Protein 5OHU (pdb70)

Solvent-accessible surface area: 28970 Å² total; per-residue (Å²): 182,170,56,99,68,0,51,112,0,65,68,19,22,65,192,70,72,39,66,26,16,66,88,8,108,89,55,0,162,113,18,35,0,16,20,30,1,15,17,70,12,4,37,158,75,9,168,100,7,54,38,127,58,0,49,136,16,17,102,98,50,46,57,0,23,29,18,12,130,0,32,13,100,0,0,82,35,0,11,110,115,44,39,49,174,14,0,46,116,52,28,53,67,159,42,122,40,37,38,0,16,0,12,59,0,32,38,7,8,62,86,76,53,92,79,85,0,51,65,18,0,61,144,6,4,57,43,11,107,83,31,49,85,14,0,105,68,0,15,36,79,1,94,66,64,62,47,28,62,40,91,36,5,7,87,12,0,48,58,0,0,67,56,113,55,52,79,24,0,44,105,3,10,151,107,14,110,107,35,28,130,27,0,60,36,0,12,40,0,1,106,72,16,39,62,0,53,108,30,65,137,4,63,106,169,41,134,9,7,0,23,1,0,0,2,0,0,45,32,15,0,150,130,51,0,56,71,0,22,72,16,10,102,114,0,40,93,23,5,45,18,52,94,114,23,57,45,45,0,0,56,65,0,0,25,13,0,0,67,118,43,18,68,134,0,10,91,24,1,69,128,59,2,106,34,17,194,41,52,66,3,0,24,3,17,1,4,0,10,2,34,65,33,92,66,100,79,0,36,38,14,5,153,140,19,41,144,83,14,40,54,46,13,46,3,65,0,1,37,0,22,0,7,52,49,27,92,106,130,37,157,101,5,83,60,30,4,106,132,0,30,45,70,42,54,9,9,2,10,1,0,4,28,52,38,104,64,125,47,106,46,38,69,138,68,21,143,34,41,98,162,13,41,111,124,2,112,86,31,52,14,2,112,5,1,48,40,5,64,115,64,51,56,53,107,43,0,75,109,0,3,46,38,9,5,166,160,35,75,122,85,28,12,17,0,1,0,105,13,0,54,80,33,101,25,28,75,1,0,8,95,2,1,37,81,2,120,29,96,46,6,7,58,5,27,3,3,42,24,72,115,69,15,0,56,129,14,0,163,78,72,59,13,85,23,4,1,0,0,0,0,0,19,51,44,9,7,5,30,28,82,30,181,39,88,120,14,11,11,0,1,0,28,5,73,33,39,41,1,96,114,4,14,171,150,73,63,18,99,30,85,53,52,126,65,0,63,71,31,66,22,0,0,86,0,0,0,0,50,0,16,57,3,36,79,95,11,138,16,7,4,0,10,0,0,0,1,31,42,26,23,37,30,109,0,139,82,16,13,121,140,16,176,114,23,18,2,2,2,1,0,1,0,1,16,81,97,120,1,7,84,12,0,2,30,0,0,10,25,0,3,12,0,0,106,54,24,136,55,109,10,58,0,2,21,224,109,0,49,137,21,52,110

B-factor: mean 33.0, std 18.36, range [9.99, 135.72]

Sequence (613 aa):
EQRRLYDQAKAALAKGNSAPYMASRSALRDYPLEPYLAYDELTHRLKSASNEEVERFLTEHGDLPQIGWLKLRWLRLLADRGDWKTFVNYYDPKLNFTELDCLYGQYQLGHGQKAEGYATSERLWLVGKSQPAACDTLFGLWQGEGQLTEEKVWKRLKLAAEARNYSLASHLAQRLPTLGNQGALMMVSVAQNPAQLSQTGRFSQRDHHATADVVGLGLRRLARRQDPEKALSLLDYYSSALPFSSDEKVAIAREIGLLSLAKRFDPRALPLMTQYDPGLRDNTVTEWRRTRLLLRLGRWDEAYALTRKLPQDLAATSRWRYWQARSLQLAQPNSKEPIALYQKLAGERDFYGFLAADRLSVPYKLGNRPAHIDPRVLQRVRNAASTRRAMEFFNRGEVINARREWYHAARLFDRDELIAQARLAYDMQWYFPAIRSISQAQYWDDLDIRFPMAHRATLVREAKNRGLHSSWIFAITRQESAFMSDARSGVGATGLMQLMPGTAKETSRKFGIPLASTQQLIVPDVNIRLGAAYLSQVHSQFNGNRVLASAAYNAGPGRVRRQWLKDTRHLAFDVWIETIPFDETRQYVQNVLSYAVIYGQKLNAPQPIVDWHERYFDD

Secondary structure (DSSP, 8-state):
----HHHHHHHHHTTT--HHHHHHTTTTSSSTTHHHHHHHHHHHTGGG--HHHHHHHHHH-TTSTTHHHHHHHHHHHHHHTT-HHHHHHH--GGG--HHHHHHHHHHHHHTT-HHHHHHHHHHHHS-SSPPPHHHHHHHHHHHHTT---HHHHHHHHHHHHHTT-HHHHHHHHTT-SS-HHHHHHHHHHHH-GGGGG-GGGS---SHHHHHHHHHHHHHHHHH-HHHHHHHHHHHTTTS---HHHHHHHHHHHHHHHHHTT-TTHHHHHHHH-TT---HHHHHHHHHHHHHTT-HHHHHHHHTT--HHHHTSHHHHHHHHHHHHHH-TT-SHHHHHHHHHBTB-SHHHHHHHHHHT--------PPP--HHHHHHHHHSHHHHHHHHHHHTT-HHHHHHHHHHHHTT--HHHHHHHHHHHHHTT-HHHHHHHHHHTT-TT-HHHHS--TTHHHHHHHHHHTT--HHHHHHHHHHHHTT-TT-B-TTS-BTTTTB-HHHHHHHHHHHT-----GGGGGSHHHHHHHHHHHHHHHHHHTTT-HHHHHHHHHH-HHHHHHHTTT--SEEHHHHHHT-S-HHHHHHHHHHHHHHHHHHHHTT----SS-GGGSEE--

Radius of gyration: 29.17 Å; Cα contacts (8 Å, |Δi|>4): 836; chains: 1; bounding box: 79×73×52 Å

Nearest PDB structures (foldseek):
  5ohu-assembly1_A  TM=1.002E+00  e=2.163E-75  Pseudomonas aeruginosa
  6fc4-assembly1_A  TM=9.955E-01  e=1.533E-69  Pseudomonas aeruginosa
  1qsa-assembly1_A  TM=8.199E-01  e=4.429E-28  Escherichia coli
  1sly-assembly1_A  TM=8.135E-01  e=1.412E-26  Escherichia coli
  5o2o-assembly1_A  TM=7.025E-01  e=5.121E-22  Neisseria meningitidis

Foldseek 3Di:
DPDPLVVVCVVLVVDDHNVSLVVCCVVCVPPLCNLVSVVSVCVVCVLPDDPVVLVVNCVVPVLQLCVLVVLVVNLVSCLVVVVVVSNVVRQDVVSVQLLSLLSVLVVCVPPVNVVVSLVSLLVSLQAQDDGDPSNVVSVVVCVVVPNCDLVSLVNNLLRVLLVVVLVSNLVSLVVRPPCNPLSVLLNVCSVPVVVVVPVVVLQDADVSSVSSNLNNLLNCLQPPLVVSVVSCVVCVVRYDDDLVSNLVSLQSSLLSCLLLLHCVSQVSLCVSCVQQPDVSSLLSNLLSCLVVLVLVVSLVSLVRHDPVVVPDLVSLLSNLVSVCSVPVPDPVSLVSLVVLCVPQFLSNLVSCVVVVHDHDQAADQDDADVVLLCVLCVDSLNSQLVVCVVVPVNVSSVSSLVSVLVPDALRNLSSSLVVCVVVVNLVSNCVSNVVSVPPNNCCSLQPCPPVVLLVVLCVVLVHLSLLLSLQLCLPPVQQQQDADPVGQGGSNRDHQVLLVVLCVVVVPDDPHSVCSSVHNSVSNSNSSSLSVLCVVQPNFSLLSQLCSPVNNVLSVSLQPPFDFRFSVSSLSSNSDPVSSVSSRSSLSSSQNVCVVVVNHDRSGDPVNGTDHD

Organism: Pseudomonas aeruginosa (strain ATCC 15692 / DSM 22644 / CIP 104116 / JCM 14847 / LMG 12228 / 1C / PRS 101 / PAO1) (NCBI:txid208964)

InterPro domains:
  IPR008258 Transglycosylase SLT domain 1 [PF01464] (485-597)
  IPR008939 Lytic transglycosylase, superhelical U-shaped [SSF48435] (26-475)
  IPR012289 Lytic transglycosylase, superhelical linker [PF14718] (404-470)
  IPR023346 Lysozyme-like domain superfamily [SSF53955] (478-636)
  IPR037061 Lytic transglycosylase, superhelical linker domain superfamily [G3DSA:1.10.1240.20] (402-470)

Structure (mmCIF, N/CA/C/O backbone):
data_5OHU
#
_entry.id   5OHU
#
_cell.length_a   163.981
_cell.length_b   163.981
_cell.length_c   56.706
_cell.angle_alpha   90.00
_cell.angle_beta   90.00
_cell.angle_gamma   120.00
#
_symmetry.space_group_name_H-M   'P 63'
#
loop_
_entity.id
_entity.type
_entity.pdbx_description
1 polymer 'Soluble lytic murein transglycosylase'
2 non-polymer 'PHOSPHATE ION'
3 water water
#
loop_
_atom_site.group_PDB
_atom_site.id
_atom_site.type_symbol
_atom_site.label_atom_id
_atom_site.label_alt_id
_atom_site.label_comp_id
_atom_site.label_asym_id
_atom_site.label_entity_id
_atom_site.label_seq_id
_atom_site.pdbx_PDB_ins_code
_atom_site.Cartn_x
_atom_site.Cartn_y
_atom_site.Cartn_z
_atom_site.occupancy
_atom_site.B_iso_or_equiv
_atom_site.auth_seq_id
_atom_site.auth_comp_id
_atom_site.auth_asym_id
_atom_site.auth_atom_id
_atom_site.pdbx_PDB_model_num
ATOM 1 N N . GLU A 1 29 ? 77.707 111.248 20.823 1.00 81.86 29 GLU A N 1
ATOM 2 C CA . GLU A 1 29 ? 78.033 110.539 19.593 1.00 81.67 29 GLU A CA 1
ATOM 3 C C . GLU A 1 29 ? 76.779 110.034 18.892 1.00 91.47 29 GLU A C 1
ATOM 4 O O . GLU A 1 29 ? 75.987 109.278 19.465 1.00 91.95 29 GLU A O 1
ATOM 10 N N . GLN A 1 30 ? 76.597 110.470 17.645 1.00 93.30 30 GLN A N 1
ATOM 11 C CA . GLN A 1 30 ? 75.518 109.959 16.801 1.00 90.24 30 GLN A CA 1
ATOM 12 C C . GLN A 1 30 ? 76.045 108.732 16.066 1.00 91.79 30 GLN A C 1
ATOM 13 O O . GLN A 1 30 ? 76.339 108.750 14.868 1.00 89.91 30 GLN A O 1
ATOM 19 N N . ARG A 1 31 ? 76.171 107.644 16.823 1.00 97.09 31 ARG A N 1
ATOM 20 C CA . ARG A 1 31 ? 76.686 106.380 16.315 1.00 91.67 31 ARG A CA 1
ATOM 21 C C . ARG A 1 31 ? 75.912 105.892 15.094 1.00 96.61 31 ARG A C 1
ATOM 22 O O . ARG A 1 31 ? 74.710 105.598 15.176 1.00 79.99 31 ARG A O 1
ATOM 30 N N . ARG A 1 32 ? 76.595 105.811 13.952 1.00 106.35 32 ARG A N 1
ATOM 31 C CA . ARG A 1 32 ? 75.978 105.331 12.726 1.00 104.13 32 ARG A CA 1
ATOM 32 C C . ARG A 1 32 ? 76.577 104.001 12.259 1.00 95.75 32 ARG A C 1
ATOM 33 O O . ARG A 1 32 ? 76.336 103.559 11.126 1.00 90.62 32 ARG A O 1
ATOM 41 N N . LEU A 1 33 ? 77.335 103.331 13.126 1.00 87.04 33 LEU A N 1
ATOM 42 C CA . LEU A 1 33 ? 77.754 101.964 12.846 1.00 75.00 33 LEU A CA 1
ATOM 43 C C . LEU A 1 33 ? 76.567 101.042 12.619 1.00 66.47 33 LEU A C 1
ATOM 44 O O . LEU A 1 33 ? 76.712 100.003 11.963 1.00 66.10 33 LEU A O 1
ATOM 49 N N . TYR A 1 34 ? 75.399 101.413 13.145 1.00 61.83 34 TYR A N 1
ATOM 50 C CA . TYR A 1 34 ? 74.240 100.532 13.110 1.00 61.24 34 TYR A CA 1
ATOM 51 C C . TYR A 1 34 ? 73.691 100.377 11.694 1.00 57.53 34 TYR A C 1
ATOM 52 O O . TYR A 1 34 ? 73.480 99.251 11.230 1.00 57.39 34 TYR A O 1
ATOM 61 N N . ASP A 1 35 ? 73.459 101.487 10.982 1.00 54.41 35 ASP A N 1
ATOM 62 C CA . ASP A 1 35 ? 72.911 101.361 9.632 1.00 63.81 35 ASP A CA 1
ATOM 63 C C . ASP A 1 35 ? 73.906 100.705 8.684 1.00 71.01 35 ASP A C 1
ATOM 64 O O . ASP A 1 35 ? 73.505 99.991 7.756 1.00 67.06 35 ASP A O 1
ATOM 69 N N . GLN A 1 36 ? 75.202 100.951 8.883 1.00 75.14 36 GLN A N 1
ATOM 70 C CA . GLN A 1 36 ? 76.211 100.230 8.117 1.00 77.38 36 GLN A CA 1
ATOM 71 C C . GLN A 1 36 ? 76.050 98.730 8.303 1.00 73.69 36 GLN A C 1
ATOM 72 O O . GLN A 1 36 ? 75.824 97.988 7.340 1.00 79.58 36 GLN A O 1
ATOM 78 N N . ALA A 1 37 ? 76.140 98.272 9.555 1.00 65.60 37 ALA A N 1
ATOM 79 C CA . ALA A 1 37 ? 76.064 96.844 9.832 1.00 56.97 37 ALA A CA 1
ATOM 80 C C . ALA A 1 37 ? 74.725 96.256 9.410 1.00 49.83 37 ALA A C 1
ATOM 81 O O . ALA A 1 37 ? 74.666 95.095 8.993 1.00 43.01 37 ALA A O 1
ATOM 83 N N . LYS A 1 38 ? 73.642 97.028 9.510 1.00 46.19 38 LYS A N 1
ATOM 84 C CA . LYS A 1 38 ? 72.362 96.549 8.999 1.00 51.80 38 LYS A CA 1
ATOM 85 C C . LYS A 1 38 ? 72.449 96.255 7.511 1.00 55.03 38 LYS A C 1
ATOM 86 O O . LYS A 1 38 ? 72.022 95.190 7.048 1.00 49.49 38 LYS A O 1
ATOM 92 N N . ALA A 1 39 ? 72.993 97.203 6.746 1.00 63.97 39 ALA A N 1
ATOM 93 C CA . ALA A 1 39 ? 73.149 97.009 5.309 1.00 68.89 39 ALA A CA 1
ATOM 94 C C . ALA A 1 39 ? 73.936 95.739 5.009 1.00 64.95 39 ALA A C 1
ATOM 95 O O . ALA A 1 39 ? 73.477 94.874 4.254 1.00 64.79 39 ALA A O 1
ATOM 97 N N . ALA A 1 40 ? 75.122 95.603 5.609 1.00 65.41 40 ALA A N 1
ATOM 98 C CA . ALA A 1 40 ? 75.942 94.419 5.368 1.00 54.61 40 ALA A CA 1
ATOM 99 C C . ALA A 1 40 ? 75.227 93.148 5.814 1.00 51.21 40 ALA A C 1
ATOM 100 O O . ALA A 1 40 ? 75.239 92.139 5.099 1.00 50.83 40 ALA A O 1
ATOM 102 N N . LEU A 1 41 ? 74.595 93.181 6.992 1.00 48.34 41 LEU A N 1
ATOM 103 C CA . LEU A 1 41 ? 73.845 92.021 7.469 1.00 48.63 41 LEU A CA 1
ATOM 104 C C . LEU A 1 41 ? 72.735 91.645 6.506 1.00 51.96 41 LEU A C 1
ATOM 105 O O . LEU A 1 41 ? 72.436 90.460 6.324 1.00 56.50 41 LEU A O 1
ATOM 110 N N . ALA A 1 42 ? 72.096 92.638 5.902 1.00 58.09 42 ALA A N 1
ATOM 111 C CA . ALA A 1 42 ? 70.977 92.383 5.006 1.00 72.31 42 ALA A CA 1
ATOM 112 C C . ALA A 1 42 ? 71.344 92.762 3.573 1.00 85.89 42 ALA A C 1
ATOM 113 O O . ALA A 1 42 ? 71.119 93.900 3.154 1.00 90.78 42 ALA A O 1
ATOM 115 N N . LYS A 1 43 ? 71.896 91.806 2.824 1.00 85.38 43 LYS A N 1
ATOM 116 C CA . LYS A 1 43 ? 72.108 90.452 3.331 1.00 84.24 43 LYS A CA 1
ATOM 117 C C . LYS A 1 43 ? 73.527 89.938 3.044 1.00 75.41 43 LYS A C 1
ATOM 118 O O . LYS A 1 43 ? 74.186 90.394 2.112 1.00 77.05 43 LYS A O 1
ATOM 124 N N . GLY A 1 44 ? 73.992 89.003 3.873 1.00 68.39 44 GLY A N 1
ATOM 125 C CA . GLY A 1 44 ? 75.196 88.252 3.587 1.00 58.47 44 GLY A CA 1
ATOM 126 C C . GLY A 1 44 ? 76.409 88.526 4.454 1.00 59.54 44 GLY A C 1
ATOM 127 O O . GLY A 1 44 ? 77.127 87.590 4.820 1.00 64.70 44 GLY A O 1
ATOM 128 N N . ASN A 1 45 ? 76.671 89.790 4.785 1.00 54.91 45 ASN A N 1
ATOM 129 C CA . ASN A 1 45 ? 77.963 90.196 5.336 1.00 53.92 45 ASN A CA 1
ATOM 130 C C . ASN A 1 45 ? 77.829 90.542 6.816 1.00 51.69 45 ASN A C 1
ATOM 131 O O . ASN A 1 45 ? 77.339 91.619 7.165 1.00 53.23 45 ASN A O 1
ATOM 136 N N . SER A 1 46 ? 78.323 89.657 7.680 1.00 45.25 46 SER A N 1
ATOM 137 C CA . SER A 1 46 ? 78.291 89.886 9.118 1.00 45.16 46 SER A CA 1
ATOM 138 C C . SER A 1 46 ? 79.566 90.533 9.666 1.00 48.18 46 SER A C 1
ATOM 139 O O . SER A 1 46 ? 79.659 90.748 10.877 1.00 44.74 46 SER A O 1
ATOM 142 N N . ALA A 1 47 ? 80.542 90.870 8.818 1.00 49.59 47 ALA A N 1
ATOM 143 C CA . ALA A 1 47 ? 81.797 91.405 9.348 1.00 55.20 47 ALA A CA 1
ATOM 144 C C . ALA A 1 47 ? 81.626 92.773 10.006 1.00 54.51 47 ALA A C 1
ATOM 145 O O . ALA A 1 47 ? 82.114 92.951 11.139 1.00 49.25 47 ALA A O 1
ATOM 147 N N . PRO A 1 48 ? 80.978 93.772 9.386 1.00 54.49 48 PRO A N 1
ATOM 148 C CA . PRO A 1 48 ? 80.831 95.061 10.092 1.00 57.82 48 PRO A CA 1
ATOM 149 C C . PRO A 1 48 ? 80.125 94.942 11.435 1.00 58.24 48 PRO A C 1
ATOM 150 O O . PRO A 1 48 ? 80.535 95.598 12.400 1.00 64.32 48 PRO A O 1
ATOM 154 N N . TYR A 1 49 ? 79.085 94.113 11.534 1.00 56.60 49 TYR A N 1
ATOM 155 C CA . TYR A 1 49 ? 78.382 93.979 12.805 1.00 55.26 49 TYR A CA 1
ATOM 156 C C . TYR A 1 49 ? 79.321 93.508 13.918 1.00 57.92 49 TYR A C 1
ATOM 157 O O . TYR A 1 49 ? 79.330 94.085 15.012 1.00 52.71 49 TYR A O 1
ATOM 166 N N . MET A 1 50 ? 80.116 92.452 13.662 1.00 60.16 50 MET A N 1
ATOM 167 C CA . MET A 1 50 ? 81.041 91.961 14.689 1.00 57.01 50 MET A CA 1
ATOM 168 C C . MET A 1 50 ? 82.067 93.006 15.066 1.00 51.86 50 MET A C 1
ATOM 169 O O . MET A 1 50 ? 82.533 93.022 16.208 1.00 58.15 50 MET A O 1
ATOM 174 N N . ALA A 1 51 ? 82.460 93.854 14.117 1.00 49.70 51 ALA A N 1
ATOM 175 C CA . ALA A 1 51 ? 83.408 94.921 14.396 1.00 48.84 51 ALA A CA 1
ATOM 176 C C . ALA A 1 51 ? 82.810 96.042 15.231 1.00 56.53 51 ALA A C 1
ATOM 177 O O . ALA A 1 51 ? 83.563 96.862 15.766 1.00 63.90 51 ALA A O 1
ATOM 179 N N . SER A 1 52 ? 81.485 96.103 15.351 1.00 57.09 52 SER A N 1
ATOM 180 C CA . SER A 1 52 ? 80.810 97.188 16.047 1.00 57.77 52 SER A CA 1
ATOM 181 C C . SER A 1 52 ? 80.206 96.764 17.377 1.00 55.97 52 SER A C 1
ATOM 182 O O . SER A 1 52 ? 79.651 97.615 18.080 1.00 56.98 52 SER A O 1
ATOM 185 N N . ARG A 1 53 ? 80.305 95.479 17.742 1.00 48.42 53 ARG A N 1
ATOM 186 C CA . ARG A 1 53 ? 79.579 94.963 18.902 1.00 51.38 53 ARG A CA 1
ATOM 187 C C . ARG A 1 53 ? 79.924 95.722 20.183 1.00 60.39 53 ARG A C 1
ATOM 188 O O . ARG A 1 53 ? 79.044 95.975 21.016 1.00 61.84 53 ARG A O 1
ATOM 196 N N . SER A 1 54 ? 81.196 96.087 20.365 1.00 64.73 54 SER A N 1
ATOM 197 C CA . SER A 1 54 ? 81.581 96.864 21.541 1.00 64.95 54 SER A CA 1
ATOM 198 C C . SER A 1 54 ? 81.216 98.338 21.390 1.00 57.67 54 SER A C 1
ATOM 199 O O . SER A 1 54 ? 80.675 98.942 22.323 1.00 57.14 54 SER A O 1
ATOM 202 N N . ALA A 1 55 ? 81.481 98.926 20.219 1.00 51.89 55 ALA A N 1
ATOM 203 C CA . ALA A 1 55 ? 81.121 100.314 19.954 1.00 48.18 55 ALA A CA 1
ATOM 204 C C . ALA A 1 55 ? 79.618 100.554 19.926 1.00 62.74 55 ALA A C 1
ATOM 205 O O . ALA A 1 55 ? 79.198 101.712 19.833 1.00 77.63 55 ALA A O 1
ATOM 207 N N . LEU A 1 56 ? 78.798 99.503 19.982 1.00 57.68 56 LEU A N 1
ATOM 208 C CA . LEU A 1 56 ? 77.349 99.672 19.962 1.00 58.35 56 LEU A CA 1
ATOM 209 C C . LEU A 1 56 ? 76.658 98.931 21.100 1.00 59.87 56 LEU A C 1
ATOM 210 O O . LEU A 1 56 ? 75.443 98.726 21.041 1.00 62.40 56 LEU A O 1
ATOM 215 N N . ARG A 1 57 ? 77.390 98.530 22.142 1.00 62.81 57 ARG A N 1
ATOM 216 C CA . ARG A 1 57 ? 76.730 97.818 23.231 1.00 66.42 57 ARG A CA 1
ATOM 217 C C . ARG A 1 57 ? 75.771 98.723 24.007 1.00 67.41 57 ARG A C 1
ATOM 218 O O . ARG A 1 57 ? 75.006 98.231 24.846 1.00 69.02 57 ARG A O 1
ATOM 226 N N . ASP A 1 58 ? 75.758 100.025 23.722 1.00 68.39 58 ASP A N 1
ATOM 227 C CA . ASP A 1 58 ? 74.811 100.926 24.360 1.00 71.53 58 ASP A CA 1
ATOM 228 C C . ASP A 1 58 ? 73.686 101.386 23.446 1.00 72.71 58 ASP A C 1
ATOM 229 O O . ASP A 1 58 ? 72.647 101.822 23.953 1.00 75.62 58 ASP A O 1
ATOM 234 N N . TYR A 1 59 ? 73.856 101.293 22.130 1.00 68.18 59 TYR A N 1
ATOM 235 C CA . TYR A 1 59 ? 72.778 101.651 21.213 1.00 63.68 59 TYR A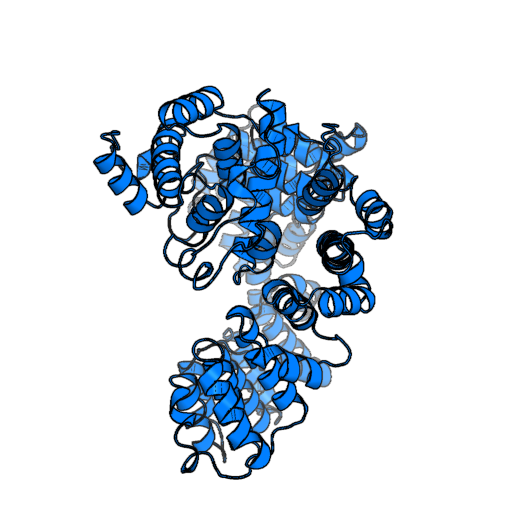 CA 1
ATOM 236 C C . TYR A 1 59 ? 71.622 100.663 21.365 1.00 61.59 59 TYR A C 1
ATOM 237 O O . TYR A 1 59 ? 71.847 99.444 21.352 1.00 50.92 59 TYR A O 1
ATOM 246 N N . PRO A 1 60 ? 70.384 101.143 21.525 1.00 56.48 60 PRO A N 1
ATOM 247 C CA . PRO A 1 60 ? 69.283 100.236 21.891 1.00 48.98 60 PRO A CA 1
ATOM 248 C C . PRO A 1 60 ? 68.905 99.227 20.818 1.00 47.26 60 PRO A C 1
ATOM 249 O O . PRO A 1 60 ? 68.441 98.136 21.168 1.00 44.90 60 PRO A O 1
ATOM 253 N N . LEU A 1 61 ? 69.068 99.545 19.534 1.00 39.80 61 LEU A N 1
ATOM 254 C CA . LEU A 1 61 ? 68.683 98.615 18.476 1.00 37.85 61 LEU A CA 1
ATOM 255 C C . LEU A 1 61 ? 69.711 97.510 18.220 1.00 39.47 61 LEU A C 1
ATOM 256 O O . LEU A 1 61 ? 69.431 96.592 17.439 1.00 35.70 61 LEU A O 1
ATOM 261 N N . GLU A 1 62 ? 70.880 97.572 18.852 1.00 38.79 62 GLU A N 1
ATOM 262 C CA . GLU A 1 62 ? 71.930 96.589 18.597 1.00 43.91 62 GLU A CA 1
ATOM 263 C C . GLU A 1 62 ? 71.472 95.146 18.749 1.00 42.31 62 GLU A C 1
ATOM 264 O O . GLU A 1 62 ? 71.903 94.307 17.938 1.00 40.33 62 GLU A O 1
ATOM 270 N N . PRO A 1 63 ? 70.630 94.783 19.722 1.00 34.46 63 PRO A N 1
ATOM 271 C CA . PRO A 1 63 ? 70.180 93.389 19.795 1.00 31.94 63 PRO A CA 1
ATOM 272 C C . PRO A 1 63 ? 69.483 92.900 18.536 1.00 36.42 63 PRO A C 1
ATOM 273 O O . PRO A 1 63 ? 69.432 91.680 18.323 1.00 34.90 63 PRO A O 1
ATOM 277 N N . TYR A 1 64 ? 68.942 93.799 17.702 1.00 33.64 64 TYR A N 1
ATOM 278 C CA . TYR A 1 64 ? 68.315 93.368 16.455 1.00 28.10 64 TYR A CA 1
ATOM 279 C C . TYR A 1 64 ? 69.349 92.852 15.455 1.00 23.84 64 TYR A C 1
ATOM 280 O O . TYR A 1 64 ? 69.104 91.865 14.756 1.00 36.32 64 TYR A O 1
ATOM 289 N N . LEU A 1 65 ? 70.513 93.493 15.375 1.00 27.21 65 LEU A N 1
ATOM 290 C CA . LEU A 1 65 ? 71.557 92.984 14.488 1.00 35.22 65 LEU A CA 1
ATOM 291 C C . LEU A 1 65 ? 72.127 91.677 15.017 1.00 36.51 65 LEU A C 1
ATOM 292 O O . LEU A 1 65 ? 72.288 90.709 14.266 1.00 40.44 65 LEU A O 1
ATOM 297 N N . ALA A 1 66 ? 72.461 91.647 16.309 1.00 31.92 66 ALA A N 1
ATOM 298 C CA . ALA A 1 66 ? 72.820 90.397 16.963 1.00 33.09 66 ALA A CA 1
ATOM 299 C C . ALA A 1 66 ? 71.811 89.301 16.651 1.00 34.58 66 ALA A C 1
ATOM 300 O O . ALA A 1 66 ? 72.186 88.163 16.354 1.00 32.13 66 ALA A O 1
ATOM 302 N N . TYR A 1 67 ? 70.522 89.630 16.707 1.00 35.79 67 TYR A N 1
ATOM 303 C CA . TYR A 1 67 ? 69.493 88.629 16.462 1.00 28.14 67 TYR A CA 1
ATOM 304 C C . TYR A 1 67 ? 69.571 88.100 15.037 1.00 31.25 67 TYR A C 1
ATOM 305 O O . TYR A 1 67 ? 69.471 86.892 14.808 1.00 33.16 67 TYR A O 1
ATOM 314 N N . ASP A 1 68 ? 69.708 88.993 14.057 1.00 31.03 68 ASP A N 1
ATOM 315 C CA . ASP A 1 68 ? 69.769 88.539 12.672 1.00 36.46 68 ASP A CA 1
ATOM 316 C C . ASP A 1 68 ? 71.007 87.686 12.437 1.00 34.50 68 ASP A C 1
ATOM 317 O O . ASP A 1 68 ? 70.943 86.630 11.799 1.00 39.05 68 ASP A O 1
ATOM 322 N N . GLU A 1 69 ? 72.146 88.126 12.963 1.00 38.83 69 GLU A N 1
ATOM 323 C CA . GLU A 1 69 ? 73.390 87.403 12.731 1.00 40.32 69 GLU A CA 1
ATOM 324 C C . GLU A 1 69 ? 73.341 86.014 13.352 1.00 33.49 69 GLU A C 1
ATOM 325 O O . GLU A 1 69 ? 73.723 85.024 12.716 1.00 30.18 69 GLU A O 1
ATOM 331 N N . LEU A 1 70 ? 72.840 85.913 14.580 1.00 29.30 70 LEU A N 1
ATOM 332 C CA . LEU A 1 70 ? 72.741 84.607 15.218 1.00 32.17 70 LEU A CA 1
ATOM 333 C C . LEU A 1 70 ? 71.771 83.703 14.468 1.00 35.81 70 LEU A C 1
ATOM 334 O O . LEU A 1 70 ? 72.029 82.505 14.298 1.00 35.57 70 LEU A O 1
ATOM 339 N N . THR A 1 71 ? 70.653 84.263 14.001 1.00 33.62 71 THR A N 1
ATOM 340 C CA . THR A 1 71 ? 69.649 83.450 13.322 1.00 27.15 71 THR A CA 1
ATOM 341 C C . THR A 1 71 ? 70.218 82.858 12.036 1.00 30.88 71 THR A C 1
ATOM 342 O O . THR A 1 71 ? 69.989 81.680 11.725 1.00 28.68 71 THR A O 1
ATOM 346 N N . HIS A 1 72 ? 71.021 83.641 11.315 1.00 27.25 72 HIS A N 1
ATOM 347 C CA . HIS A 1 72 ? 71.577 83.165 10.055 1.00 30.51 72 HIS A CA 1
ATOM 348 C C . HIS A 1 72 ? 72.473 81.943 10.250 1.00 28.09 72 HIS A C 1
ATOM 349 O O . HIS A 1 72 ? 72.430 81.011 9.444 1.00 35.26 72 HIS A O 1
ATOM 356 N N . ARG A 1 73 ? 73.307 81.927 11.295 1.00 26.64 73 ARG A N 1
ATOM 357 C CA . ARG A 1 73 ? 74.211 80.805 11.518 1.00 28.52 73 ARG A CA 1
ATOM 358 C C . ARG A 1 73 ? 73.762 79.934 12.681 1.00 29.78 73 ARG A C 1
ATOM 359 O O . ARG A 1 73 ? 74.580 79.283 13.338 1.00 32.18 73 ARG A O 1
ATOM 367 N N . LEU A 1 74 ? 72.457 79.884 12.916 1.00 27.12 74 LEU A N 1
ATOM 368 C CA . LEU A 1 74 ? 71.958 79.225 14.111 1.00 25.92 74 LEU A CA 1
ATOM 369 C C . LEU A 1 74 ? 72.270 77.729 14.103 1.00 27.42 74 LEU A C 1
ATOM 370 O O . LEU A 1 74 ? 72.508 77.137 15.164 1.00 22.13 74 LEU A O 1
ATOM 375 N N . LYS A 1 75 ? 72.294 77.102 12.917 1.00 26.18 75 LYS A N 1
ATOM 376 C CA . LYS A 1 75 ? 72.598 75.674 12.842 1.00 23.11 75 LYS A CA 1
ATOM 377 C C . LYS A 1 75 ? 74.035 75.368 13.255 1.00 26.38 75 LYS A C 1
ATOM 378 O O . LYS A 1 75 ? 74.347 74.219 13.581 1.00 31.82 75 LYS A O 1
ATOM 384 N N . SER A 1 76 ? 74.905 76.375 13.306 1.00 27.78 76 SER A N 1
ATOM 385 C CA . SER A 1 76 ? 76.271 76.191 13.754 1.00 27.61 76 SER A CA 1
ATOM 386 C C . SER A 1 76 ? 76.545 76.751 15.140 1.00 30.08 76 SER A C 1
ATOM 387 O O . SER A 1 76 ? 77.625 76.501 15.680 1.00 29.90 76 SER A O 1
ATOM 390 N N . ALA A 1 77 ? 75.618 77.490 15.731 1.00 26.56 77 ALA A N 1
ATOM 391 C CA . ALA A 1 77 ? 75.920 78.199 16.966 1.00 30.05 77 ALA A CA 1
ATOM 392 C C . ALA A 1 77 ? 75.953 77.246 18.158 1.00 25.60 77 ALA A C 1
ATOM 393 O O . ALA A 1 77 ? 75.134 76.331 18.264 1.00 23.11 77 ALA A O 1
ATOM 395 N N . SER A 1 78 ? 76.901 77.471 19.062 1.00 2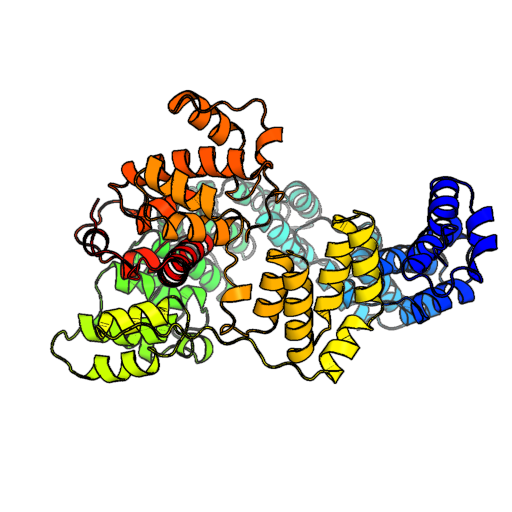2.26 78 SER A N 1
ATOM 396 C CA . SER A 1 78 ? 76.977 76.665 20.268 1.00 22.12 78 SER A CA 1
ATOM 397 C C . SER A 1 78 ? 75.752 76.894 21.156 1.00 27.12 78 SER A C 1
ATOM 398 O O . SER A 1 78 ? 75.105 77.946 21.107 1.00 21.72 78 SER A O 1
ATOM 401 N N . ASN A 1 79 ? 75.443 75.885 21.985 1.00 30.11 79 ASN A N 1
ATOM 402 C CA . ASN A 1 79 ? 74.438 76.055 23.036 1.00 27.58 79 ASN A CA 1
ATOM 403 C C . ASN A 1 79 ? 74.771 77.254 23.907 1.00 30.88 79 ASN A C 1
ATOM 404 O O . ASN A 1 79 ? 73.882 78.023 24.292 1.00 27.38 79 ASN A O 1
ATOM 409 N N . GLU A 1 80 ? 76.058 77.419 24.224 1.00 26.50 80 GLU A N 1
ATOM 410 C CA . GLU A 1 80 ? 76.499 78.505 25.092 1.00 24.99 80 GLU A CA 1
ATOM 411 C C . GLU A 1 80 ? 76.103 79.864 24.528 1.00 23.73 80 GLU A C 1
ATOM 412 O O . GLU A 1 80 ? 75.567 80.716 25.248 1.00 22.90 80 GLU A O 1
ATOM 418 N N . GLU A 1 81 ? 76.367 80.087 23.240 1.00 22.89 81 GLU A N 1
ATOM 419 C CA . GLU A 1 81 ? 76.063 81.387 22.656 1.00 28.62 81 GLU A CA 1
ATOM 420 C C . GLU A 1 81 ? 74.562 81.628 22.605 1.00 22.54 81 GLU A C 1
ATOM 421 O O . GLU A 1 81 ? 74.092 82.709 22.966 1.00 27.10 81 GLU A O 1
ATOM 427 N N . VAL A 1 82 ? 73.791 80.636 22.155 1.00 22.91 82 VAL A N 1
ATOM 428 C CA . VAL A 1 82 ? 72.341 80.818 22.051 1.00 21.41 82 VAL A CA 1
ATOM 429 C C . VAL A 1 82 ? 71.739 81.047 23.427 1.00 28.80 82 VAL A C 1
ATOM 430 O O . VAL A 1 82 ? 70.948 81.974 23.627 1.00 21.27 82 VAL A O 1
ATOM 434 N N . GLU A 1 83 ? 72.093 80.193 24.390 1.00 21.32 83 GLU A N 1
ATOM 435 C CA . GLU A 1 83 ? 71.579 80.350 25.745 1.00 26.32 83 GLU A CA 1
ATOM 436 C C . GLU A 1 83 ? 71.893 81.737 26.272 1.00 31.29 83 GLU A C 1
ATOM 437 O O . GLU A 1 83 ? 71.028 82.412 26.851 1.00 21.72 83 GLU A O 1
ATOM 443 N N . ARG A 1 84 ? 73.119 82.192 26.026 1.00 22.39 84 ARG A N 1
ATOM 444 C CA . ARG A 1 84 ? 73.513 83.536 26.420 1.00 30.18 84 ARG A CA 1
ATOM 445 C C . ARG A 1 84 ? 72.628 84.592 25.766 1.00 26.58 84 ARG A C 1
ATOM 446 O O . ARG A 1 84 ? 72.199 85.544 26.425 1.00 24.39 84 ARG A O 1
ATOM 454 N N . PHE A 1 85 ? 72.322 84.437 24.480 1.00 28.52 85 PHE A N 1
ATOM 455 C CA . PHE A 1 85 ? 71.472 85.425 23.830 1.00 22.44 85 PHE A CA 1
ATOM 456 C C . PHE A 1 85 ? 70.056 85.409 24.399 1.00 27.72 85 PHE A C 1
ATOM 457 O O . PHE A 1 85 ? 69.459 86.468 24.633 1.00 23.08 85 PHE A O 1
ATOM 465 N N . LEU A 1 86 ? 69.490 84.220 24.611 1.00 21.37 86 LEU A N 1
ATOM 466 C CA . LEU A 1 86 ? 68.161 84.154 25.200 1.00 24.70 86 LEU A CA 1
ATOM 467 C C . LEU A 1 86 ? 68.171 84.604 26.654 1.00 35.55 86 LEU A C 1
ATOM 468 O O . LEU A 1 86 ? 67.167 85.132 27.148 1.00 33.77 86 LEU A O 1
ATOM 473 N N . THR A 1 87 ? 69.294 84.398 27.343 1.00 36.79 87 THR A N 1
ATOM 474 C CA . THR A 1 87 ? 69.427 84.834 28.727 1.00 30.54 87 THR A CA 1
ATOM 475 C C . THR A 1 87 ? 69.359 86.345 28.847 1.00 28.66 87 THR A C 1
ATOM 476 O O . THR A 1 87 ? 68.711 86.870 29.755 1.00 36.12 87 THR A O 1
ATOM 480 N N . GLU A 1 88 ? 70.016 87.060 27.943 1.00 24.79 88 GLU A N 1
ATOM 481 C CA . GLU A 1 88 ? 70.195 88.500 28.082 1.00 26.37 88 GLU A CA 1
ATOM 482 C C . GLU A 1 88 ? 69.282 89.320 27.187 1.00 30.43 88 GLU A C 1
ATOM 483 O O . GLU A 1 88 ? 69.195 90.538 27.367 1.00 30.38 88 GLU A O 1
ATOM 489 N N . HIS A 1 89 ? 68.590 88.692 26.245 1.00 32.84 89 HIS A N 1
ATOM 490 C CA . HIS A 1 89 ? 67.757 89.422 25.301 1.00 22.25 89 HIS A CA 1
ATOM 491 C C . HIS A 1 89 ? 66.389 88.778 25.184 1.00 21.50 89 HIS A C 1
ATOM 492 O O . HIS A 1 89 ? 65.789 88.790 24.109 1.00 25.02 89 HIS A O 1
ATOM 499 N N . GLY A 1 90 ? 65.894 88.201 26.286 1.00 21.25 90 GLY A N 1
ATOM 500 C CA . GLY A 1 90 ? 64.593 87.557 26.317 1.00 24.39 90 GLY A CA 1
ATOM 501 C C . GLY A 1 90 ? 63.424 88.496 26.111 1.00 29.14 90 GLY A C 1
ATOM 502 O O . GLY A 1 90 ? 62.286 88.025 25.987 1.00 31.11 90 GLY A O 1
ATOM 503 N N . ASP A 1 91 ? 63.680 89.801 26.061 1.00 28.84 91 ASP A N 1
ATOM 504 C CA . ASP A 1 91 ? 62.641 90.813 25.937 1.00 35.39 91 ASP A CA 1
ATOM 505 C C . ASP A 1 91 ? 62.385 91.240 24.500 1.00 28.41 91 ASP A C 1
ATOM 506 O O . ASP A 1 91 ? 61.433 91.991 24.261 1.00 34.30 91 ASP A O 1
ATOM 511 N N . LEU A 1 92 ? 63.208 90.808 23.553 1.00 26.52 92 LEU A N 1
ATOM 512 C CA . LEU A 1 92 ? 62.948 91.128 22.158 1.00 26.21 92 LEU A CA 1
ATOM 513 C C . LEU A 1 92 ? 61.585 90.578 21.746 1.00 28.37 92 LEU A C 1
ATOM 514 O O . LEU A 1 92 ? 61.234 89.444 22.105 1.00 22.75 92 LEU A O 1
ATOM 519 N N . PRO A 1 93 ? 60.783 91.361 21.017 1.00 33.26 93 PRO A N 1
ATOM 520 C CA . PRO A 1 93 ? 59.456 90.865 20.606 1.00 27.52 93 PRO A CA 1
ATOM 521 C C . PRO A 1 93 ? 59.528 89.577 19.816 1.00 23.58 93 PRO A C 1
ATOM 522 O O . PRO A 1 93 ? 58.630 88.734 19.934 1.00 23.53 93 PRO A O 1
ATOM 526 N N . GLN A 1 94 ? 60.578 89.393 19.019 1.00 23.87 94 GLN A N 1
ATOM 527 C CA . GLN A 1 94 ? 60.681 88.258 18.111 1.00 30.36 94 GLN A CA 1
ATOM 528 C C . GLN A 1 94 ? 61.447 87.075 18.703 1.00 31.56 94 GLN A C 1
ATOM 529 O O . GLN A 1 94 ? 61.696 86.100 17.987 1.00 25.91 94 GLN A O 1
ATOM 535 N N . ILE A 1 95 ? 61.813 87.129 19.990 1.00 25.67 95 ILE A N 1
ATOM 536 C CA . ILE A 1 95 ? 62.659 86.092 20.566 1.00 19.08 95 ILE A CA 1
ATOM 537 C C . ILE A 1 95 ? 61.997 84.721 20.504 1.00 25.80 95 ILE A C 1
ATOM 538 O O . ILE A 1 95 ? 62.691 83.701 20.506 1.00 26.14 95 ILE A O 1
ATOM 543 N N . GLY A 1 96 ? 60.665 84.660 20.437 1.00 26.24 96 GLY A N 1
ATOM 544 C CA . GLY A 1 96 ? 60.008 83.370 20.315 1.00 22.61 96 GLY A CA 1
ATOM 545 C C . GLY A 1 96 ? 60.317 82.646 19.013 1.00 23.14 96 GLY A C 1
ATOM 546 O O . GLY A 1 96 ? 60.385 81.411 18.985 1.00 17.28 96 GLY A O 1
ATOM 547 N N . TRP A 1 97 ? 60.494 83.387 17.918 1.00 20.21 97 TRP A N 1
ATOM 548 C CA . TRP A 1 97 ? 60.872 82.741 16.661 1.00 25.93 97 TRP A CA 1
ATOM 549 C C . TRP A 1 97 ? 62.250 82.113 16.776 1.00 22.94 97 TRP A C 1
ATOM 550 O O . TRP A 1 97 ? 62.481 81.005 16.278 1.00 27.44 97 TRP A O 1
ATOM 561 N N . LEU A 1 98 ? 63.171 82.797 17.451 1.00 18.45 98 LEU A N 1
ATOM 562 C CA . LEU A 1 98 ? 64.481 82.214 17.689 1.00 18.77 98 LEU A CA 1
ATOM 563 C C . LEU A 1 98 ? 64.371 80.947 18.527 1.00 25.23 98 LEU A C 1
ATOM 564 O O . LEU A 1 98 ? 65.083 79.968 18.273 1.00 23.59 98 LEU A O 1
ATOM 569 N N . LYS A 1 99 ? 63.486 80.932 19.530 1.00 20.03 99 LYS A N 1
ATOM 570 C CA . LYS A 1 99 ? 63.391 79.729 20.356 1.00 17.95 99 LYS A CA 1
ATOM 571 C C . LYS A 1 99 ? 62.773 78.587 19.573 1.00 22.74 99 LYS A C 1
ATOM 572 O O . LYS A 1 99 ? 63.205 77.434 19.699 1.00 19.72 99 LYS A O 1
ATOM 578 N N . LEU A 1 100 ? 61.758 78.891 18.760 1.00 17.26 100 LEU A N 1
ATOM 579 C CA . LEU A 1 100 ? 61.156 77.871 17.912 1.00 20.83 100 LEU A CA 1
ATOM 580 C C . LEU A 1 100 ? 62.206 77.195 17.041 1.00 17.11 100 LEU A C 1
ATOM 581 O O . LEU A 1 100 ? 62.329 75.961 17.030 1.00 17.21 100 LEU A O 1
ATOM 586 N N . ARG A 1 101 ? 62.994 77.998 16.330 1.00 17.48 101 ARG A N 1
ATOM 587 C CA . ARG A 1 101 ? 64.007 77.465 15.424 1.00 20.36 101 ARG A CA 1
ATOM 588 C C . ARG A 1 101 ? 65.079 76.677 16.167 1.00 20.45 101 ARG A C 1
ATOM 589 O O . ARG A 1 101 ? 65.459 75.578 15.753 1.00 23.23 101 ARG A O 1
ATOM 597 N N . TRP A 1 102 ? 65.583 77.227 17.265 1.00 18.15 102 TRP A N 1
ATOM 598 C CA . TRP A 1 102 ? 66.610 76.527 18.026 1.00 18.36 102 TRP A CA 1
ATOM 599 C C . TRP A 1 102 ? 66.076 75.228 18.630 1.00 20.37 102 TRP A C 1
ATOM 600 O O . TRP A 1 102 ? 66.697 74.168 18.483 1.00 18.01 102 TRP A O 1
ATOM 611 N N . LEU A 1 103 ? 64.916 75.284 19.303 1.00 17.65 103 LEU A N 1
ATOM 612 C CA . LEU A 1 103 ? 64.361 74.076 19.924 1.00 17.34 103 LEU A CA 1
ATOM 613 C C . LEU A 1 103 ? 64.114 72.987 18.885 1.00 17.10 103 LEU A C 1
ATOM 614 O O . LEU A 1 103 ? 64.294 71.795 19.166 1.00 18.61 103 LEU A O 1
ATOM 619 N N . ARG A 1 104 ? 63.714 73.382 17.678 1.00 19.51 104 ARG A N 1
ATOM 620 C CA . ARG A 1 104 ? 63.605 72.444 16.563 1.00 24.99 104 ARG A CA 1
ATOM 621 C C . ARG A 1 104 ? 64.947 71.762 16.283 1.00 25.03 104 ARG A C 1
ATOM 622 O O . ARG A 1 104 ? 65.039 70.525 16.226 1.00 17.15 104 ARG A O 1
ATOM 630 N N . LEU A 1 105 ? 66.013 72.554 16.135 1.00 19.07 105 LEU A N 1
ATOM 631 C CA . LEU A 1 105 ? 67.348 71.975 16.012 1.00 20.12 105 LEU A CA 1
ATOM 632 C C . LEU A 1 105 ? 67.671 71.040 17.178 1.00 22.28 105 LEU A C 1
ATOM 633 O O . LEU A 1 105 ? 68.154 69.918 16.971 1.00 22.03 105 LEU A O 1
ATOM 638 N N . LEU A 1 106 ? 67.426 71.484 18.417 1.00 19.42 106 LEU A N 1
ATOM 639 C CA . LEU A 1 106 ? 67.819 70.670 19.569 1.00 17.90 106 LEU A CA 1
ATOM 640 C C . LEU A 1 106 ? 67.122 69.321 19.545 1.00 21.31 106 LEU A C 1
ATOM 641 O O . LEU A 1 106 ? 67.722 68.286 19.876 1.00 23.37 106 LEU A O 1
ATOM 646 N N . ALA A 1 107 ? 65.841 69.322 19.184 1.00 23.88 107 ALA A N 1
ATOM 647 C CA . ALA A 1 107 ? 65.087 68.079 19.106 1.00 23.30 107 ALA A CA 1
ATOM 648 C C . ALA A 1 107 ? 65.597 67.201 17.971 1.00 25.49 107 ALA A C 1
ATOM 649 O O . ALA A 1 107 ? 65.749 65.988 18.143 1.00 22.07 107 ALA A O 1
ATOM 651 N N . ASP A 1 108 ? 65.874 67.795 16.805 1.00 27.52 108 ASP A N 1
ATOM 652 C CA . ASP A 1 108 ? 66.386 67.010 15.686 1.00 29.01 108 ASP A CA 1
ATOM 653 C C . ASP A 1 108 ? 67.721 66.348 16.022 1.00 29.05 108 ASP A C 1
ATOM 654 O O . ASP A 1 108 ? 68.043 65.300 15.460 1.00 34.30 108 ASP A O 1
ATOM 659 N N . ARG A 1 109 ? 68.492 66.908 16.959 1.00 22.95 109 ARG A N 1
ATOM 660 C CA . ARG A 1 109 ? 69.769 66.326 17.348 1.00 19.57 109 ARG A CA 1
ATOM 661 C C . ARG A 1 109 ? 69.670 65.362 18.518 1.00 24.48 109 ARG A C 1
ATOM 662 O O . ARG A 1 109 ? 70.699 64.822 18.937 1.00 32.38 109 ARG A O 1
ATOM 670 N N . GLY A 1 110 ? 68.498 65.179 19.111 1.00 24.53 110 GLY A N 1
ATOM 671 C CA . GLY A 1 110 ? 68.467 64.435 20.352 1.00 21.56 110 GLY A CA 1
ATOM 672 C C . GLY A 1 110 ? 69.047 65.162 21.549 1.00 29.20 110 GLY A C 1
ATOM 673 O O . GLY A 1 110 ? 69.280 64.527 22.585 1.00 29.09 110 GLY A O 1
ATOM 674 N N . ASP A 1 111 ? 69.277 66.478 21.448 1.00 22.41 111 ASP A N 1
ATOM 675 C CA . ASP A 1 111 ? 69.662 67.298 22.602 1.00 18.21 111 ASP A CA 1
ATOM 676 C C . ASP A 1 111 ? 68.435 67.582 23.480 1.00 19.85 111 ASP A C 1
ATOM 677 O O . ASP A 1 111 ? 67.996 68.723 23.658 1.00 19.27 111 ASP A O 1
ATOM 682 N N . TRP A 1 112 ? 67.896 66.499 24.057 1.00 17.79 112 TRP A N 1
ATOM 683 C CA . TRP A 1 112 ? 66.638 66.581 24.795 1.00 23.61 112 TRP A CA 1
ATOM 684 C C . TRP A 1 112 ? 66.791 67.308 26.121 1.00 20.77 112 TRP A C 1
ATOM 685 O O . TRP A 1 112 ? 65.846 67.967 26.557 1.00 26.97 112 TRP A O 1
ATOM 696 N N . LYS A 1 113 ? 67.963 67.231 26.755 1.00 18.16 113 LYS A N 1
ATOM 697 C CA . LYS A 1 113 ? 68.154 67.924 28.025 1.00 25.88 113 LYS A CA 1
ATOM 698 C C . LYS A 1 113 ? 68.102 69.436 27.847 1.00 27.56 113 LYS A C 1
ATOM 699 O O . LYS A 1 113 ? 67.527 70.147 28.681 1.00 36.09 113 LYS A O 1
ATOM 705 N N . THR A 1 114 ? 68.695 69.942 26.771 1.00 21.50 114 THR A N 1
ATOM 706 C CA . THR A 1 114 ? 68.638 71.368 26.480 1.00 24.57 114 THR A CA 1
ATOM 707 C C . THR A 1 114 ? 67.255 71.778 25.980 1.00 24.48 114 THR A C 1
ATOM 708 O O . THR A 1 114 ? 66.776 72.868 26.296 1.00 18.36 114 THR A O 1
ATOM 712 N N . PHE A 1 115 ? 66.612 70.920 25.190 1.00 17.96 115 PHE A N 1
ATOM 713 C CA . PHE A 1 115 ? 65.249 71.196 24.748 1.00 24.67 115 PHE A CA 1
ATOM 714 C C . PHE A 1 115 ? 64.322 71.444 25.936 1.00 24.50 115 PHE A C 1
ATOM 715 O O . PHE A 1 115 ? 63.636 72.469 25.986 1.00 17.40 115 PHE A O 1
ATOM 723 N N . VAL A 1 116 ? 64.291 70.520 26.908 1.00 17.67 116 VAL A N 1
ATOM 724 C CA . VAL A 1 116 ? 63.329 70.701 27.989 1.00 19.06 116 VAL A CA 1
ATOM 725 C C . VAL A 1 116 ? 63.716 71.842 28.904 1.00 17.76 116 VAL A C 1
ATOM 726 O O . VAL A 1 116 ? 62.845 72.402 29.573 1.00 18.79 116 VAL A O 1
ATOM 730 N N . ASN A 1 117 ? 64.987 72.218 28.961 1.00 18.15 117 ASN A N 1
ATOM 731 C CA . ASN A 1 117 ? 65.326 73.372 29.779 1.00 18.51 117 ASN A CA 1
ATOM 732 C C . ASN A 1 117 ? 64.697 74.638 29.216 1.00 18.40 117 ASN A C 1
ATOM 733 O O . ASN A 1 117 ? 64.435 75.584 29.961 1.00 18.57 117 ASN A O 1
ATOM 738 N N . TYR A 1 118 ? 64.460 74.678 27.909 1.00 18.14 118 TYR A N 1
ATOM 739 C CA . TYR A 1 118 ? 63.989 75.890 27.260 1.00 18.08 118 TYR A CA 1
ATOM 740 C C . TYR A 1 118 ? 62.611 75.793 26.641 1.00 17.60 118 TYR A C 1
ATOM 741 O O . TYR A 1 118 ? 62.097 76.825 26.192 1.00 17.54 118 TYR A O 1
ATOM 750 N N . TYR A 1 119 ? 61.989 74.613 26.622 1.00 17.28 119 TYR A N 1
ATOM 751 C CA . TYR A 1 119 ? 60.639 74.496 26.089 1.00 16.84 119 TYR A CA 1
ATOM 752 C C . TYR A 1 119 ? 59.648 75.276 26.946 1.00 17.90 119 TYR A C 1
ATOM 753 O O . TYR A 1 119 ? 59.512 75.017 28.143 1.00 20.01 119 TYR A O 1
ATOM 762 N N . ASP A 1 120 ? 58.928 76.198 26.316 1.00 24.58 120 ASP A N 1
ATOM 763 C CA . ASP A 1 120 ? 57.923 77.029 26.979 1.00 16.53 120 ASP A CA 1
ATOM 764 C C . ASP A 1 120 ? 56.543 76.765 26.396 1.00 21.48 120 ASP A C 1
ATOM 765 O O . ASP A 1 120 ? 56.259 77.218 25.272 1.00 19.76 120 ASP A O 1
ATOM 770 N N . PRO A 1 121 ? 55.642 76.098 27.116 1.00 19.04 121 PRO A N 1
ATOM 771 C CA . PRO A 1 121 ? 54.267 75.935 26.609 1.00 19.88 121 PRO A CA 1
ATOM 772 C C . PRO A 1 121 ? 53.607 77.245 26.222 1.00 25.14 121 PRO A C 1
ATOM 773 O O . PRO A 1 121 ? 52.782 77.271 25.297 1.00 24.35 121 PRO A O 1
ATOM 777 N N . LYS A 1 122 ? 53.953 78.339 26.898 1.00 18.61 122 LYS A N 1
ATOM 778 C CA . LYS A 1 122 ? 53.300 79.613 26.657 1.00 20.16 122 LYS A CA 1
ATOM 779 C C . LYS A 1 122 ? 53.759 80.278 25.375 1.00 24.66 122 LYS A C 1
ATOM 780 O O . LYS A 1 122 ? 53.228 81.333 25.027 1.00 27.72 122 LYS A O 1
ATOM 786 N N . LEU A 1 123 ? 54.717 79.694 24.657 1.00 27.36 123 LEU A N 1
ATOM 787 C CA . LEU A 1 123 ? 54.991 80.180 23.313 1.00 25.12 123 LEU A CA 1
ATOM 788 C C . LEU A 1 123 ? 53.828 79.922 22.360 1.00 18.92 123 LEU A C 1
ATOM 789 O O . LEU A 1 123 ? 53.719 80.609 21.343 1.00 25.20 123 LEU A O 1
ATOM 794 N N . ASN A 1 124 ? 52.966 78.951 22.656 1.00 20.54 124 ASN A N 1
ATOM 795 C CA . ASN A 1 124 ? 51.824 78.637 21.794 1.00 32.80 124 ASN A CA 1
ATOM 796 C C . ASN A 1 124 ? 52.263 78.215 20.393 1.00 30.36 124 ASN A C 1
ATOM 797 O O . ASN A 1 124 ? 51.621 78.553 19.398 1.00 25.21 124 ASN A O 1
ATOM 802 N N . PHE A 1 125 ? 53.366 77.475 20.311 1.00 23.80 125 PHE A N 1
ATOM 803 C CA . PHE A 1 125 ? 53.750 76.790 19.083 1.00 28.86 125 PHE A CA 1
ATOM 804 C C . PHE A 1 125 ? 53.368 75.322 19.221 1.00 22.21 125 PHE A C 1
ATOM 805 O O . PHE A 1 125 ? 53.998 74.578 19.979 1.00 23.53 125 PHE A O 1
ATOM 813 N N . THR A 1 126 ? 52.322 74.915 18.499 1.00 18.89 126 THR A N 1
ATOM 814 C CA . THR A 1 126 ? 51.909 73.517 18.496 1.00 19.67 126 THR A CA 1
ATOM 815 C C . THR A 1 126 ? 53.067 72.579 18.164 1.00 20.07 126 THR A C 1
ATOM 816 O O . THR A 1 126 ? 53.145 71.470 18.702 1.00 20.54 126 THR A O 1
ATOM 820 N N . GLU A 1 127 ? 53.979 73.006 17.287 1.00 20.55 127 GLU A N 1
ATOM 821 C CA . GLU A 1 127 ? 55.105 72.161 16.916 1.00 18.72 127 GLU A CA 1
ATOM 822 C C . GLU A 1 127 ? 55.968 71.813 18.125 1.00 22.77 127 GLU A C 1
ATOM 823 O O . GLU A 1 127 ? 56.407 70.667 18.278 1.00 24.42 127 GLU A O 1
ATOM 829 N N . LEU A 1 128 ? 56.219 72.785 18.998 1.00 19.04 128 LEU A N 1
ATOM 830 C CA . LEU A 1 128 ? 57.013 72.502 20.188 1.00 19.01 128 LEU A CA 1
ATOM 831 C C . LEU A 1 128 ? 56.248 71.611 21.165 1.00 15.14 128 LEU A C 1
ATOM 832 O O . LEU A 1 128 ? 56.824 70.696 21.767 1.00 20.66 128 LEU A O 1
ATOM 837 N N . ASP A 1 129 ? 54.952 71.867 21.340 1.00 15.40 129 ASP A N 1
ATOM 838 C CA . ASP A 1 129 ? 54.129 70.989 22.166 1.00 19.91 129 ASP A CA 1
ATOM 839 C C . ASP A 1 129 ? 54.234 69.544 21.698 1.00 15.81 129 ASP A C 1
ATOM 840 O O . ASP A 1 129 ? 54.367 68.622 22.510 1.00 18.19 129 ASP A O 1
ATOM 845 N N . CYS A 1 130 ? 54.228 69.327 20.387 1.00 15.85 130 CYS A N 1
ATOM 846 C CA . CYS A 1 130 ? 54.330 67.956 19.888 1.00 14.61 130 CYS A CA 1
ATOM 847 C C . CYS A 1 130 ? 55.709 67.369 20.129 1.00 20.61 130 CYS A C 1
ATOM 848 O O . CYS A 1 130 ? 55.822 66.211 20.554 1.00 19.25 130 CYS A O 1
ATOM 851 N N . LEU A 1 131 ? 56.769 68.159 19.897 1.00 15.06 131 LEU A N 1
ATOM 852 C CA . LEU A 1 131 ? 58.108 67.709 20.259 1.00 15.33 131 LEU A CA 1
ATOM 853 C C . LEU A 1 131 ? 58.189 67.408 21.750 1.00 16.34 131 LEU A C 1
ATOM 854 O O . LEU A 1 131 ? 58.858 66.456 22.161 1.00 16.13 131 LEU A O 1
ATOM 859 N N . TYR A 1 132 ? 57.497 68.197 22.581 1.00 15.37 132 TYR A N 1
ATOM 860 C CA . TYR A 1 132 ? 57.531 67.931 24.019 1.00 15.49 132 TYR A CA 1
ATOM 861 C C . TYR A 1 132 ? 56.832 66.622 24.355 1.00 16.54 132 TYR A C 1
ATOM 862 O O . TYR A 1 132 ? 57.312 65.854 25.200 1.00 15.56 132 TYR A O 1
ATOM 871 N N . GLY A 1 133 ? 55.695 66.350 23.708 1.00 16.53 133 GLY A N 1
ATOM 872 C CA . GLY A 1 133 ? 55.072 65.043 23.863 1.00 15.05 133 GLY A CA 1
ATOM 873 C C . GLY A 1 133 ? 56.005 63.903 23.492 1.00 15.20 133 GLY A C 1
ATOM 874 O O . GLY A 1 133 ? 56.066 62.886 24.188 1.00 27.56 133 GLY A O 1
ATOM 875 N N . GLN A 1 134 ? 56.752 64.061 22.396 1.00 19.59 134 GLN A N 1
ATOM 876 C CA . GLN A 1 134 ? 57.753 63.060 22.035 1.00 18.70 134 GLN A CA 1
ATOM 877 C C . GLN A 1 134 ? 58.770 62.884 23.154 1.00 23.52 134 GLN A C 1
ATOM 878 O O . GLN A 1 134 ? 59.134 61.755 23.511 1.00 25.31 134 GLN A O 1
ATOM 884 N N . TYR A 1 135 ? 59.237 63.990 23.728 1.00 21.14 135 TYR A N 1
ATOM 885 C CA . TYR A 1 135 ? 60.162 63.882 24.849 1.00 16.86 135 TYR A CA 1
ATOM 886 C C . TYR A 1 135 ? 59.547 63.069 25.986 1.00 19.47 135 TYR A C 1
ATOM 887 O O . TYR A 1 135 ? 60.214 62.221 26.593 1.00 18.49 135 TYR A O 1
ATOM 896 N N . GLN A 1 136 ? 58.288 63.354 26.325 1.00 17.45 136 GLN A N 1
ATOM 897 C CA . GLN A 1 136 ? 57.650 62.611 27.404 1.00 22.99 136 GLN A CA 1
ATOM 898 C C . GLN A 1 136 ? 57.557 61.127 27.069 1.00 27.20 136 GLN A C 1
ATOM 899 O O . GLN A 1 136 ? 57.831 60.283 27.926 1.00 26.10 136 GLN A O 1
ATOM 905 N N . LEU A 1 137 ? 57.205 60.784 25.822 1.00 24.13 137 LEU A N 1
ATOM 906 C CA . LEU A 1 137 ? 57.076 59.368 25.484 1.00 27.77 137 LEU A CA 1
ATOM 907 C C . LEU A 1 137 ? 58.413 58.648 25.607 1.00 31.57 137 LEU A C 1
ATOM 908 O O . LEU A 1 137 ? 58.470 57.519 26.105 1.00 34.83 137 LEU A O 1
ATOM 913 N N . GLY A 1 138 ? 59.499 59.283 25.182 1.00 25.08 138 GLY A N 1
ATOM 914 C CA . GLY A 1 138 ? 60.785 58.623 25.283 1.00 21.09 138 GLY A CA 1
ATOM 915 C C . GLY A 1 138 ? 61.562 58.823 26.568 1.00 27.25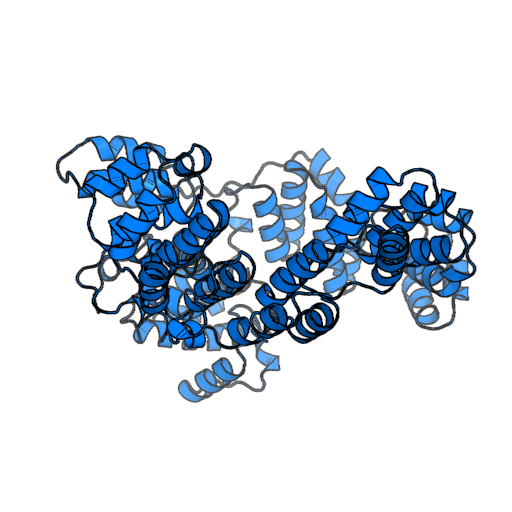 138 GLY A C 1
ATOM 916 O O . GLY A 1 138 ? 62.704 58.358 26.654 1.00 32.50 138 GLY A O 1
ATOM 917 N N . HIS A 1 139 ? 61.016 59.503 27.573 1.00 27.98 139 HIS A N 1
ATOM 918 C CA . HIS A 1 139 ? 61.774 59.758 28.798 1.00 30.50 139 HIS A CA 1
ATOM 919 C C . HIS A 1 139 ? 60.956 59.424 30.032 1.00 33.65 139 HIS A C 1
ATOM 920 O O . HIS A 1 139 ? 60.952 60.172 31.012 1.00 32.95 139 HIS A O 1
ATOM 927 N N . GLY A 1 140 ? 60.250 58.296 30.000 1.00 40.87 140 GLY A N 1
ATOM 928 C CA . GLY A 1 140 ? 59.551 57.812 31.178 1.00 49.15 140 GLY A CA 1
ATOM 929 C C . GLY A 1 140 ? 58.387 58.659 31.647 1.00 46.01 140 GLY A C 1
ATOM 930 O O . GLY A 1 140 ? 58.046 58.629 32.832 1.00 38.80 140 GLY A O 1
ATOM 931 N N . GLN A 1 141 ? 57.767 59.418 30.749 1.00 47.94 141 GLN A N 1
ATOM 932 C CA . GLN A 1 141 ? 56.576 60.180 31.093 1.00 43.55 141 GLN A CA 1
ATOM 933 C C . GLN A 1 141 ? 55.435 59.765 30.174 1.00 40.77 141 GLN A C 1
ATOM 934 O O . GLN A 1 141 ? 54.803 60.613 29.533 1.00 35.22 141 GLN A O 1
ATOM 940 N N . LYS A 1 142 ? 55.170 58.458 30.103 1.00 40.48 142 LYS A N 1
ATOM 941 C CA . LYS A 1 142 ? 54.220 57.944 29.119 1.00 43.94 142 LYS A CA 1
ATOM 942 C C . LYS A 1 142 ? 52.809 58.426 29.406 1.00 43.76 142 LYS A C 1
ATOM 943 O O . LYS A 1 142 ? 52.085 58.842 28.495 1.00 40.98 142 LYS A O 1
ATOM 949 N N . ALA A 1 143 ? 52.396 58.364 30.669 1.00 43.60 143 ALA A N 1
ATOM 950 C CA . ALA A 1 143 ? 51.054 58.803 31.015 1.00 45.83 143 ALA A CA 1
ATOM 951 C C . ALA A 1 143 ? 50.851 60.260 30.639 1.00 47.18 143 ALA A C 1
ATOM 952 O O . ALA A 1 143 ? 49.815 60.624 30.074 1.00 52.48 143 ALA A O 1
ATOM 954 N N . GLU A 1 144 ? 51.840 61.107 30.924 1.00 41.35 144 GLU A N 1
ATOM 955 C CA . GLU A 1 144 ? 51.728 62.505 30.534 1.00 37.54 144 GLU A CA 1
ATOM 956 C C . GLU A 1 144 ? 51.876 62.675 29.027 1.00 25.58 144 GLU A C 1
ATOM 957 O O . GLU A 1 144 ? 51.262 63.577 28.447 1.00 25.76 144 GLU A O 1
ATOM 963 N N . GLY A 1 145 ? 52.677 61.822 28.386 1.00 17.10 145 GLY A N 1
ATOM 964 C CA . GLY A 1 145 ? 52.843 61.907 26.943 1.00 30.30 145 GLY A CA 1
ATOM 965 C C . GLY A 1 145 ? 51.600 61.476 26.189 1.00 36.53 145 GLY A C 1
ATOM 966 O O . GLY A 1 145 ? 51.255 62.058 25.155 1.00 25.51 145 GLY A O 1
ATOM 967 N N . TYR A 1 146 ? 50.913 60.447 26.695 1.00 39.12 146 TYR A N 1
ATOM 968 C CA . TYR A 1 146 ? 49.600 60.097 26.167 1.00 30.24 146 TYR A CA 1
ATOM 969 C C . TYR A 1 146 ? 48.633 61.266 26.315 1.00 27.49 146 TYR A C 1
ATOM 970 O O . TYR A 1 146 ? 47.914 61.620 25.373 1.00 25.04 146 TYR A O 1
ATOM 979 N N . ALA A 1 147 ? 48.623 61.910 27.478 1.00 25.30 147 ALA A N 1
ATOM 980 C CA . ALA A 1 147 ? 47.715 63.035 27.644 1.00 25.07 147 ALA A CA 1
ATOM 981 C C . ALA A 1 147 ? 48.091 64.198 26.737 1.00 28.76 147 ALA A C 1
ATOM 982 O O . ALA A 1 147 ? 47.216 64.950 26.301 1.00 34.25 147 ALA A O 1
ATOM 984 N N . THR A 1 148 ? 49.378 64.373 26.439 1.00 23.63 148 THR A N 1
ATOM 985 C CA . THR A 1 148 ? 49.753 65.421 25.498 1.00 23.11 148 THR A CA 1
ATOM 986 C C . THR A 1 148 ? 49.315 65.064 24.083 1.00 16.81 148 THR A C 1
ATOM 987 O O . THR A 1 148 ? 48.792 65.915 23.355 1.00 16.91 148 THR A O 1
ATOM 991 N N . SER A 1 149 ? 49.529 63.809 23.681 1.00 20.00 149 SER A N 1
ATOM 992 C CA . SER A 1 149 ? 49.100 63.352 22.364 1.00 26.07 149 SER A CA 1
ATOM 993 C C . SER A 1 149 ? 47.604 63.566 22.160 1.00 19.62 149 SER A C 1
ATOM 994 O O . SER A 1 149 ? 47.178 64.137 21.149 1.00 23.63 149 SER A O 1
ATOM 997 N N . GLU A 1 150 ? 46.789 63.099 23.107 1.00 22.95 150 GLU A N 1
ATOM 998 C CA . GLU A 1 150 ? 45.342 63.172 22.934 1.00 28.42 150 GLU A CA 1
ATOM 999 C C . GLU A 1 150 ? 44.875 64.613 22.826 1.00 29.07 150 GLU A C 1
ATOM 1000 O O . GLU A 1 150 ? 44.061 64.945 21.957 1.00 35.20 150 GLU A O 1
ATOM 1006 N N . ARG A 1 151 ? 45.401 65.489 23.683 1.00 28.97 151 ARG A N 1
ATOM 1007 C CA . ARG A 1 151 ? 45.025 66.901 23.629 1.00 32.50 151 ARG A CA 1
ATOM 1008 C C . ARG A 1 151 ? 45.400 67.531 22.288 1.00 19.89 151 ARG A C 1
ATOM 1009 O O . ARG A 1 151 ? 44.638 68.325 21.725 1.00 22.97 151 ARG A O 1
ATOM 1017 N N . LEU A 1 152 ? 46.584 67.220 21.774 1.00 13.92 152 LEU A N 1
ATOM 1018 C CA . LEU A 1 152 ? 46.945 67.739 20.464 1.00 13.63 152 LEU A CA 1
ATOM 1019 C C . LEU A 1 152 ? 46.219 67.009 19.350 1.00 19.56 152 LEU A C 1
ATOM 1020 O O . LEU A 1 152 ? 46.089 67.558 18.250 1.00 17.84 152 LEU A O 1
ATOM 1025 N N . TRP A 1 153 ? 45.768 65.779 19.609 1.00 16.59 153 TRP A N 1
ATOM 1026 C CA . TRP A 1 153 ? 45.068 65.012 18.591 1.00 16.72 153 TRP A CA 1
ATOM 1027 C C . TRP A 1 153 ? 43.628 65.486 18.453 1.00 24.09 153 TRP A C 1
ATOM 1028 O O . TRP A 1 153 ? 43.097 65.534 17.337 1.00 21.36 153 TRP A O 1
ATOM 1039 N N . LEU A 1 154 ? 42.995 65.878 19.567 1.00 17.80 154 LEU A N 1
ATOM 1040 C CA . LEU A 1 154 ? 41.572 66.236 19.559 1.00 13.08 154 LEU A CA 1
ATOM 1041 C C . LEU A 1 154 ? 41.410 67.688 19.123 1.00 22.68 154 LEU A C 1
ATOM 1042 O O . LEU A 1 154 ? 41.020 68.574 19.887 1.00 21.18 154 LEU A O 1
ATOM 1047 N N . VAL A 1 155 ? 41.700 67.906 17.844 1.00 14.74 155 VAL A N 1
ATOM 1048 C CA . VAL A 1 155 ? 41.728 69.222 17.241 1.00 16.13 155 VAL A CA 1
ATOM 1049 C C . VAL A 1 155 ? 41.227 69.072 15.811 1.00 22.52 155 VAL A C 1
ATOM 1050 O O . VAL A 1 155 ? 41.613 68.134 15.105 1.00 24.46 155 VAL A O 1
ATOM 1054 N N . GLY A 1 156 ? 40.384 70.012 15.378 1.00 19.56 156 GLY A N 1
ATOM 1055 C CA . GLY A 1 156 ? 39.688 69.956 14.112 1.00 23.68 156 GLY A CA 1
ATOM 1056 C C . GLY A 1 156 ? 40.437 70.445 12.896 1.00 21.58 156 GLY A C 1
ATOM 1057 O O . GLY A 1 156 ? 39.842 70.538 11.823 1.00 29.09 156 GLY A O 1
ATOM 1058 N N . LYS A 1 157 ? 41.725 70.736 13.023 1.00 28.85 157 LYS A N 1
ATOM 1059 C CA . LYS A 1 157 ? 42.563 71.230 11.943 1.00 22.74 157 LYS A CA 1
ATOM 1060 C C . LYS A 1 157 ? 43.792 70.343 11.806 1.00 24.41 157 LYS A C 1
ATOM 1061 O O . LYS A 1 157 ? 44.137 69.574 12.711 1.00 22.89 157 LYS A O 1
ATOM 1067 N N . SER A 1 158 ? 44.438 70.435 10.650 1.00 19.50 158 SER A N 1
ATOM 1068 C CA . SER A 1 158 ? 45.674 69.702 10.449 1.00 29.69 158 SER A CA 1
ATOM 1069 C C . SER A 1 158 ? 46.774 70.249 11.356 1.00 28.43 158 SER A C 1
ATOM 1070 O O . SER A 1 158 ? 46.924 71.464 11.524 1.00 25.41 158 SER A O 1
ATOM 1073 N N . GLN A 1 159 ? 47.519 69.346 11.955 1.00 21.73 159 GLN A N 1
ATOM 1074 C CA . GLN A 1 159 ? 48.582 69.683 12.874 1.00 21.98 159 GLN A CA 1
ATOM 1075 C C . GLN A 1 159 ? 49.936 69.593 12.177 1.00 26.00 159 GLN A C 1
ATOM 1076 O O . GLN A 1 159 ? 50.072 68.955 11.129 1.00 32.83 159 GLN A O 1
ATOM 1082 N N . PRO A 1 160 ? 50.955 70.249 12.724 1.00 28.87 160 PRO A N 1
ATOM 1083 C CA . PRO A 1 160 ? 52.286 70.216 12.107 1.00 22.82 160 PRO A CA 1
ATOM 1084 C C . PRO A 1 160 ? 52.885 68.817 12.091 1.00 28.58 160 PRO A C 1
ATOM 1085 O O . PRO A 1 160 ? 52.449 67.889 12.777 1.00 29.79 160 PRO A O 1
ATOM 1089 N N . ALA A 1 161 ? 53.952 68.712 11.299 1.00 29.83 161 ALA A N 1
ATOM 1090 C CA . ALA A 1 161 ? 54.643 67.449 11.063 1.00 22.53 161 ALA A CA 1
ATOM 1091 C C . ALA A 1 161 ? 55.096 66.772 12.347 1.00 22.87 161 ALA A C 1
ATOM 1092 O O . ALA A 1 161 ? 54.987 65.546 12.477 1.00 26.93 161 ALA A O 1
ATOM 1094 N N . ALA A 1 162 ? 55.651 67.532 13.292 1.00 22.06 162 ALA A N 1
ATOM 1095 C CA . ALA A 1 162 ? 56.107 66.894 14.524 1.00 24.70 162 ALA A CA 1
ATOM 1096 C C . ALA A 1 162 ? 54.951 66.215 15.247 1.00 27.95 162 ALA A C 1
ATOM 1097 O O . ALA A 1 162 ? 55.155 65.216 15.951 1.00 28.22 162 ALA A O 1
ATOM 1099 N N . CYS A 1 163 ? 53.733 66.742 15.092 1.00 21.62 163 CYS A N 1
ATOM 1100 C CA . CYS A 1 163 ? 52.574 66.095 15.701 1.00 24.19 163 CYS A CA 1
ATOM 1101 C C . CYS A 1 163 ? 52.263 64.778 15.014 1.00 25.71 163 CYS A C 1
ATOM 1102 O O . CYS A 1 163 ? 51.900 63.795 15.673 1.00 28.62 163 CYS A O 1
ATOM 1105 N N . ASP A 1 164 ? 52.433 64.728 13.697 1.00 24.23 164 ASP A N 1
ATOM 1106 C CA . ASP A 1 164 ? 52.309 63.455 12.994 1.00 36.58 164 ASP A CA 1
ATOM 1107 C C . ASP A 1 164 ? 53.259 62.410 13.571 1.00 27.66 164 ASP A C 1
ATOM 1108 O O . ASP A 1 164 ? 52.888 61.243 13.748 1.00 26.07 164 ASP A O 1
ATOM 1113 N N . THR A 1 165 ? 54.481 62.820 13.907 1.00 16.59 165 THR A N 1
ATOM 1114 C CA . THR A 1 165 ? 55.423 61.901 14.539 1.00 22.62 165 THR A CA 1
ATOM 1115 C C . THR A 1 165 ? 54.922 61.457 15.912 1.00 24.39 165 THR A C 1
ATOM 1116 O O . THR A 1 165 ? 54.963 60.269 16.255 1.00 27.31 165 THR A O 1
ATOM 1120 N N . LEU A 1 166 ? 54.444 62.408 16.713 1.00 21.24 166 LEU A N 1
ATOM 1121 C CA . LEU A 1 166 ? 53.893 62.083 18.025 1.00 20.13 166 LEU A CA 1
ATOM 1122 C C . LEU A 1 166 ? 52.711 61.135 17.897 1.00 18.68 166 LEU A C 1
ATOM 1123 O O . LEU A 1 166 ? 52.646 60.108 18.586 1.00 21.77 166 LEU A O 1
ATOM 1128 N N . PHE A 1 167 ? 51.761 61.476 17.019 1.00 14.41 167 PHE A N 1
ATOM 1129 C CA . PHE A 1 167 ? 50.596 60.625 16.811 1.00 15.03 167 PHE A CA 1
ATOM 1130 C C . PHE A 1 167 ? 51.029 59.232 16.381 1.00 17.03 167 PHE A C 1
ATOM 1131 O O . PHE A 1 167 ? 50.474 58.236 16.851 1.00 19.42 167 PHE A O 1
ATOM 1139 N N . GLY A 1 168 ? 52.020 59.156 15.479 1.00 19.40 168 GLY A N 1
ATOM 1140 C CA . GLY A 1 168 ? 52.602 57.871 15.113 1.00 17.90 168 GLY A CA 1
ATOM 1141 C C . GLY A 1 168 ? 53.114 57.085 16.307 1.00 24.02 168 GLY A C 1
ATOM 1142 O O . GLY A 1 168 ? 52.869 55.881 16.426 1.00 27.64 168 GLY A O 1
ATOM 1143 N N . LEU A 1 169 ? 53.862 57.741 17.197 1.00 30.82 169 LEU A N 1
ATOM 1144 C CA . LEU A 1 169 ? 54.332 57.036 18.387 1.00 34.95 169 LEU A CA 1
ATOM 1145 C C . LEU A 1 169 ? 53.161 56.606 19.250 1.00 34.07 169 LEU A C 1
ATOM 1146 O O . LEU A 1 169 ? 53.132 55.487 19.777 1.00 34.49 169 LEU A O 1
ATOM 1151 N N . TRP A 1 170 ? 52.184 57.497 19.390 1.00 30.45 170 TRP A N 1
ATOM 1152 C CA . TRP A 1 170 ? 51.006 57.247 20.208 1.00 29.11 170 TRP A CA 1
ATOM 1153 C C . TRP A 1 170 ? 50.174 56.105 19.631 1.00 28.13 170 TRP A C 1
ATOM 1154 O O . TRP A 1 170 ? 49.751 55.198 20.354 1.00 25.02 170 TRP A O 1
ATOM 1165 N N . GLN A 1 171 ? 49.943 56.131 18.319 1.00 27.67 171 GLN A N 1
ATOM 1166 C CA . GLN A 1 171 ? 49.286 55.013 17.649 1.00 33.20 171 GLN A CA 1
ATOM 1167 C C . GLN A 1 171 ? 50.099 53.728 17.781 1.00 38.37 171 GLN A C 1
ATOM 1168 O O . GLN A 1 171 ? 49.533 52.644 17.951 1.00 37.58 171 GLN A O 1
ATOM 1174 N N . GLY A 1 172 ? 51.427 53.829 17.690 1.00 38.08 172 GLY A N 1
ATOM 1175 C CA . GLY A 1 172 ? 52.265 52.652 17.824 1.00 37.27 172 GLY A CA 1
ATOM 1176 C C . GLY A 1 172 ? 52.156 51.999 19.186 1.00 34.54 172 GLY A C 1
ATOM 1177 O O . GLY A 1 172 ? 52.369 50.794 19.320 1.00 34.77 172 GLY A O 1
ATOM 1178 N N . GLU A 1 173 ? 51.825 52.775 20.214 1.00 39.59 173 GLU A N 1
ATOM 1179 C CA . GLU A 1 173 ? 51.639 52.232 21.549 1.00 36.68 173 GLU A CA 1
ATOM 1180 C C . GLU A 1 173 ? 50.176 51.936 21.851 1.00 39.93 173 GLU A C 1
ATOM 1181 O O . GLU A 1 173 ? 49.795 51.848 23.024 1.00 39.48 173 GLU A O 1
ATOM 1187 N N . GLY A 1 174 ? 49.352 51.791 20.808 1.00 37.75 174 GLY A N 1
ATOM 1188 C CA . GLY A 1 174 ? 48.013 51.248 20.946 1.00 37.93 174 GLY A CA 1
ATOM 1189 C C . GLY A 1 174 ? 46.985 52.184 21.525 1.00 37.89 174 GLY A C 1
ATOM 1190 O O . GLY A 1 174 ? 45.970 51.727 22.048 1.00 42.33 174 GLY A O 1
ATOM 1191 N N . GLN A 1 175 ? 47.210 53.489 21.442 1.00 38.62 175 GLN A N 1
ATOM 1192 C CA . GLN A 1 175 ? 46.325 54.444 22.089 1.00 30.62 175 GLN A CA 1
ATOM 1193 C C . GLN A 1 175 ? 45.300 55.053 21.155 1.00 26.28 175 GLN A C 1
ATOM 1194 O O . GLN A 1 175 ? 44.361 55.690 21.632 1.00 31.70 175 GLN A O 1
ATOM 1200 N N . LEU A 1 176 ? 45.458 54.902 19.846 1.00 30.08 176 LEU A N 1
ATOM 1201 C CA . LEU A 1 176 ? 44.586 55.594 18.901 1.00 34.18 176 LEU A CA 1
ATOM 1202 C C . LEU A 1 176 ? 43.410 54.681 18.574 1.00 29.61 176 LEU A C 1
ATOM 1203 O O . LEU A 1 176 ? 43.408 53.933 17.598 1.00 35.70 176 LEU A O 1
ATOM 1208 N N . THR A 1 177 ? 42.398 54.732 19.427 1.00 27.67 177 THR A N 1
ATOM 1209 C CA . THR A 1 177 ? 41.232 53.886 19.229 1.00 33.83 177 THR A CA 1
ATOM 1210 C C . THR A 1 177 ? 40.326 54.471 18.154 1.00 32.39 177 THR A C 1
ATOM 1211 O O . THR A 1 177 ? 40.421 55.647 17.797 1.00 22.80 177 THR A O 1
ATOM 1215 N N . GLU A 1 178 ? 39.430 53.626 17.634 1.00 35.56 178 GLU A N 1
ATOM 1216 C CA . GLU A 1 178 ? 38.449 54.127 16.676 1.00 30.11 178 GLU A CA 1
ATOM 1217 C C . GLU A 1 178 ? 37.625 55.263 17.275 1.00 21.51 178 GLU A C 1
ATOM 1218 O O . GLU A 1 178 ? 37.292 56.229 16.582 1.00 28.48 178 GLU A O 1
ATOM 1224 N N . GLU A 1 179 ? 37.325 55.193 18.571 1.00 17.14 179 GLU A N 1
ATOM 1225 C CA . GLU A 1 179 ? 36.530 56.248 19.187 1.00 20.28 179 GLU A CA 1
ATOM 1226 C C . GLU A 1 179 ? 37.261 57.592 19.138 1.00 24.71 179 GLU A C 1
ATOM 1227 O O . GLU A 1 179 ? 36.643 58.633 18.904 1.00 18.88 179 GLU A O 1
ATOM 1233 N N . LYS A 1 180 ? 38.591 57.585 19.312 1.00 25.36 180 LYS A N 1
ATOM 1234 C CA . LYS A 1 180 ? 39.361 58.828 19.240 1.00 22.19 180 LYS A CA 1
ATOM 1235 C C . LYS A 1 180 ? 39.486 59.341 17.810 1.00 21.58 180 LYS A C 1
ATOM 1236 O O . LYS A 1 180 ? 39.530 60.558 17.594 1.00 20.85 180 LYS A O 1
ATOM 1242 N N . VAL A 1 181 ? 39.566 58.443 16.826 1.00 14.04 181 VAL A N 1
ATOM 1243 C CA . VAL A 1 181 ? 39.448 58.869 15.435 1.00 23.71 181 VAL A CA 1
ATOM 1244 C C . VAL A 1 181 ? 38.101 59.537 15.212 1.00 24.62 181 VAL A C 1
ATOM 1245 O O . VAL A 1 181 ? 38.007 60.615 14.610 1.00 18.19 181 VAL A O 1
ATOM 1249 N N . TRP A 1 182 ? 37.038 58.900 15.709 1.00 23.46 182 TRP A N 1
ATOM 1250 C CA . TRP A 1 182 ? 35.692 59.438 15.563 1.00 17.75 182 TRP A CA 1
ATOM 1251 C C . TRP A 1 182 ? 35.563 60.828 16.183 1.00 18.80 182 TRP A C 1
ATOM 1252 O O . TRP A 1 182 ? 35.050 61.751 15.542 1.00 19.35 182 TRP A O 1
ATOM 1263 N N . LYS A 1 183 ? 36.027 61.001 17.431 1.00 21.19 183 LYS A N 1
ATOM 1264 C CA . LYS A 1 183 ? 35.978 62.324 18.048 1.00 14.90 183 LYS A CA 1
ATOM 1265 C C . LYS A 1 183 ? 36.643 63.371 17.175 1.00 23.16 183 LYS A C 1
ATOM 1266 O O . LYS A 1 183 ? 36.129 64.487 17.022 1.00 27.06 183 LYS A O 1
ATOM 1272 N N . ARG A 1 184 ? 37.823 63.060 16.642 1.00 21.38 184 ARG A N 1
ATOM 1273 C CA . ARG A 1 184 ? 38.513 64.080 15.872 1.00 16.28 184 ARG A CA 1
ATOM 1274 C C . ARG A 1 184 ? 37.783 64.349 14.565 1.00 13.00 184 ARG A C 1
ATOM 1275 O O . ARG A 1 184 ? 37.723 65.492 14.099 1.00 19.63 184 ARG A O 1
ATOM 1283 N N . LEU A 1 185 ? 37.229 63.304 13.957 1.00 19.16 185 LEU A N 1
ATOM 1284 C CA . LEU A 1 185 ? 36.388 63.483 12.780 1.00 16.16 185 LEU A CA 1
ATOM 1285 C C . LEU A 1 185 ? 35.290 64.499 13.054 1.00 18.27 185 LEU A C 1
ATOM 1286 O O . LEU A 1 185 ? 35.079 65.429 12.272 1.00 16.98 185 LEU A O 1
ATOM 1291 N N . LYS A 1 186 ? 34.610 64.360 14.190 1.00 25.62 186 LYS A N 1
ATOM 1292 C CA . LYS A 1 186 ? 33.543 65.286 14.541 1.00 23.42 186 LYS A CA 1
ATOM 1293 C C . LYS A 1 186 ? 34.075 66.717 14.635 1.00 29.25 186 LYS A C 1
ATOM 1294 O O . LYS A 1 186 ? 33.485 67.654 14.070 1.00 19.12 186 LYS A O 1
ATOM 1300 N N . LEU A 1 187 ? 35.226 66.891 15.300 1.00 24.05 187 LEU A N 1
ATOM 1301 C CA . LEU A 1 187 ? 35.835 68.212 15.424 1.00 17.38 187 LEU A CA 1
ATOM 1302 C C . LEU A 1 187 ? 36.226 68.772 14.067 1.00 18.57 187 LEU A C 1
ATOM 1303 O O . LEU A 1 187 ? 36.095 69.979 13.826 1.00 18.87 187 LEU A O 1
ATOM 1308 N N . ALA A 1 188 ? 36.743 67.916 13.181 1.00 17.22 188 ALA A N 1
ATOM 1309 C CA . ALA A 1 188 ? 37.116 68.382 11.853 1.00 15.48 188 ALA A CA 1
ATOM 1310 C C . ALA A 1 188 ? 35.881 68.796 11.066 1.00 23.35 188 ALA A C 1
ATOM 1311 O O . ALA A 1 188 ? 35.906 69.787 10.323 1.00 19.09 188 ALA A O 1
ATOM 1313 N N . ALA A 1 189 ? 34.788 68.043 11.219 1.00 18.17 189 ALA A N 1
ATOM 1314 C CA . ALA A 1 189 ? 33.555 68.391 10.528 1.00 15.98 189 ALA A CA 1
ATOM 1315 C C . ALA A 1 189 ? 32.990 69.694 11.064 1.00 18.89 189 ALA A C 1
ATOM 1316 O O . ALA A 1 189 ? 32.508 70.529 10.290 1.00 22.88 189 ALA A O 1
ATOM 1318 N N . GLU A 1 190 ? 33.087 69.903 12.384 1.00 20.31 190 GLU A N 1
ATOM 1319 C CA . GLU A 1 190 ? 32.609 71.149 12.984 1.00 26.80 190 GLU A CA 1
ATOM 1320 C C . GLU A 1 190 ? 33.389 72.350 12.462 1.00 27.53 190 GLU A C 1
ATOM 1321 O O . GLU A 1 190 ? 32.816 73.411 12.209 1.00 35.05 190 GLU A O 1
ATOM 1327 N N . ALA A 1 191 ? 34.699 72.206 12.305 1.00 27.62 191 ALA A N 1
ATOM 1328 C CA . ALA A 1 191 ? 35.546 73.291 11.835 1.00 21.58 191 ALA A CA 1
ATOM 1329 C C . ALA A 1 191 ? 35.533 73.424 10.322 1.00 28.50 191 ALA A C 1
ATOM 1330 O O . ALA A 1 191 ? 36.293 74.238 9.783 1.00 31.48 191 ALA A O 1
ATOM 1332 N N . ARG A 1 192 ? 34.705 72.633 9.634 1.00 27.69 192 ARG A N 1
ATOM 1333 C CA . ARG A 1 192 ? 34.562 72.695 8.178 1.00 27.56 192 ARG A CA 1
ATOM 1334 C C . ARG A 1 192 ? 35.862 72.350 7.462 1.00 24.41 192 ARG A C 1
ATOM 1335 O O . ARG A 1 192 ? 36.095 72.808 6.343 1.00 28.28 192 ARG A O 1
ATOM 1343 N N . ASN A 1 193 ? 36.719 71.538 8.093 1.00 24.37 193 ASN A N 1
ATOM 1344 C CA . ASN A 1 193 ? 37.913 70.998 7.439 1.00 22.30 193 ASN A CA 1
ATOM 1345 C C . ASN A 1 193 ? 37.601 69.589 6.929 1.00 23.13 193 ASN A C 1
ATOM 1346 O O . ASN A 1 193 ? 37.932 68.578 7.551 1.00 23.02 193 ASN A O 1
ATOM 1351 N N . TYR A 1 194 ? 36.968 69.527 5.751 1.00 23.62 194 TYR A N 1
ATOM 1352 C CA . TYR A 1 194 ? 36.408 68.257 5.286 1.00 27.79 194 TYR A CA 1
ATOM 1353 C C . TYR A 1 194 ? 37.456 67.329 4.697 1.00 31.34 194 TYR A C 1
ATOM 1354 O O . TYR A 1 194 ? 37.276 66.108 4.732 1.00 32.08 194 TYR A O 1
ATOM 1363 N N . SER A 1 195 ? 38.557 67.865 4.179 1.00 27.58 195 SER A N 1
ATOM 1364 C CA . SER A 1 195 ? 39.615 66.996 3.687 1.00 27.85 195 SER A CA 1
ATOM 1365 C C . SER A 1 195 ? 40.221 66.202 4.840 1.00 25.65 195 SER A C 1
ATOM 1366 O O . SER A 1 195 ? 40.358 64.976 4.770 1.00 28.02 195 SER A O 1
ATOM 1369 N N . LEU A 1 196 ? 40.552 66.887 5.936 1.00 20.15 196 LEU A N 1
ATOM 1370 C CA . LEU A 1 196 ? 40.915 66.193 7.162 1.00 18.43 196 LEU A CA 1
ATOM 1371 C C . LEU A 1 196 ? 39.835 65.193 7.574 1.00 25.56 196 LEU A C 1
ATOM 1372 O O . LEU A 1 196 ? 40.121 64.009 7.780 1.00 27.12 196 LEU A O 1
ATOM 1377 N N . ALA A 1 197 ? 38.582 65.653 7.686 1.00 20.88 197 ALA A N 1
ATOM 1378 C CA . ALA A 1 197 ? 37.502 64.787 8.169 1.00 17.99 197 ALA A CA 1
ATOM 1379 C C . ALA A 1 197 ? 37.354 63.546 7.298 1.00 18.28 197 ALA A C 1
ATOM 1380 O O . ALA A 1 197 ? 37.183 62.430 7.809 1.00 22.66 197 ALA A O 1
ATOM 1382 N N . SER A 1 198 ? 37.447 63.718 5.980 1.00 15.78 198 SER A N 1
ATOM 1383 C CA . SER A 1 198 ? 37.314 62.577 5.085 1.00 30.27 198 SER A CA 1
ATOM 1384 C C . SER A 1 198 ? 38.499 61.632 5.208 1.00 30.96 198 SER A C 1
ATOM 1385 O O . SER A 1 198 ? 38.329 60.414 5.087 1.00 38.98 198 SER A O 1
ATOM 1388 N N . HIS A 1 199 ? 39.698 62.164 5.453 1.00 25.01 199 HIS A N 1
ATOM 1389 C CA . HIS A 1 199 ? 40.843 61.296 5.716 1.00 20.35 199 HIS A CA 1
ATOM 1390 C C . HIS A 1 199 ? 40.655 60.515 7.015 1.00 24.68 199 HIS A C 1
ATOM 1391 O O . HIS A 1 199 ? 40.926 59.307 7.067 1.00 25.40 199 HIS A O 1
ATOM 1398 N N . LEU A 1 200 ? 40.185 61.179 8.077 1.00 17.44 200 LEU A N 1
ATOM 1399 C CA . LEU A 1 200 ? 39.846 60.442 9.291 1.00 22.62 200 LEU A CA 1
ATOM 1400 C C . LEU A 1 200 ? 38.769 59.401 9.019 1.00 25.03 200 LEU A C 1
ATOM 1401 O O . LEU A 1 200 ? 38.823 58.291 9.557 1.00 29.83 200 LEU A O 1
ATOM 1406 N N . ALA A 1 201 ? 37.793 59.737 8.173 1.00 18.96 201 ALA A N 1
ATOM 1407 C CA . ALA A 1 201 ? 36.710 58.804 7.886 1.00 25.83 201 ALA A CA 1
ATOM 1408 C C . ALA A 1 201 ? 37.234 57.535 7.225 1.00 31.52 201 ALA A C 1
ATOM 1409 O O . ALA A 1 201 ? 36.760 56.428 7.521 1.00 32.48 201 ALA A O 1
ATOM 1411 N N . GLN A 1 202 ? 38.229 57.669 6.347 1.00 33.15 202 GLN A N 1
ATOM 1412 C CA . GLN A 1 202 ? 38.859 56.513 5.712 1.00 39.77 202 GLN A CA 1
ATOM 1413 C C . GLN A 1 202 ? 39.698 55.689 6.674 1.00 38.87 202 GLN A C 1
ATOM 1414 O O . GLN A 1 202 ? 40.208 54.633 6.284 1.00 49.29 202 GLN A O 1
ATOM 1420 N N . ARG A 1 203 ? 39.855 56.129 7.915 1.00 33.55 203 ARG A N 1
ATOM 1421 C CA . ARG A 1 203 ? 40.654 55.408 8.892 1.00 32.60 203 ARG A CA 1
ATOM 1422 C C . ARG A 1 203 ? 39.802 54.776 9.979 1.00 33.42 203 ARG A C 1
ATOM 1423 O O . ARG A 1 203 ? 40.344 54.320 10.988 1.00 39.10 203 ARG A O 1
ATOM 1431 N N . LEU A 1 204 ? 38.484 54.728 9.795 1.00 29.46 204 LEU A N 1
ATOM 1432 C CA . LEU A 1 204 ? 37.600 54.106 10.772 1.00 27.67 204 LEU A CA 1
ATOM 1433 C C . LEU A 1 204 ? 37.422 52.628 10.439 1.00 38.96 204 LEU A C 1
ATOM 1434 O O . LEU A 1 204 ? 36.985 52.306 9.325 1.00 40.95 204 LEU A O 1
ATOM 1439 N N . PRO A 1 205 ? 37.742 51.704 11.355 1.00 42.52 205 PRO A N 1
ATOM 1440 C CA . PRO A 1 205 ? 37.580 50.269 11.029 1.00 40.17 205 PRO A CA 1
ATOM 1441 C C . PRO A 1 205 ? 36.136 49.840 10.831 1.00 38.32 205 PRO A C 1
ATOM 1442 O O . PRO A 1 205 ? 35.843 49.106 9.885 1.00 43.80 205 PRO A O 1
ATOM 1446 N N . THR A 1 206 ? 35.224 50.257 11.713 1.00 32.19 206 THR A N 1
ATOM 1447 C CA . THR A 1 206 ? 33.836 49.822 11.651 1.00 27.19 206 THR A CA 1
ATOM 1448 C C . THR A 1 206 ? 32.847 50.932 11.327 1.00 30.89 206 THR A C 1
ATOM 1449 O O . THR A 1 206 ? 31.705 50.627 10.967 1.00 28.88 206 THR A O 1
ATOM 1453 N N . LEU A 1 207 ? 33.243 52.200 11.446 1.00 28.35 207 LEU A N 1
ATOM 1454 C CA . LEU A 1 207 ? 32.305 53.309 11.360 1.00 27.42 207 LEU A CA 1
ATOM 1455 C C . LEU A 1 207 ? 32.475 54.135 10.092 1.00 26.45 207 LEU A C 1
ATOM 1456 O O . LEU A 1 207 ? 31.990 55.274 10.033 1.00 28.84 207 LEU A O 1
ATOM 1461 N N . GLY A 1 208 ? 33.149 53.590 9.078 1.00 21.27 208 GLY A N 1
ATOM 1462 C CA . GLY A 1 208 ? 33.408 54.356 7.866 1.00 22.50 208 GLY A CA 1
ATOM 1463 C C . GLY A 1 208 ? 32.156 54.876 7.174 1.00 36.46 208 GLY A C 1
ATOM 1464 O O . GLY A 1 208 ? 32.189 55.944 6.557 1.00 36.65 208 GLY A O 1
ATOM 1465 N N . ASN A 1 209 ? 31.046 54.131 7.254 1.00 31.67 209 ASN A N 1
ATOM 1466 C CA . ASN A 1 209 ? 29.794 54.582 6.652 1.00 35.83 209 ASN A CA 1
ATOM 1467 C C . ASN A 1 209 ? 29.269 55.824 7.353 1.00 33.10 209 ASN A C 1
ATOM 1468 O O . ASN A 1 209 ? 29.019 56.854 6.719 1.00 31.76 209 ASN A O 1
ATOM 1473 N N . GLN A 1 210 ? 29.068 55.728 8.670 1.00 24.72 210 GLN A N 1
ATOM 1474 C CA . GLN A 1 210 ? 28.598 56.872 9.430 1.00 20.04 210 GLN A CA 1
ATOM 1475 C C . GLN A 1 210 ? 29.564 58.045 9.328 1.00 22.05 210 GLN A C 1
ATOM 1476 O O . GLN A 1 210 ? 29.133 59.202 9.365 1.00 23.40 210 GLN A O 1
ATOM 1482 N N . GLY A 1 211 ? 30.863 57.768 9.187 1.00 28.07 211 GLY A N 1
ATOM 1483 C CA . GLY A 1 211 ? 31.838 58.842 9.071 1.00 20.68 211 GLY A CA 1
ATOM 1484 C C . GLY A 1 211 ? 31.670 59.627 7.785 1.00 20.75 211 GLY A C 1
ATOM 1485 O O . GLY A 1 211 ? 31.720 60.857 7.777 1.00 23.56 211 GLY A O 1
ATOM 1486 N N . ALA A 1 212 ? 31.444 58.924 6.683 1.00 16.00 212 ALA A N 1
ATOM 1487 C CA . ALA A 1 212 ? 31.125 59.605 5.437 1.00 22.29 212 ALA A CA 1
ATOM 1488 C C . ALA A 1 212 ? 29.814 60.370 5.563 1.00 21.62 212 ALA A C 1
ATOM 1489 O O . ALA A 1 212 ? 29.657 61.464 5.005 1.00 19.68 212 ALA A O 1
ATOM 1491 N N . LEU A 1 213 ? 28.870 59.809 6.313 1.00 19.37 213 LEU A N 1
ATOM 1492 C CA . LEU A 1 213 ? 27.596 60.473 6.533 1.00 18.82 213 LEU A CA 1
ATOM 1493 C C . LEU A 1 213 ? 27.789 61.738 7.339 1.00 22.39 213 LEU A C 1
ATOM 1494 O O . LEU A 1 213 ? 27.134 62.760 7.084 1.00 26.15 213 LEU A O 1
ATOM 1499 N N . MET A 1 214 ? 28.680 61.688 8.329 1.00 16.32 214 MET A N 1
ATOM 1500 C CA A MET A 1 214 ? 28.977 62.891 9.089 0.58 18.14 214 MET A CA 1
ATOM 1501 C CA B MET A 1 214 ? 29.002 62.885 9.094 0.42 18.61 214 MET A CA 1
ATOM 1502 C C . MET A 1 214 ? 29.474 64.001 8.172 1.00 18.42 214 MET A C 1
ATOM 1503 O O . MET A 1 214 ? 29.005 65.140 8.259 1.00 15.28 214 MET A O 1
ATOM 1512 N N . VAL A 1 215 ? 30.404 63.680 7.270 1.00 15.06 215 VAL A N 1
ATOM 1513 C CA . VAL A 1 215 ? 30.951 64.712 6.391 1.00 16.37 215 VAL A CA 1
ATOM 1514 C C . VAL A 1 215 ? 29.857 65.282 5.489 1.00 16.16 215 VAL A C 1
ATOM 1515 O O . VAL A 1 215 ? 29.724 66.500 5.343 1.00 20.50 215 VAL A O 1
ATOM 1519 N N . SER A 1 216 ? 29.060 64.406 4.871 1.00 16.44 216 SER A N 1
ATOM 1520 C CA . SER A 1 216 ? 27.980 64.850 3.989 1.00 13.82 216 SER A CA 1
ATOM 1521 C C . SER A 1 216 ? 26.978 65.738 4.718 1.00 13.92 216 SER A C 1
ATOM 1522 O O . SER A 1 216 ? 26.541 66.763 4.186 1.00 14.83 216 SER A O 1
ATOM 1525 N N . VAL A 1 217 ? 26.607 65.359 5.939 1.00 13.37 217 VAL A N 1
ATOM 1526 C CA . VAL A 1 217 ? 25.653 66.147 6.707 1.00 13.15 217 VAL A CA 1
ATOM 1527 C C . VAL A 1 217 ? 26.274 67.470 7.133 1.00 12.84 217 VAL A C 1
ATOM 1528 O O . VAL A 1 217 ? 25.599 68.503 7.166 1.00 17.49 217 VAL A O 1
ATOM 1532 N N . ALA A 1 218 ? 27.563 67.465 7.488 1.00 14.65 218 ALA A N 1
ATOM 1533 C CA . ALA A 1 218 ? 28.200 68.728 7.851 1.00 13.39 218 ALA A CA 1
ATOM 1534 C C . ALA A 1 218 ? 28.195 69.687 6.669 1.00 13.50 218 ALA A C 1
ATOM 1535 O O . ALA A 1 218 ? 28.005 70.894 6.843 1.00 15.27 218 ALA A O 1
ATOM 1537 N N . GLN A 1 219 ? 28.356 69.166 5.452 1.00 12.76 219 GLN A N 1
ATOM 1538 C CA . GLN A 1 219 ? 28.389 70.048 4.288 1.00 14.31 219 GLN A CA 1
ATOM 1539 C C . GLN A 1 219 ? 26.998 70.559 3.921 1.00 19.37 219 GLN A C 1
ATOM 1540 O O . GLN A 1 219 ? 26.859 71.709 3.501 1.00 22.58 219 GLN A O 1
ATOM 1546 N N . ASN A 1 220 ? 25.971 69.717 4.060 1.00 20.24 220 ASN A N 1
ATOM 1547 C CA . ASN A 1 220 ? 24.574 70.082 3.800 1.00 17.27 220 ASN A CA 1
ATOM 1548 C C . ASN A 1 220 ? 23.677 69.430 4.840 1.00 12.83 220 ASN A C 1
ATOM 1549 O O . ASN A 1 220 ? 23.151 68.323 4.629 1.00 13.49 220 ASN A O 1
ATOM 1554 N N . PRO A 1 221 ? 23.440 70.115 5.958 1.00 18.40 221 PRO A N 1
ATOM 1555 C CA . PRO A 1 221 ? 22.646 69.505 7.029 1.00 14.03 221 PRO A CA 1
ATOM 1556 C C . PRO A 1 221 ? 21.158 69.440 6.726 1.00 14.29 221 PRO A C 1
ATOM 1557 O O . PRO A 1 221 ? 20.436 68.747 7.449 1.00 16.46 221 PRO A O 1
ATOM 1561 N N . ALA A 1 222 ? 20.674 70.126 5.692 1.00 12.68 222 ALA A N 1
ATOM 1562 C CA . ALA A 1 222 ? 19.265 70.045 5.351 1.00 14.78 222 ALA A CA 1
ATOM 1563 C C . ALA A 1 222 ? 18.872 68.639 4.933 1.00 16.25 222 ALA A C 1
ATOM 1564 O O . ALA A 1 222 ? 17.678 68.336 4.882 1.00 18.90 222 ALA A O 1
ATOM 1566 N N . GLN A 1 223 ? 19.844 67.769 4.640 1.00 18.69 223 GLN A N 1
ATOM 1567 C CA . GLN A 1 223 ? 19.490 66.382 4.371 1.00 18.81 223 GLN A CA 1
ATOM 1568 C C . GLN A 1 223 ? 18.861 65.698 5.580 1.00 19.10 223 GLN A C 1
ATOM 1569 O O . GLN A 1 223 ? 18.232 64.645 5.409 1.00 14.40 223 GLN A O 1
ATOM 1575 N N . LEU A 1 224 ? 19.022 66.251 6.793 1.00 13.47 224 LEU A N 1
ATOM 1576 C CA . LEU A 1 224 ? 18.365 65.645 7.946 1.00 18.94 224 LEU A CA 1
ATOM 1577 C C . LEU A 1 224 ? 16.847 65.665 7.821 1.00 17.72 224 LEU A C 1
ATOM 1578 O O . LEU A 1 224 ? 16.179 64.968 8.586 1.00 20.13 224 LEU A O 1
ATOM 1583 N N . SER A 1 225 ? 16.305 66.409 6.852 1.00 13.66 225 SER A N 1
ATOM 1584 C CA . SER A 1 225 ? 14.880 66.356 6.541 1.00 13.85 225 SER A CA 1
ATOM 1585 C C . SER A 1 225 ? 14.442 64.959 6.149 1.00 18.06 225 SER A C 1
ATOM 1586 O O . SER A 1 225 ? 13.251 64.637 6.240 1.00 20.43 225 SER A O 1
ATOM 1589 N N . GLN A 1 226 ? 15.371 64.141 5.647 1.00 16.35 226 GLN A N 1
ATOM 1590 C CA . GLN A 1 226 ? 15.088 62.760 5.269 1.00 14.99 226 GLN A CA 1
ATOM 1591 C C . GLN A 1 226 ? 15.176 61.880 6.518 1.00 15.63 226 GLN A C 1
ATOM 1592 O O . GLN A 1 226 ? 16.086 61.070 6.685 1.00 16.02 226 GLN A O 1
ATOM 1598 N N . THR A 1 227 ? 14.191 62.057 7.404 1.00 17.82 227 THR A N 1
ATOM 1599 C CA . THR A 1 227 ? 14.229 61.412 8.712 1.00 15.18 227 THR A CA 1
ATOM 1600 C C . THR A 1 227 ? 14.313 59.898 8.582 1.00 17.48 227 THR A C 1
ATOM 1601 O O . THR A 1 227 ? 15.024 59.237 9.350 1.00 15.73 227 THR A O 1
ATOM 1605 N N . GLY A 1 228 ? 13.630 59.333 7.584 1.00 18.77 228 GLY A N 1
ATOM 1606 C CA . GLY A 1 228 ? 13.720 57.903 7.338 1.00 18.51 228 GLY A CA 1
ATOM 1607 C C . GLY A 1 228 ? 15.136 57.392 7.146 1.00 27.73 228 GLY A C 1
ATOM 1608 O O . GLY A 1 228 ? 15.401 56.212 7.406 1.00 36.74 228 GLY A O 1
ATOM 1609 N N . ARG A 1 229 ? 16.053 58.248 6.692 1.00 18.58 229 ARG A N 1
ATOM 1610 C CA . ARG A 1 229 ? 17.418 57.830 6.420 1.00 23.92 229 ARG A CA 1
ATOM 1611 C C . ARG A 1 229 ? 18.314 57.923 7.648 1.00 26.44 229 ARG A C 1
ATOM 1612 O O . ARG A 1 229 ? 19.377 57.297 7.675 1.00 25.31 229 ARG A O 1
ATOM 1620 N N . PHE A 1 230 ? 17.912 58.682 8.666 1.00 21.68 230 PHE A N 1
ATOM 1621 C CA . PHE A 1 230 ? 18.776 58.869 9.824 1.00 23.15 230 PHE A CA 1
ATOM 1622 C C . PHE A 1 230 ? 18.149 58.249 11.067 1.00 20.97 230 PHE A C 1
ATOM 1623 O O . PHE A 1 230 ? 18.097 58.880 12.120 1.00 33.69 230 PHE A O 1
ATOM 1631 N N . SER A 1 231 ? 17.724 56.990 10.956 1.00 27.58 231 SER A N 1
ATOM 1632 C CA . SER A 1 231 ? 16.880 56.322 11.940 1.00 36.63 231 SER A CA 1
ATOM 1633 C C . SER A 1 231 ? 17.588 55.276 12.797 1.00 36.90 231 SER A C 1
ATOM 1634 O O . SER A 1 231 ? 17.031 54.861 13.815 1.00 45.63 231 SER A O 1
ATOM 1637 N N . GLN A 1 232 ? 18.773 54.827 12.406 1.00 31.25 232 GLN A N 1
ATOM 1638 C CA . GLN A 1 232 ? 19.465 53.757 13.111 1.00 28.99 232 GLN A CA 1
ATOM 1639 C C . GLN A 1 232 ? 19.829 54.175 14.536 1.00 28.58 232 GLN A C 1
ATOM 1640 O O . GLN A 1 232 ? 20.519 55.179 14.745 1.00 29.50 232 GLN A O 1
ATOM 1646 N N . ARG A 1 233 ? 19.372 53.401 15.522 1.00 30.95 233 ARG A N 1
ATOM 1647 C CA . ARG A 1 233 ? 19.461 53.818 16.927 1.00 36.83 233 ARG A CA 1
ATOM 1648 C C . ARG A 1 233 ? 20.825 53.457 17.519 1.00 36.98 233 ARG A C 1
ATOM 1649 O O . ARG A 1 233 ? 20.953 52.592 18.387 1.00 42.13 233 ARG A O 1
ATOM 1657 N N . ASP A 1 234 ? 21.860 54.154 17.050 1.00 34.19 234 ASP A N 1
ATOM 1658 C CA . ASP A 1 234 ? 23.194 54.022 17.622 1.00 27.34 234 ASP A CA 1
ATOM 1659 C C . ASP A 1 234 ? 23.771 55.408 17.887 1.00 28.68 234 ASP A C 1
ATOM 1660 O O . ASP A 1 234 ? 23.267 56.420 17.389 1.00 25.53 234 ASP A O 1
ATOM 1665 N N . HIS A 1 235 ? 24.844 55.449 18.686 1.00 24.24 235 HIS A N 1
ATOM 1666 C CA A HIS A 1 235 ? 25.441 56.723 19.064 0.58 27.97 235 HIS A CA 1
ATOM 1667 C CA B HIS A 1 235 ? 25.397 56.748 19.048 0.42 28.20 235 HIS A CA 1
ATOM 1668 C C . HIS A 1 235 ? 26.063 57.428 17.865 1.00 28.31 235 HIS A C 1
ATOM 1669 O O . HIS A 1 235 ? 26.083 58.661 17.808 1.00 28.65 235 HIS A O 1
ATOM 1682 N N . ALA A 1 236 ? 26.592 56.662 16.912 1.00 26.22 236 ALA A N 1
ATOM 1683 C CA . ALA A 1 236 ? 27.178 57.271 15.728 1.00 25.71 236 ALA A CA 1
ATOM 1684 C C . ALA A 1 236 ? 26.134 58.089 14.977 1.00 23.67 236 ALA A C 1
ATOM 1685 O O . ALA A 1 236 ? 26.358 59.260 14.648 1.00 24.65 236 ALA A O 1
ATOM 1687 N N . THR A 1 237 ? 24.970 57.492 14.728 1.00 16.52 237 THR A N 1
ATOM 1688 C CA . THR A 1 237 ? 23.914 58.203 14.025 1.00 20.47 237 THR A CA 1
ATOM 1689 C C . THR A 1 237 ? 23.444 59.416 14.826 1.00 25.32 237 THR A C 1
ATOM 1690 O O . THR A 1 237 ? 23.189 60.486 14.257 1.00 28.63 237 THR A O 1
ATOM 1694 N N . ALA A 1 238 ? 23.386 59.292 16.154 1.00 16.44 238 ALA A N 1
ATOM 1695 C CA . ALA A 1 238 ? 23.033 60.440 16.981 1.00 18.51 238 ALA A CA 1
ATOM 1696 C C . ALA A 1 238 ? 24.078 61.539 16.891 1.00 20.12 238 ALA A C 1
ATOM 1697 O O . ALA A 1 238 ? 23.728 62.722 16.917 1.00 27.46 238 ALA A O 1
ATOM 1699 N N . ASP A 1 239 ? 25.360 61.172 16.802 1.00 23.08 239 ASP A N 1
ATOM 1700 C CA . ASP A 1 239 ? 26.408 62.169 16.596 1.00 23.10 239 ASP A CA 1
ATOM 1701 C C . ASP A 1 239 ? 26.269 62.841 15.237 1.00 15.67 239 ASP A C 1
ATOM 1702 O O . ASP A 1 239 ? 26.390 64.066 15.125 1.00 20.48 239 ASP A O 1
ATOM 1707 N N . VAL A 1 240 ? 26.013 62.061 14.189 1.00 20.17 240 VAL A N 1
ATOM 1708 C CA . VAL A 1 240 ? 25.803 62.660 12.875 1.00 19.99 240 VAL A CA 1
ATOM 1709 C C . VAL A 1 240 ? 24.671 63.673 12.933 1.00 20.73 240 VAL A C 1
ATOM 1710 O O . VAL A 1 240 ? 24.820 64.827 12.515 1.00 15.49 240 VAL A O 1
ATOM 1714 N N . VAL A 1 241 ? 23.533 63.261 13.490 1.00 17.60 241 VAL A N 1
ATOM 1715 C CA . VAL A 1 241 ? 22.350 64.110 13.490 1.00 14.95 241 VAL A CA 1
ATOM 1716 C C . VAL A 1 241 ? 22.575 65.342 14.356 1.00 13.00 241 VAL A C 1
ATOM 1717 O O . VAL A 1 241 ? 22.213 66.460 13.971 1.00 16.44 241 VAL A O 1
ATOM 1721 N N . GLY A 1 242 ? 23.216 65.170 15.509 1.00 18.49 242 GLY A N 1
ATOM 1722 C CA . GLY A 1 242 ? 23.418 66.308 16.391 1.00 12.74 242 GLY A CA 1
ATOM 1723 C C . GLY A 1 242 ? 24.304 67.364 15.771 1.00 19.44 242 GLY A C 1
ATOM 1724 O O . GLY A 1 242 ? 24.039 68.565 15.893 1.00 24.30 242 GLY A O 1
ATOM 1725 N N . LEU A 1 243 ? 25.370 66.930 15.089 1.00 17.92 243 LEU A N 1
ATOM 1726 C CA . LEU A 1 243 ? 26.218 67.873 14.373 1.00 15.41 243 LEU A CA 1
ATOM 1727 C C . LEU A 1 243 ? 25.413 68.620 13.322 1.00 19.04 243 LEU A C 1
ATOM 1728 O O . LEU A 1 243 ? 25.502 69.853 13.207 1.00 19.25 243 LEU A O 1
ATOM 1733 N N . GLY A 1 244 ? 24.595 67.887 12.564 1.00 12.41 244 GLY A N 1
ATOM 1734 C CA . GLY A 1 244 ? 23.803 68.528 11.527 1.00 12.40 244 GLY A CA 1
ATOM 1735 C C . GLY A 1 244 ? 22.793 69.516 12.081 1.00 12.18 244 GLY A C 1
ATOM 1736 O O . GLY A 1 244 ? 22.601 70.598 11.524 1.00 14.81 244 GLY A O 1
ATOM 1737 N N . LEU A 1 245 ? 22.152 69.180 13.200 1.00 23.17 245 LEU A N 1
ATOM 1738 C CA . LEU A 1 245 ? 21.188 70.126 13.756 1.00 21.73 245 LEU A CA 1
ATOM 1739 C C . LEU A 1 245 ? 21.871 71.377 14.279 1.00 17.85 245 LEU A C 1
ATOM 1740 O O . LEU A 1 245 ? 21.335 72.481 14.140 1.00 15.48 245 LEU A O 1
ATOM 1745 N N . ARG A 1 246 ? 23.056 71.230 14.872 1.00 18.29 246 ARG A N 1
ATOM 1746 C CA . ARG A 1 246 ? 23.787 72.409 15.340 1.00 18.83 246 ARG A CA 1
ATOM 1747 C C . ARG A 1 246 ? 24.202 73.283 14.170 1.00 23.09 246 ARG A C 1
ATOM 1748 O O . ARG A 1 246 ? 24.123 74.516 14.243 1.00 30.44 246 ARG A O 1
ATOM 1756 N N . ARG A 1 247 ? 24.649 72.660 13.082 1.00 18.69 247 ARG A N 1
ATOM 1757 C CA . ARG A 1 247 ? 24.991 73.416 11.885 1.00 15.59 247 ARG A CA 1
ATOM 1758 C C . ARG A 1 247 ? 23.747 74.080 11.310 1.00 23.40 247 ARG A C 1
ATOM 1759 O O . ARG A 1 247 ? 23.731 75.292 11.063 1.00 20.15 247 ARG A O 1
ATOM 1767 N N . LEU A 1 248 ? 22.672 73.304 11.145 1.00 22.36 248 LEU A N 1
ATOM 1768 C CA . LEU A 1 248 ? 21.443 73.826 10.558 1.00 17.17 248 LEU A CA 1
ATOM 1769 C C . LEU A 1 248 ? 20.869 74.976 11.367 1.00 15.04 248 LEU A C 1
ATOM 1770 O O . LEU A 1 248 ? 20.232 75.882 10.806 1.00 16.95 248 LEU A O 1
ATOM 1775 N N . ALA A 1 249 ? 21.057 74.951 12.685 1.00 12.94 249 ALA A N 1
ATOM 1776 C CA . ALA A 1 249 ? 20.514 76.016 13.518 1.00 21.51 249 ALA A CA 1
ATOM 1777 C C . ALA A 1 249 ? 21.070 77.388 13.153 1.00 24.45 249 ALA A C 1
ATOM 1778 O O . ALA A 1 249 ? 20.417 78.395 13.423 1.00 23.69 249 ALA A O 1
ATOM 1780 N N . ARG A 1 250 ? 22.251 77.448 12.530 1.00 29.00 250 ARG A N 1
ATOM 1781 C CA A ARG A 1 250 ? 22.854 78.741 12.226 0.50 34.71 250 ARG A CA 1
ATOM 1782 C CA B ARG A 1 250 ? 22.858 78.737 12.220 0.50 34.67 250 ARG A CA 1
ATOM 1783 C C . ARG A 1 250 ? 22.018 79.521 11.218 1.00 37.05 250 ARG A C 1
ATOM 1784 O O . ARG A 1 250 ? 21.837 80.735 11.361 1.00 48.62 250 ARG A O 1
ATOM 1799 N N . GLN A 1 251 ? 21.480 78.849 10.206 1.00 29.68 251 GLN A N 1
ATOM 1800 C CA . GLN A 1 251 ? 20.732 79.558 9.177 1.00 35.42 251 GLN A CA 1
ATOM 1801 C C . GLN A 1 251 ? 19.240 79.242 9.142 1.00 39.17 251 GLN A C 1
ATOM 1802 O O . GLN A 1 251 ? 18.472 80.060 8.623 1.00 36.42 251 GLN A O 1
ATOM 1808 N N . ASP A 1 252 ? 18.801 78.099 9.676 1.00 31.53 252 ASP A N 1
ATOM 1809 C CA . ASP A 1 252 ? 17.381 77.757 9.700 1.00 27.42 252 ASP A CA 1
ATOM 1810 C C . ASP A 1 252 ? 17.003 77.133 11.043 1.00 25.75 252 ASP A C 1
ATOM 1811 O O . ASP A 1 252 ? 16.693 75.937 11.137 1.00 19.32 252 ASP A O 1
ATOM 1816 N N . PRO A 1 253 ? 16.975 77.946 12.102 1.00 21.41 253 PRO A N 1
ATOM 1817 C CA . PRO A 1 253 ? 16.680 77.389 13.434 1.00 16.98 253 PRO A CA 1
ATOM 1818 C C . PRO A 1 253 ? 15.280 76.807 13.548 1.00 19.85 253 PRO A C 1
ATOM 1819 O O . PRO A 1 253 ? 15.062 75.880 14.344 1.00 22.08 253 PRO A O 1
ATOM 1823 N N . GLU A 1 254 ? 14.322 77.322 12.774 1.00 21.66 254 GLU A N 1
ATOM 1824 C CA . GLU A 1 254 ? 12.972 76.762 12.807 1.00 25.26 254 GLU A CA 1
ATOM 1825 C C . GLU A 1 254 ? 12.955 75.346 12.258 1.00 26.15 254 GLU A C 1
ATOM 1826 O O . GLU A 1 254 ? 12.346 74.456 12.863 1.00 24.86 254 GLU A O 1
ATOM 1832 N N . LYS A 1 255 ? 13.625 75.113 11.117 1.00 11.73 255 LYS A N 1
ATOM 1833 C CA . LYS A 1 255 ? 13.721 73.754 10.602 1.00 11.89 255 LYS A CA 1
ATOM 1834 C C . LYS A 1 255 ? 14.494 72.857 11.567 1.00 16.72 255 LYS A C 1
ATOM 1835 O O . LYS A 1 255 ? 14.128 71.697 11.776 1.00 18.00 255 LYS A O 1
ATOM 1841 N N . ALA A 1 256 ? 15.553 73.388 12.183 1.00 11.77 256 ALA A N 1
ATOM 1842 C CA . ALA A 1 256 ? 16.334 72.600 13.122 1.00 11.85 256 ALA A CA 1
ATOM 1843 C C . ALA A 1 256 ? 15.497 72.178 14.321 1.00 11.96 256 ALA A C 1
ATOM 1844 O O . ALA A 1 256 ? 15.627 71.054 14.815 1.00 12.19 256 ALA A O 1
ATOM 1846 N N . LEU A 1 257 ? 14.639 73.073 14.805 1.00 11.84 257 LEU A N 1
ATOM 1847 C CA . LEU A 1 257 ? 13.793 72.757 15.951 1.00 14.82 257 LEU A CA 1
ATOM 1848 C C . LEU A 1 257 ? 12.780 71.668 15.612 1.00 16.14 257 LEU A C 1
ATOM 1849 O O . LEU A 1 257 ? 12.571 70.738 16.403 1.00 15.04 257 LEU A O 1
ATOM 1854 N N . SER A 1 258 ? 12.130 71.769 14.449 1.00 13.01 258 SER A N 1
ATOM 1855 C CA . SER A 1 258 ? 11.217 70.704 14.038 1.00 18.52 258 SER A CA 1
ATOM 1856 C C . SER A 1 258 ? 11.927 69.362 13.998 1.00 17.84 258 SER A C 1
ATOM 1857 O O . SER A 1 258 ? 11.350 68.335 14.371 1.00 18.31 258 SER A O 1
ATOM 1860 N N . LEU A 1 259 ? 13.176 69.347 13.529 1.00 12.81 259 LEU A N 1
ATOM 1861 C CA . LEU A 1 259 ? 13.848 68.067 13.350 1.00 16.68 259 LEU A CA 1
ATOM 1862 C C . LEU A 1 259 ? 14.305 67.502 14.684 1.00 13.16 259 LEU A C 1
ATOM 1863 O O . LEU A 1 259 ? 14.244 66.281 14.900 1.00 15.79 259 LEU A O 1
ATOM 1868 N N . LEU A 1 260 ? 14.768 68.372 15.583 1.00 14.03 260 LEU A N 1
ATOM 1869 C CA . LEU A 1 260 ? 15.019 67.957 16.960 1.00 18.93 260 LEU A CA 1
ATOM 1870 C C . LEU A 1 260 ? 13.774 67.327 17.562 1.00 21.74 260 LEU A C 1
ATOM 1871 O O . LEU A 1 260 ? 13.854 66.278 18.211 1.00 20.51 260 LEU A O 1
ATOM 1876 N N . ASP A 1 261 ? 12.601 67.919 17.298 1.00 13.28 261 ASP A N 1
ATOM 1877 C CA . ASP A 1 261 ? 11.371 67.377 17.863 1.00 18.56 261 ASP A CA 1
ATOM 1878 C C . ASP A 1 261 ? 11.082 65.990 17.308 1.00 23.29 261 ASP A C 1
ATOM 1879 O O . ASP A 1 261 ? 10.513 65.148 18.010 1.00 27.96 261 ASP A O 1
ATOM 1884 N N . TYR A 1 262 ? 11.477 65.723 16.063 1.00 22.18 262 TYR A N 1
ATOM 1885 C CA . TYR A 1 262 ? 11.363 64.368 15.539 1.00 18.89 262 TYR A CA 1
ATOM 1886 C C . TYR A 1 262 ? 12.448 63.451 16.102 1.00 19.40 262 TYR A C 1
ATOM 1887 O O . TYR A 1 262 ? 12.163 62.322 16.507 1.00 18.04 262 TYR A O 1
ATOM 1896 N N . TYR A 1 263 ? 13.710 63.900 16.087 1.00 19.36 263 TYR A N 1
ATOM 1897 C CA . TYR A 1 263 ? 14.831 63.002 16.366 1.00 17.54 263 TYR A CA 1
ATOM 1898 C C . TYR A 1 263 ? 14.998 62.701 17.850 1.00 20.30 263 TYR A C 1
ATOM 1899 O O . TYR A 1 263 ? 15.594 61.671 18.190 1.00 21.05 263 TYR A O 1
ATOM 1908 N N . SER A 1 264 ? 14.502 63.577 18.729 1.00 19.24 264 SER A N 1
ATOM 1909 C CA . SER A 1 264 ? 14.772 63.434 20.157 1.00 25.22 264 SER A CA 1
ATOM 1910 C C . SER A 1 264 ? 14.365 62.056 20.673 1.00 23.24 264 SER A C 1
ATOM 1911 O O . SER A 1 264 ? 15.096 61.440 21.453 1.00 33.66 264 SER A O 1
ATOM 1914 N N . SER A 1 265 ? 13.231 61.538 20.217 1.00 22.16 265 SER A N 1
ATOM 1915 C CA . SER A 1 265 ? 12.713 60.261 20.684 1.00 35.14 265 SER A CA 1
ATOM 1916 C C . SER A 1 265 ? 13.146 59.090 19.814 1.00 35.49 265 SER A C 1
ATOM 1917 O O . SER A 1 265 ? 12.826 57.941 20.138 1.00 36.58 265 SER A O 1
ATOM 1920 N N . ALA A 1 266 ? 13.856 59.344 18.723 1.00 24.16 266 ALA A N 1
ATOM 1921 C CA . ALA A 1 266 ? 14.230 58.283 17.812 1.00 27.17 266 ALA A CA 1
ATOM 1922 C C . ALA A 1 266 ? 15.686 57.855 17.936 1.00 30.66 266 ALA A C 1
ATOM 1923 O O . ALA A 1 266 ? 16.033 56.777 17.445 1.00 34.77 266 ALA A O 1
ATOM 1925 N N . LEU A 1 267 ? 16.541 58.653 18.580 1.00 26.33 267 LEU A N 1
ATOM 1926 C CA . LEU A 1 267 ? 17.980 58.438 18.544 1.00 27.24 267 LEU A CA 1
ATOM 1927 C C . LEU A 1 267 ? 18.573 58.608 19.936 1.00 30.21 267 LEU A C 1
ATOM 1928 O O . LEU A 1 267 ? 18.138 59.485 20.691 1.00 32.04 267 LEU A O 1
ATOM 1933 N N . PRO A 1 268 ? 19.476 57.869 20.265 1.00 30.39 268 PRO A N 1
ATOM 1934 C CA . PRO A 1 268 ? 20.010 57.888 21.642 1.00 26.88 268 PRO A CA 1
ATOM 1935 C C . PRO A 1 268 ? 21.018 59.007 21.872 1.00 28.85 268 PRO A C 1
ATOM 1936 O O . PRO A 1 268 ? 22.211 58.787 22.103 1.00 30.51 268 PRO A O 1
ATOM 1940 N N . PHE A 1 269 ? 20.542 60.244 21.808 1.00 31.22 269 PHE A N 1
ATOM 1941 C CA . PHE A 1 269 ? 21.386 61.374 22.165 1.00 28.55 269 PHE A CA 1
ATOM 1942 C C . PHE A 1 269 ? 21.824 61.257 23.616 1.00 18.26 269 PHE A C 1
ATOM 1943 O O . PHE A 1 269 ? 21.026 60.921 24.489 1.00 25.88 269 PHE A O 1
ATOM 1951 N N . SER A 1 270 ? 23.091 61.560 23.878 1.00 25.38 270 SER A N 1
ATOM 1952 C CA . SER A 1 270 ? 23.519 61.723 25.259 1.00 35.08 270 SER A CA 1
ATOM 1953 C C . SER A 1 270 ? 22.886 62.977 25.853 1.00 40.50 270 SER A C 1
ATOM 1954 O O . SER A 1 270 ? 22.468 63.894 25.140 1.00 32.96 270 SER A O 1
ATOM 1957 N N . SER A 1 271 ? 22.803 62.998 27.183 1.00 47.90 271 SER A N 1
ATOM 1958 C CA . SER A 1 271 ? 22.278 64.173 27.866 1.00 47.80 271 SER A CA 1
ATOM 1959 C C . SER A 1 271 ? 23.051 65.431 27.484 1.00 50.24 271 SER A C 1
ATOM 1960 O O . SER A 1 271 ? 22.464 66.517 27.385 1.00 43.05 271 SER A O 1
ATOM 1963 N N . ASP A 1 272 ? 24.355 65.291 27.225 1.00 46.82 272 ASP A N 1
ATOM 1964 C CA . ASP A 1 272 ? 25.193 66.441 26.905 1.00 42.27 272 ASP A CA 1
ATOM 1965 C C . ASP A 1 272 ? 24.907 66.970 25.506 1.00 44.33 272 ASP A C 1
ATOM 1966 O O . ASP A 1 272 ? 24.773 68.185 25.311 1.00 44.31 272 ASP A O 1
ATOM 1971 N N . GLU A 1 273 ? 24.838 66.086 24.504 1.00 32.52 273 GLU A N 1
ATOM 1972 C CA . GLU A 1 273 ? 24.623 66.608 23.160 1.00 40.70 273 GLU A CA 1
ATOM 1973 C C . GLU A 1 273 ? 23.230 67.208 23.017 1.00 28.99 273 GLU A C 1
ATOM 1974 O O . GLU A 1 273 ? 23.065 68.204 22.308 1.00 26.29 273 GLU A O 1
ATOM 1980 N N . LYS A 1 274 ? 22.236 66.660 23.720 1.00 20.89 274 LYS A N 1
ATOM 1981 C CA . LYS A 1 274 ? 20.907 67.254 23.688 1.00 21.40 274 LYS A CA 1
ATOM 1982 C C . LYS A 1 274 ? 20.920 68.675 24.245 1.00 25.24 274 LYS A C 1
ATOM 1983 O O . LYS A 1 274 ? 20.288 69.570 23.680 1.00 27.11 274 LYS A O 1
ATOM 1989 N N . VAL A 1 275 ? 21.649 68.911 25.339 1.00 27.18 275 VAL A N 1
ATOM 1990 C CA . VAL A 1 275 ? 21.740 70.266 25.876 1.00 26.83 275 VAL A CA 1
ATOM 1991 C C . VAL A 1 275 ? 22.446 71.183 24.888 1.00 21.11 275 VAL A C 1
ATOM 1992 O O . VAL A 1 275 ? 22.033 72.325 24.680 1.00 27.40 275 VAL A O 1
ATOM 1996 N N . ALA A 1 276 ? 23.509 70.700 24.253 1.00 18.89 276 ALA A N 1
ATOM 1997 C CA . ALA A 1 276 ? 24.220 71.527 23.286 1.00 17.10 276 ALA A CA 1
ATOM 1998 C C . ALA A 1 276 ? 23.324 71.874 22.109 1.00 27.71 276 ALA A C 1
ATOM 1999 O O . ALA A 1 276 ? 23.257 73.034 21.689 1.00 29.00 276 ALA A O 1
ATOM 2001 N N . ILE A 1 277 ? 22.633 70.871 21.554 1.00 22.86 277 ILE A N 1
ATOM 2002 C CA . ILE A 1 277 ? 21.725 71.124 20.441 1.00 17.05 277 ILE A CA 1
ATOM 2003 C C . ILE A 1 277 ? 20.688 72.165 20.836 1.00 20.47 277 ILE A C 1
ATOM 2004 O O . ILE A 1 277 ? 20.495 73.179 20.147 1.00 19.25 277 ILE A O 1
ATOM 2009 N N . ALA A 1 278 ? 20.013 71.925 21.962 1.00 12.08 278 ALA A N 1
ATOM 2010 C CA . ALA A 1 278 ? 18.942 72.803 22.411 1.00 13.40 278 ALA A CA 1
ATOM 2011 C C . ALA A 1 278 ? 19.444 74.223 22.618 1.00 23.26 278 ALA A C 1
ATOM 2012 O O . ALA A 1 278 ? 18.773 75.191 22.241 1.00 20.69 278 ALA A O 1
ATOM 2014 N N . ARG A 1 279 ? 20.629 74.369 23.204 1.00 25.72 279 ARG A N 1
ATOM 2015 C CA . ARG A 1 279 ? 21.141 75.709 23.456 1.00 26.62 279 ARG A CA 1
ATOM 2016 C C . ARG A 1 279 ? 21.500 76.420 22.156 1.00 18.61 279 ARG A C 1
ATOM 2017 O O . ARG A 1 279 ? 21.204 77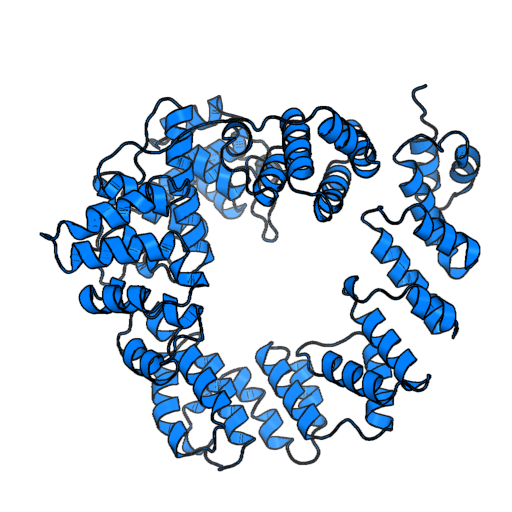.612 22.001 1.00 21.12 279 ARG A O 1
ATOM 2025 N N . GLU A 1 280 ? 22.072 75.706 21.183 1.00 16.93 280 GLU A N 1
ATOM 2026 C CA . GLU A 1 280 ? 22.387 76.366 19.916 1.00 21.08 280 GLU A CA 1
ATOM 2027 C C . GLU A 1 280 ? 21.121 76.724 19.143 1.00 22.04 280 GLU A C 1
ATOM 2028 O O . GLU A 1 280 ? 21.030 77.813 18.569 1.00 20.07 280 GLU A O 1
ATOM 2034 N N . ILE A 1 281 ? 20.130 75.828 19.118 1.00 11.25 281 ILE A N 1
ATOM 2035 C CA . ILE A 1 281 ? 18.853 76.163 18.495 1.00 11.19 281 ILE A CA 1
ATOM 2036 C C . ILE A 1 281 ? 18.172 77.301 19.256 1.00 22.43 281 ILE A C 1
ATOM 2037 O O . ILE A 1 281 ? 17.674 78.260 18.650 1.00 13.64 281 ILE A O 1
ATOM 2042 N N . GLY A 1 282 ? 18.171 77.231 20.589 1.00 11.17 282 GLY A N 1
ATOM 2043 C CA . GLY A 1 282 ? 17.513 78.274 21.370 1.00 19.16 282 GLY A CA 1
ATOM 2044 C C . GLY A 1 282 ? 18.122 79.645 21.128 1.00 19.18 282 GLY A C 1
ATOM 2045 O O . GLY A 1 282 ? 17.409 80.632 20.907 1.00 15.87 282 GLY A O 1
ATOM 2046 N N . LEU A 1 283 ? 19.456 79.710 21.148 1.00 13.37 283 LEU A N 1
ATOM 2047 C CA A LEU A 1 283 ? 20.158 80.963 20.899 0.48 13.52 283 LEU A CA 1
ATOM 2048 C CA B LEU A 1 283 ? 20.155 80.965 20.899 0.52 13.44 283 LEU A CA 1
ATOM 2049 C C . LEU A 1 283 ? 19.859 81.502 19.507 1.00 13.35 283 LEU A C 1
ATOM 2050 O O . LEU A 1 283 ? 19.627 82.702 19.332 1.00 19.33 283 LEU A O 1
ATOM 2059 N N . SER A 1 284 ? 19.858 80.638 18.500 1.00 12.32 284 SER A N 1
ATOM 2060 C CA . SER A 1 284 ? 19.600 81.159 17.163 1.00 14.08 284 SER A CA 1
ATOM 2061 C C . SER A 1 284 ? 18.139 81.577 16.996 1.00 17.35 284 SER A C 1
ATOM 2062 O O . SER A 1 284 ? 17.844 82.575 16.329 1.00 17.57 284 SER A O 1
ATOM 2065 N N . LEU A 1 285 ? 17.201 80.849 17.597 1.00 10.59 285 LEU A N 1
ATOM 2066 C CA . LEU A 1 285 ? 15.816 81.313 17.544 1.00 10.55 285 LEU A CA 1
ATOM 2067 C C . LEU A 1 285 ? 15.661 82.657 18.248 1.00 12.26 285 LEU A C 1
ATOM 2068 O O . LEU A 1 285 ? 14.932 83.535 17.777 1.00 13.63 285 LEU A O 1
ATOM 2073 N N . ALA A 1 286 ? 16.314 82.820 19.400 1.00 11.14 286 ALA A N 1
ATOM 2074 C CA . ALA A 1 286 ? 16.142 84.044 20.173 1.00 14.66 286 ALA A CA 1
ATOM 2075 C C . ALA A 1 286 ? 16.678 85.244 19.420 1.00 15.66 286 ALA A C 1
ATOM 2076 O O . ALA A 1 286 ? 16.107 86.332 19.510 1.00 13.64 286 ALA A O 1
ATOM 2078 N N . LYS A 1 287 ? 17.747 85.060 18.647 1.00 13.38 287 LYS A N 1
ATOM 2079 C CA . LYS A 1 287 ? 18.274 86.160 17.855 1.00 17.41 287 LYS A CA 1
ATOM 2080 C C . LYS A 1 287 ? 17.364 86.513 16.692 1.00 15.95 287 LYS A C 1
ATOM 2081 O O . LYS A 1 287 ? 17.531 87.581 16.095 1.00 21.64 287 LYS A O 1
ATOM 2087 N N . ARG A 1 288 ? 16.380 85.679 16.385 1.00 16.19 288 ARG A N 1
ATOM 2088 C CA . ARG A 1 288 ? 15.338 86.041 15.436 1.00 12.02 288 ARG A CA 1
ATOM 2089 C C . ARG A 1 288 ? 14.075 86.495 16.136 1.00 18.77 288 ARG A C 1
ATOM 2090 O O . ARG A 1 288 ? 13.047 86.704 15.478 1.00 18.38 288 ARG A O 1
ATOM 2098 N N . PHE A 1 289 ? 14.121 86.621 17.463 1.00 12.32 289 PHE A N 1
ATOM 2099 C CA . PHE A 1 289 ? 12.994 87.118 18.239 1.00 16.01 289 PHE A CA 1
ATOM 2100 C C . PHE A 1 289 ? 11.793 86.180 18.163 1.00 14.48 289 PHE A C 1
ATOM 2101 O O . PHE A 1 289 ? 10.640 86.614 18.142 1.00 14.13 289 PHE A O 1
ATOM 2109 N N . ASP A 1 290 ? 12.055 84.883 18.148 1.00 23.69 290 ASP A N 1
ATOM 2110 C CA . ASP A 1 290 ? 10.994 83.893 18.063 1.00 16.51 290 ASP A CA 1
ATOM 2111 C C . ASP A 1 290 ? 10.699 83.415 19.477 1.00 10.47 290 ASP A C 1
ATOM 2112 O O . ASP A 1 290 ? 11.601 82.870 20.124 1.00 13.04 290 ASP A O 1
ATOM 2117 N N . PRO A 1 291 ? 9.489 83.608 20.001 1.00 14.72 291 PRO A N 1
ATOM 2118 C CA . PRO A 1 291 ? 9.237 83.248 21.409 1.00 14.03 291 PRO A CA 1
ATOM 2119 C C . PRO A 1 291 ? 9.339 81.756 21.682 1.00 15.45 291 PRO A C 1
ATOM 2120 O O . PRO A 1 291 ? 9.391 81.359 22.856 1.00 15.56 291 PRO A O 1
ATOM 2124 N N . ARG A 1 292 ? 9.402 80.916 20.646 1.00 14.22 292 ARG A N 1
ATOM 2125 C CA . ARG A 1 292 ? 9.622 79.496 20.881 1.00 15.70 292 ARG A CA 1
ATOM 2126 C C . ARG A 1 292 ? 10.979 79.239 21.535 1.00 11.21 292 ARG A C 1
ATOM 2127 O O . ARG A 1 292 ? 11.161 78.193 22.153 1.00 16.49 292 ARG A O 1
ATOM 2135 N N . ALA A 1 293 ? 11.924 80.186 21.444 1.00 11.46 293 ALA A N 1
ATOM 2136 C CA . ALA A 1 293 ? 13.221 80.020 22.106 1.00 14.06 293 ALA A CA 1
ATOM 2137 C C . ALA A 1 293 ? 13.074 79.925 23.618 1.00 12.23 293 ALA A C 1
ATOM 2138 O O . ALA A 1 293 ? 13.789 79.154 24.267 1.00 14.49 293 ALA A O 1
ATOM 2140 N N . LEU A 1 294 ? 12.151 80.695 24.194 1.00 13.03 294 LEU A N 1
ATOM 2141 C CA . LEU A 1 294 ? 12.062 80.800 25.653 1.00 11.79 294 LEU A CA 1
ATOM 2142 C C . LEU A 1 294 ? 11.751 79.491 26.355 1.00 13.92 294 LEU A C 1
ATOM 2143 O O . LEU A 1 294 ? 12.424 79.195 27.353 1.00 19.33 294 LEU A O 1
ATOM 2148 N N . PRO A 1 295 ? 10.736 78.700 25.962 1.00 19.02 295 PRO A N 1
ATOM 2149 C CA . PRO A 1 295 ? 10.523 77.424 26.684 1.00 12.18 295 PRO A CA 1
ATOM 2150 C C . PRO A 1 295 ? 11.698 76.479 26.544 1.00 16.32 295 PRO A C 1
ATOM 2151 O O . PRO A 1 295 ? 12.119 75.837 27.515 1.00 14.68 295 PRO A O 1
ATOM 2155 N N . LEU A 1 296 ? 12.265 76.413 25.344 1.00 12.05 296 LEU A N 1
ATOM 2156 C CA . LEU A 1 296 ? 13.434 75.583 25.099 1.00 15.45 296 LEU A CA 1
ATOM 2157 C C . LEU A 1 296 ? 14.614 76.003 25.979 1.00 15.90 296 LEU A C 1
ATOM 2158 O O . LEU A 1 296 ? 15.255 75.166 26.625 1.00 14.57 296 LEU A O 1
ATOM 2163 N N . MET A 1 297 ? 14.931 77.294 25.996 1.00 19.20 297 MET A N 1
ATOM 2164 C CA . MET A 1 297 ? 16.074 77.754 26.779 1.00 15.51 297 MET A CA 1
ATOM 2165 C C . MET A 1 297 ? 15.817 77.563 28.266 1.00 15.83 297 MET A C 1
ATOM 2166 O O . MET A 1 297 ? 16.722 77.207 29.018 1.00 24.86 297 MET A O 1
ATOM 2171 N N . THR A 1 298 ? 14.580 77.796 28.703 1.00 18.43 298 THR A N 1
ATOM 2172 C CA . THR A 1 298 ? 14.225 77.641 30.108 1.00 21.48 298 THR A CA 1
ATOM 2173 C C . THR A 1 298 ? 14.367 76.190 30.555 1.00 24.80 298 THR A C 1
ATOM 2174 O O . THR A 1 298 ? 14.829 75.913 31.669 1.00 31.10 298 THR A O 1
ATOM 2178 N N . GLN A 1 299 ? 13.981 75.251 29.697 1.00 22.00 299 GLN A N 1
ATOM 2179 C CA . GLN A 1 299 ? 14.067 73.840 30.039 1.00 19.42 299 GLN A CA 1
ATOM 2180 C C . GLN A 1 299 ? 15.505 73.323 29.999 1.00 24.53 299 GLN A C 1
ATOM 2181 O O . GLN A 1 299 ? 15.868 72.442 30.789 1.00 19.14 299 GLN A O 1
ATOM 2187 N N . TYR A 1 300 ? 16.347 73.840 29.107 1.00 16.91 300 TYR A N 1
ATOM 2188 C CA . TYR A 1 300 ? 17.674 73.267 28.964 1.00 21.18 300 TYR A CA 1
ATOM 2189 C C . TYR A 1 300 ? 18.766 74.073 29.656 1.00 22.94 300 TYR A C 1
ATOM 2190 O O . TYR A 1 300 ? 19.921 73.645 29.649 1.00 22.63 300 TYR A O 1
ATOM 2199 N N . ASP A 1 301 ? 18.429 75.198 30.292 1.00 21.54 301 ASP A N 1
ATOM 2200 C CA . ASP A 1 301 ? 19.377 75.831 31.200 1.00 19.39 301 ASP A CA 1
ATOM 2201 C C . ASP A 1 301 ? 18.630 76.382 32.412 1.00 18.74 301 ASP A C 1
ATOM 2202 O O . ASP A 1 301 ? 18.666 77.591 32.685 1.00 20.42 301 ASP A O 1
ATOM 2207 N N . PRO A 1 302 ? 17.942 75.530 33.172 1.00 22.10 302 PRO A N 1
ATOM 2208 C CA . PRO A 1 302 ? 17.168 76.052 34.311 1.00 17.18 302 PRO A CA 1
ATOM 2209 C C . PRO A 1 302 ? 18.028 76.741 35.361 1.00 24.46 302 PRO A C 1
ATOM 2210 O O . PRO A 1 302 ? 17.544 77.661 36.036 1.00 27.08 302 PRO A O 1
ATOM 2214 N N . GLY A 1 303 ? 19.286 76.341 35.514 1.00 19.42 303 GLY A N 1
ATOM 2215 C CA . GLY A 1 303 ? 20.131 76.940 36.525 1.00 30.88 303 GLY A CA 1
ATOM 2216 C C . GLY A 1 303 ? 21.005 78.088 36.062 1.00 37.91 303 GLY A C 1
ATOM 2217 O O . GLY A 1 303 ? 21.879 78.525 36.818 1.00 34.71 303 GLY A O 1
ATOM 2218 N N . LEU A 1 304 ? 20.809 78.574 34.837 1.00 31.89 304 LEU A N 1
ATOM 2219 C CA . LEU A 1 304 ? 21.528 79.729 34.307 1.00 24.80 304 LEU A CA 1
ATOM 2220 C C . LEU A 1 304 ? 23.044 79.520 34.350 1.00 24.94 304 LEU A C 1
ATOM 2221 O O . LEU A 1 304 ? 23.803 80.352 34.848 1.00 24.73 304 LEU A O 1
ATOM 2226 N N . ARG A 1 305 ? 23.485 78.403 33.795 1.00 26.21 305 ARG A N 1
ATOM 2227 C CA . ARG A 1 305 ? 24.910 78.112 33.719 1.00 29.47 305 ARG A CA 1
ATOM 2228 C C . ARG A 1 305 ? 25.572 78.716 32.495 1.00 24.44 305 ARG A C 1
ATOM 2229 O O . ARG A 1 305 ? 26.787 78.926 32.502 1.00 33.96 305 ARG A O 1
ATOM 2237 N N . ASP A 1 306 ? 24.810 78.980 31.448 1.00 27.57 306 ASP A N 1
ATOM 2238 C CA . ASP A 1 306 ? 25.349 79.448 30.179 1.00 24.34 306 ASP A CA 1
ATOM 2239 C C . ASP A 1 306 ? 25.006 80.932 30.064 1.00 24.14 306 ASP A C 1
ATOM 2240 O O . ASP A 1 306 ? 23.844 81.300 29.836 1.00 18.15 306 ASP A O 1
ATOM 2245 N N . ASN A 1 307 ? 26.023 81.783 30.241 1.00 22.15 307 ASN A N 1
ATOM 2246 C CA . ASN A 1 307 ? 25.795 83.223 30.288 1.00 13.07 307 ASN A CA 1
ATOM 2247 C C . ASN A 1 307 ? 25.229 83.744 28.974 1.00 11.81 307 ASN A C 1
ATOM 2248 O O . ASN A 1 307 ? 24.382 84.641 28.976 1.00 16.18 307 ASN A O 1
ATOM 2253 N N . THR A 1 308 ? 25.699 83.212 27.840 1.00 12.56 308 THR A N 1
ATOM 2254 C CA . THR A 1 308 ? 25.152 83.632 26.556 1.00 14.26 308 THR A CA 1
ATOM 2255 C C . THR A 1 308 ? 23.660 83.321 26.468 1.00 18.88 308 THR A C 1
ATOM 2256 O O . THR A 1 308 ? 22.877 84.137 25.966 1.00 15.07 308 THR A O 1
ATOM 2260 N N . VAL A 1 309 ? 23.241 82.161 26.986 1.00 15.26 309 VAL A N 1
ATOM 2261 C CA . VAL A 1 309 ? 21.825 81.810 26.940 1.00 14.08 309 VAL A CA 1
ATOM 2262 C C . VAL A 1 309 ? 21.032 82.655 27.923 1.00 14.36 309 VAL A C 1
ATOM 2263 O O . VAL A 1 309 ? 19.879 83.010 27.656 1.00 13.22 309 VAL A O 1
ATOM 2267 N N . THR A 1 310 ? 21.617 82.975 29.073 1.00 16.43 310 THR A N 1
ATOM 2268 C CA . THR A 1 310 ? 20.909 83.791 30.050 1.00 11.77 310 THR A CA 1
ATOM 2269 C C . THR A 1 310 ? 20.640 85.180 29.502 1.00 14.35 310 THR A C 1
ATOM 2270 O O . THR A 1 310 ? 19.541 85.717 29.666 1.00 13.97 310 THR A O 1
ATOM 2274 N N . GLU A 1 311 ? 21.639 85.772 28.853 1.00 12.28 311 GLU A N 1
ATOM 2275 C CA . GLU A 1 311 ? 21.497 87.122 28.329 1.00 16.36 311 GLU A CA 1
ATOM 2276 C C . GLU A 1 311 ? 20.506 87.160 27.171 1.00 16.58 311 GLU A C 1
ATOM 2277 O O . GLU A 1 311 ? 19.744 88.121 27.036 1.00 14.54 311 GLU A O 1
ATOM 2283 N N . TRP A 1 312 ? 20.503 86.129 26.323 1.00 13.50 312 TRP A N 1
ATOM 2284 C CA . TRP A 1 312 ? 19.590 86.163 25.187 1.00 17.70 312 TRP A CA 1
ATOM 2285 C C . TRP A 1 312 ? 18.184 85.789 25.600 1.00 13.05 312 TRP A C 1
ATOM 2286 O O . TRP A 1 312 ? 17.219 86.263 25.003 1.00 19.79 312 TRP A O 1
ATOM 2297 N N . ARG A 1 313 ? 18.049 84.988 26.644 1.00 19.43 313 ARG A N 1
ATOM 2298 C CA A ARG A 1 313 ? 16.746 84.786 27.264 0.59 21.37 313 ARG A CA 1
ATOM 2299 C CA B ARG A 1 313 ? 16.728 84.793 27.204 0.41 21.15 313 ARG A CA 1
ATOM 2300 C C . ARG A 1 313 ? 16.187 86.105 27.787 1.00 19.52 313 ARG A C 1
ATOM 2301 O O . ARG A 1 313 ? 15.013 86.433 27.572 1.00 12.84 313 ARG A O 1
ATOM 2316 N N . THR A 1 314 ? 17.033 86.905 28.459 1.00 17.30 314 THR A N 1
ATOM 2317 C CA . THR A 1 314 ? 16.569 88.198 28.973 1.00 12.95 314 THR A CA 1
ATOM 2318 C C . THR A 1 314 ? 16.327 89.192 27.842 1.00 10.96 314 THR A C 1
ATOM 2319 O O . THR A 1 314 ? 15.326 89.921 27.854 1.00 14.84 314 THR A O 1
ATOM 2323 N N . ARG A 1 315 ? 17.227 89.229 26.853 1.00 10.85 315 ARG A N 1
ATOM 2324 C CA . ARG A 1 315 ? 17.045 90.119 25.710 1.00 12.77 315 ARG A CA 1
ATOM 2325 C C . ARG A 1 315 ? 15.738 89.820 24.987 1.00 19.85 315 ARG A C 1
ATOM 2326 O O . ARG A 1 315 ? 14.993 90.736 24.615 1.00 11.38 315 ARG A O 1
ATOM 2334 N N . LEU A 1 316 ? 15.436 88.537 24.802 1.00 10.53 316 LEU A N 1
ATOM 2335 C CA . LEU A 1 316 ? 14.231 88.155 24.091 1.00 11.67 316 LEU A CA 1
ATOM 2336 C C . LEU A 1 316 ? 12.990 88.594 24.861 1.00 11.42 316 LEU A C 1
ATOM 2337 O O . LEU A 1 316 ? 12.037 89.109 24.270 1.00 11.98 316 LEU A O 1
ATOM 2342 N N . LEU A 1 317 ? 12.995 88.429 26.187 1.00 11.27 317 LEU A N 1
ATOM 2343 C CA . LEU A 1 317 ? 11.869 88.915 26.979 1.00 13.69 317 LEU A CA 1
ATOM 2344 C C . LEU A 1 317 ? 11.697 90.417 26.806 1.00 14.77 317 LEU A C 1
ATOM 2345 O O . LEU A 1 317 ? 10.572 90.915 26.719 1.00 13.17 317 LEU A O 1
ATOM 2350 N N . LEU A 1 318 ? 12.807 91.152 26.751 1.00 11.29 318 LEU A N 1
ATOM 2351 C CA . LEU A 1 318 ? 12.728 92.594 26.546 1.00 17.21 318 LEU A CA 1
ATOM 2352 C C . LEU A 1 318 ? 12.182 92.915 25.160 1.00 12.17 318 LEU A C 1
ATOM 2353 O O . LEU A 1 318 ? 11.347 93.809 25.007 1.00 14.35 318 LEU A O 1
ATOM 2358 N N . ARG A 1 319 ? 12.640 92.196 24.136 1.00 10.24 319 ARG A N 1
ATOM 2359 C CA . ARG A 1 319 ? 12.094 92.433 22.804 1.00 14.14 319 ARG A CA 1
ATOM 2360 C C . ARG A 1 319 ? 10.599 92.142 22.766 1.00 16.40 319 ARG A C 1
ATOM 2361 O O . ARG A 1 319 ? 9.858 92.781 22.015 1.00 20.01 319 ARG A O 1
ATOM 2369 N N . LEU A 1 320 ? 10.130 91.201 23.572 1.00 14.98 320 LEU A N 1
ATOM 2370 C CA . LEU A 1 320 ? 8.721 90.859 23.529 1.00 18.05 320 LEU A CA 1
ATOM 2371 C C . LEU A 1 320 ? 7.886 91.719 24.457 1.00 19.17 320 LEU A C 1
ATOM 2372 O O . LEU A 1 320 ? 6.674 91.504 24.544 1.00 17.35 320 LEU A O 1
ATOM 2377 N N . GLY A 1 321 ? 8.503 92.666 25.161 1.00 14.65 321 GLY A N 1
ATOM 2378 C CA . GLY A 1 321 ? 7.760 93.475 26.104 1.00 10.91 321 GLY A CA 1
ATOM 2379 C C . GLY A 1 321 ? 7.328 92.759 27.365 1.00 11.32 321 GLY A C 1
ATOM 2380 O O . GLY A 1 321 ? 6.364 93.186 28.007 1.00 19.12 321 GLY A O 1
ATOM 2381 N N . ARG A 1 322 ? 8.008 91.677 27.742 1.00 12.30 322 ARG A N 1
ATOM 2382 C CA . ARG A 1 322 ? 7.649 90.914 28.940 1.00 15.40 322 ARG A CA 1
ATOM 2383 C C . ARG A 1 322 ? 8.493 91.365 30.138 1.00 19.53 322 ARG A C 1
ATOM 2384 O O . ARG A 1 322 ? 9.400 90.674 30.632 1.00 17.18 322 ARG A O 1
ATOM 2392 N N . TRP A 1 323 ? 8.140 92.558 30.629 1.00 14.24 323 TRP A N 1
ATOM 2393 C CA . TRP A 1 323 ? 8.962 93.236 31.629 1.00 14.51 323 TRP A CA 1
ATOM 2394 C C . TRP A 1 323 ? 9.003 92.479 32.958 1.00 14.51 323 TRP A C 1
ATOM 2395 O O . TRP A 1 323 ? 10.074 92.361 33.567 1.00 19.86 323 TRP A O 1
ATOM 2406 N N . ASP A 1 324 ? 7.849 91.999 33.442 1.00 11.77 324 ASP A N 1
ATOM 2407 C CA . ASP A 1 324 ? 7.788 91.248 34.704 1.00 15.64 324 ASP A CA 1
ATOM 2408 C C . ASP A 1 324 ? 8.794 90.105 34.708 1.00 17.69 324 ASP A C 1
ATOM 2409 O O . ASP A 1 324 ? 9.587 89.945 35.642 1.00 21.20 324 ASP A O 1
ATOM 2414 N N . GLU A 1 325 ? 8.776 89.303 33.645 1.00 22.50 325 GLU A N 1
ATOM 2415 C CA . GLU A 1 325 ? 9.653 88.151 33.557 1.00 16.86 325 GLU A CA 1
ATOM 2416 C C . GLU A 1 325 ? 11.104 88.574 33.365 1.00 13.74 325 GLU A C 1
ATOM 2417 O O . GLU A 1 325 ? 12.017 87.967 33.939 1.00 16.51 325 GLU A O 1
ATOM 2423 N N . ALA A 1 326 ? 11.340 89.617 32.573 1.00 11.72 326 ALA A N 1
ATOM 2424 C CA . ALA A 1 326 ? 12.709 90.096 32.415 1.00 17.43 326 ALA A CA 1
ATOM 2425 C C . ALA A 1 326 ? 13.253 90.592 33.746 1.00 11.98 326 ALA A C 1
ATOM 2426 O O . ALA A 1 326 ? 14.386 90.276 34.128 1.00 14.00 326 ALA A O 1
ATOM 2428 N N . TYR A 1 327 ? 12.436 91.331 34.495 1.00 12.11 327 TYR A N 1
ATOM 2429 C CA . TYR A 1 327 ? 12.881 91.782 35.805 1.00 12.44 327 TYR A CA 1
ATOM 2430 C C . TYR A 1 327 ? 13.188 90.601 36.730 1.00 22.96 327 TYR A C 1
ATOM 2431 O O . TYR A 1 327 ? 14.227 90.576 37.404 1.00 15.79 327 TYR A O 1
ATOM 2440 N N . ALA A 1 328 ? 12.286 89.613 36.787 1.00 17.11 328 ALA A N 1
ATOM 2441 C CA . ALA A 1 328 ? 12.505 88.480 37.684 1.00 19.02 328 ALA A CA 1
ATOM 2442 C C . ALA A 1 328 ? 13.764 87.734 37.295 1.00 20.68 328 ALA A C 1
ATOM 2443 O O . ALA A 1 328 ? 14.504 87.233 38.153 1.00 19.27 328 ALA A O 1
ATOM 2445 N N . LEU A 1 329 ? 14.045 87.671 36.005 1.00 16.05 329 LEU A N 1
ATOM 2446 C CA . LEU A 1 329 ? 15.271 87.020 35.609 1.00 13.16 329 LEU A CA 1
ATOM 2447 C C . LEU A 1 329 ? 16.497 87.836 36.031 1.00 22.83 329 LEU A C 1
ATOM 2448 O O . LEU A 1 329 ? 17.505 87.253 36.453 1.00 14.57 329 LEU A O 1
ATOM 2453 N N . THR A 1 330 ? 16.441 89.179 35.969 1.00 12.69 330 THR A N 1
ATOM 2454 C CA . THR A 1 330 ? 17.640 89.916 36.384 1.00 12.84 330 THR A CA 1
ATOM 2455 C C . THR A 1 330 ? 17.946 89.688 37.859 1.00 21.38 330 THR A C 1
ATOM 2456 O O . THR A 1 330 ? 19.110 89.782 38.254 1.00 25.99 330 THR A O 1
ATOM 2460 N N . ARG A 1 331 ? 16.940 89.330 38.664 1.00 22.67 331 ARG A N 1
ATOM 2461 C CA . ARG A 1 331 ? 17.137 89.059 40.087 1.00 23.86 331 ARG A CA 1
ATOM 2462 C C . ARG A 1 331 ? 17.853 87.740 40.358 1.00 24.50 331 ARG A C 1
ATOM 2463 O O . ARG A 1 331 ? 18.364 87.545 41.464 1.00 24.74 331 ARG A O 1
ATOM 2471 N N . LYS A 1 332 ? 17.907 86.830 39.392 1.00 26.90 332 LYS A N 1
ATOM 2472 C CA . LYS A 1 332 ? 18.485 85.507 39.605 1.00 28.52 332 LYS A CA 1
ATOM 2473 C C . LYS A 1 332 ? 19.838 85.334 38.918 1.00 25.65 332 LYS A C 1
ATOM 2474 O O . LYS A 1 332 ? 20.374 84.226 38.910 1.00 28.01 332 LYS A O 1
ATOM 2480 N N . LEU A 1 333 ? 20.391 86.386 38.312 1.00 18.94 333 LEU A N 1
ATOM 2481 C CA . LEU A 1 333 ? 21.602 86.253 37.501 1.00 18.09 333 LEU A CA 1
ATOM 2482 C C . LEU A 1 333 ? 22.797 85.810 38.346 1.00 22.78 333 LEU A C 1
ATOM 2483 O O . LEU A 1 333 ? 22.890 86.132 39.531 1.00 16.60 333 LEU A O 1
ATOM 2488 N N . PRO A 1 334 ? 23.722 85.074 37.753 1.00 23.59 334 PRO A N 1
ATOM 2489 C CA . PRO A 1 334 ? 24.973 84.764 38.441 1.00 21.93 334 PRO A CA 1
ATOM 2490 C C . PRO A 1 334 ? 25.749 86.053 38.692 1.00 23.37 334 PRO A C 1
ATOM 2491 O O . PRO A 1 334 ? 25.603 87.045 37.977 1.00 26.08 334 PRO A O 1
ATOM 2495 N N . GLN A 1 335 ? 26.649 85.993 39.675 1.00 26.49 335 GLN A N 1
ATOM 2496 C CA . GLN A 1 335 ? 27.352 87.185 40.148 1.00 27.63 335 GLN A CA 1
ATOM 2497 C C . GLN A 1 335 ? 28.040 87.945 39.018 1.00 24.05 335 GLN A C 1
ATOM 2498 O O . GLN A 1 335 ? 27.974 89.174 38.964 1.00 21.90 335 GLN A O 1
ATOM 2504 N N . ASP A 1 336 ? 28.735 87.238 38.129 1.00 14.22 336 ASP A N 1
ATOM 2505 C CA . ASP A 1 336 ? 29.460 87.912 37.060 1.00 29.77 336 ASP A CA 1
ATOM 2506 C C . ASP A 1 336 ? 28.528 88.662 36.109 1.00 31.11 336 ASP A C 1
ATOM 2507 O O . ASP A 1 336 ? 28.939 89.674 35.536 1.00 35.44 336 ASP A O 1
ATOM 2512 N N . LEU A 1 337 ? 27.281 88.204 35.922 1.00 21.95 337 LEU A N 1
ATOM 2513 C CA . LEU A 1 337 ? 26.362 88.974 35.086 1.00 13.93 337 LEU A CA 1
ATOM 2514 C C . LEU A 1 337 ? 25.685 90.077 35.892 1.00 13.82 337 LEU A C 1
ATOM 2515 O O . LEU A 1 337 ? 25.523 91.201 35.403 1.00 16.53 337 LEU A O 1
ATOM 2520 N N . ALA A 1 338 ? 25.303 89.772 37.134 1.00 13.64 338 ALA A N 1
ATOM 2521 C CA . ALA A 1 338 ? 24.666 90.762 37.992 1.00 18.21 338 ALA A CA 1
ATOM 2522 C C . ALA A 1 338 ? 25.563 91.976 38.237 1.00 24.18 338 ALA A C 1
ATOM 2523 O O . ALA A 1 338 ? 25.055 93.081 38.456 1.00 26.28 338 ALA A O 1
ATOM 2525 N N . ALA A 1 339 ? 26.888 91.795 38.226 1.00 18.21 339 ALA A N 1
ATOM 2526 C CA . ALA A 1 339 ? 27.789 92.907 38.516 1.00 23.99 339 ALA A CA 1
ATOM 2527 C C . ALA A 1 339 ? 27.929 93.885 37.356 1.00 19.04 339 ALA A C 1
ATOM 2528 O O . ALA A 1 339 ? 28.412 94.996 37.563 1.00 26.25 339 ALA A O 1
ATOM 2530 N N . THR A 1 340 ? 27.540 93.511 36.146 1.00 18.19 340 THR A N 1
ATOM 2531 C CA . THR A 1 340 ? 27.780 94.390 35.011 1.00 19.19 340 THR A CA 1
ATOM 2532 C C . THR A 1 340 ? 26.825 95.575 35.003 1.00 21.68 340 THR A C 1
ATOM 2533 O O . THR A 1 340 ? 25.680 95.502 35.466 1.00 21.64 340 THR A O 1
ATOM 2537 N N . SER A 1 341 ? 27.304 96.676 34.434 1.00 19.08 341 SER A N 1
ATOM 2538 C CA . SER A 1 341 ? 26.443 97.836 34.261 1.00 13.77 341 SER A CA 1
ATOM 2539 C C . SER A 1 341 ? 25.249 97.513 33.375 1.00 13.23 341 SER A C 1
ATOM 2540 O O . SER A 1 341 ? 24.172 98.076 33.568 1.00 14.53 341 SER A O 1
ATOM 2543 N N . ARG A 1 342 ? 25.420 96.601 32.412 1.00 12.95 342 ARG A N 1
ATOM 2544 C CA . ARG A 1 342 ? 24.325 96.180 31.544 1.00 19.18 342 ARG A CA 1
ATOM 2545 C C . ARG A 1 342 ? 23.137 95.649 32.345 1.00 12.53 342 ARG A C 1
ATOM 2546 O O . ARG A 1 342 ? 22.003 96.133 32.206 1.00 14.43 342 ARG A O 1
ATOM 2554 N N . TRP A 1 343 ? 23.362 94.647 33.181 1.00 12.67 343 TRP A N 1
ATOM 2555 C CA . TRP A 1 343 ? 22.200 94.050 33.826 1.00 17.63 343 TRP A CA 1
ATOM 2556 C C . TRP A 1 343 ? 21.762 94.812 35.061 1.00 17.38 343 TRP A C 1
ATOM 2557 O O . TRP A 1 343 ? 20.596 94.686 35.459 1.00 13.69 343 TRP A O 1
ATOM 2568 N N . ARG A 1 344 ? 22.635 95.634 35.647 1.00 15.82 344 ARG A N 1
ATOM 2569 C CA . ARG A 1 344 ? 22.144 96.600 36.628 1.00 15.66 344 ARG A CA 1
ATOM 2570 C C . ARG A 1 344 ? 21.207 97.589 35.954 1.00 18.49 344 ARG A C 1
ATOM 2571 O O . ARG A 1 344 ? 20.143 97.926 36.494 1.00 14.65 344 ARG A O 1
ATOM 2579 N N . TYR A 1 345 ? 21.563 98.038 34.748 1.00 13.07 345 TYR A N 1
ATOM 2580 C CA . TYR A 1 345 ? 20.657 98.927 34.037 1.00 12.86 345 TYR A CA 1
ATOM 2581 C C . TYR A 1 345 ? 19.341 98.230 33.729 1.00 13.26 345 TYR A C 1
ATOM 2582 O O . TYR A 1 345 ? 18.267 98.786 33.976 1.00 17.15 345 TYR A O 1
ATOM 2591 N N . TRP A 1 346 ? 19.397 97.023 33.156 1.00 14.03 346 TRP A N 1
ATOM 2592 C CA . TRP A 1 346 ? 18.148 96.411 32.717 1.00 12.09 346 TRP A CA 1
ATOM 2593 C C . TRP A 1 346 ? 17.290 95.946 33.889 1.00 17.00 346 TRP A C 1
ATOM 2594 O O . TRP A 1 346 ? 16.061 95.933 33.768 1.00 16.33 346 TRP A O 1
ATOM 2605 N N . GLN A 1 347 ? 17.886 95.648 35.044 1.00 14.64 347 GLN A N 1
ATOM 2606 C CA . GLN A 1 347 ? 17.057 95.377 36.213 1.00 13.34 347 GLN A CA 1
ATOM 2607 C C . GLN A 1 347 ? 16.216 96.598 36.587 1.00 15.84 347 GLN A C 1
ATOM 2608 O O . GLN A 1 347 ? 14.997 96.493 36.781 1.00 14.14 347 GLN A O 1
ATOM 2614 N N . ALA A 1 348 ? 16.858 97.765 36.696 1.00 14.22 348 ALA A N 1
ATOM 2615 C CA . ALA A 1 348 ? 16.126 98.996 36.982 1.00 18.43 348 ALA A CA 1
ATOM 2616 C C . ALA A 1 348 ? 15.105 99.304 35.889 1.00 22.86 348 ALA A C 1
ATOM 2617 O O . ALA A 1 348 ? 13.957 99.652 36.185 1.00 17.12 348 ALA A O 1
ATOM 2619 N N . ARG A 1 349 ? 15.494 99.146 34.618 1.00 12.42 349 ARG A N 1
ATOM 2620 C CA . ARG A 1 349 ? 14.634 99.585 33.519 1.00 12.11 349 ARG A CA 1
ATOM 2621 C C . ARG A 1 349 ? 13.457 98.637 33.301 1.00 16.64 349 ARG A C 1
ATOM 2622 O O . ARG A 1 349 ? 12.330 99.090 33.041 1.00 11.78 349 ARG A O 1
ATOM 2630 N N . SER A 1 350 ? 13.677 97.325 33.426 1.00 14.34 350 SER A N 1
ATOM 2631 C CA . SER A 1 350 ? 12.541 96.415 33.312 1.00 20.17 350 SER A CA 1
ATOM 2632 C C . SER A 1 350 ? 11.571 96.602 34.472 1.00 13.25 350 SER A C 1
ATOM 2633 O O . SER A 1 350 ? 10.354 96.508 34.280 1.00 13.37 350 SER A O 1
ATOM 2636 N N . LEU A 1 351 ? 12.081 96.886 35.678 1.00 15.06 351 LEU A N 1
ATOM 2637 C CA . LEU A 1 351 ? 11.190 97.186 36.800 1.00 12.59 351 LEU A CA 1
ATOM 2638 C C . LEU A 1 351 ? 10.350 98.433 36.509 1.00 17.76 351 LEU A C 1
ATOM 2639 O O . LEU A 1 351 ? 9.128 98.440 36.700 1.00 19.75 351 LEU A O 1
ATOM 2644 N N . GLN A 1 352 ? 10.990 99.493 36.020 1.00 17.40 352 GLN A N 1
ATOM 2645 C CA . GLN A 1 352 ? 10.268 100.717 35.697 1.00 17.74 352 GLN A CA 1
ATOM 2646 C C . GLN A 1 352 ? 9.203 100.474 34.628 1.00 18.65 352 GLN A C 1
ATOM 2647 O O . GLN A 1 352 ? 8.097 101.027 34.699 1.00 16.93 352 GLN A O 1
ATOM 2653 N N . LEU A 1 353 ? 9.498 99.622 33.649 1.00 18.73 353 LEU A N 1
ATOM 2654 C CA . LEU A 1 353 ? 8.502 99.318 32.622 1.00 16.34 353 LEU A CA 1
ATOM 2655 C C . LEU A 1 353 ? 7.403 98.414 33.168 1.00 13.29 353 LEU A C 1
ATOM 2656 O O . LEU A 1 353 ? 6.231 98.556 32.794 1.00 19.39 353 LEU A O 1
ATOM 2661 N N . ALA A 1 354 ? 7.754 97.494 34.073 1.00 17.41 354 ALA A N 1
ATOM 2662 C CA . ALA A 1 354 ? 6.744 96.624 34.665 1.00 16.83 354 ALA A CA 1
ATOM 2663 C C . ALA A 1 354 ? 5.837 97.381 35.619 1.00 18.53 354 ALA A C 1
ATOM 2664 O O . ALA A 1 354 ? 4.684 96.984 35.819 1.00 17.20 354 ALA A O 1
ATOM 2666 N N . GLN A 1 355 ? 6.335 98.457 36.216 1.00 21.43 355 GLN A N 1
ATOM 2667 C CA . GLN A 1 355 ? 5.616 99.200 37.252 1.00 22.35 355 GLN A CA 1
ATOM 2668 C C . GLN A 1 355 ? 5.925 100.677 37.075 1.00 23.66 355 GLN A C 1
ATOM 2669 O O . GLN A 1 355 ? 6.785 101.241 37.763 1.00 12.72 355 GLN A O 1
ATOM 2675 N N . PRO A 1 356 ? 5.247 101.338 36.136 1.00 20.70 356 PRO A N 1
ATOM 2676 C CA . PRO A 1 356 ? 5.632 102.715 35.789 1.00 20.49 356 PRO A CA 1
ATOM 2677 C C . PRO A 1 356 ? 5.479 103.687 36.933 1.00 19.19 356 PRO A C 1
ATOM 2678 O O . PRO A 1 356 ? 6.077 104.764 36.890 1.00 33.83 356 PRO A O 1
ATOM 2682 N N . ASN A 1 357 ? 4.739 103.336 37.975 1.00 22.53 357 ASN A N 1
ATOM 2683 C CA . ASN A 1 357 ? 4.512 104.252 39.081 1.00 23.91 357 ASN A CA 1
ATOM 2684 C C . ASN A 1 357 ? 5.347 103.929 40.321 1.00 34.49 357 ASN A C 1
ATOM 2685 O O . ASN A 1 357 ? 5.245 104.647 41.320 1.00 33.00 357 ASN A O 1
ATOM 2690 N N . SER A 1 358 ? 6.189 102.898 40.273 1.00 25.61 358 SER A N 1
ATOM 2691 C CA . SER A 1 358 ? 7.016 102.542 41.415 1.00 26.01 358 SER A CA 1
ATOM 2692 C C . SER A 1 358 ? 8.197 103.496 41.556 1.00 26.41 358 SER A C 1
ATOM 2693 O O . SER A 1 358 ? 8.803 103.921 40.566 1.00 22.72 358 SER A O 1
ATOM 2696 N N . LYS A 1 359 ? 8.530 103.824 42.801 1.00 31.46 359 LYS A N 1
ATOM 2697 C CA . LYS A 1 359 ? 9.697 104.657 43.070 1.00 32.39 359 LYS A CA 1
ATOM 2698 C C . LYS A 1 359 ? 10.983 103.851 43.137 1.00 28.48 359 LYS A C 1
ATOM 2699 O O . LYS A 1 359 ? 12.071 104.439 43.130 1.00 27.03 359 LYS A O 1
ATOM 2705 N N . GLU A 1 360 ? 10.884 102.535 43.200 1.00 24.15 360 GLU A N 1
ATOM 2706 C CA . GLU A 1 360 ? 12.028 101.659 43.415 1.00 21.45 360 GLU A CA 1
ATOM 2707 C C . GLU A 1 360 ? 13.091 101.740 42.314 1.00 22.13 360 GLU A C 1
ATOM 2708 O O . 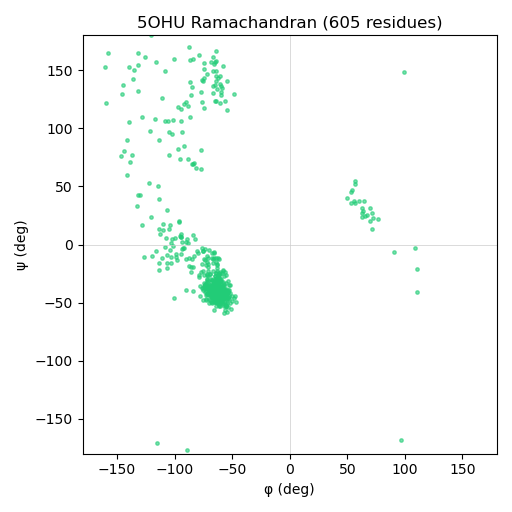GLU A 1 360 ? 14.281 101.571 42.611 1.00 21.40 360 GLU A O 1
ATOM 2714 N N . PRO A 1 361 ? 12.740 101.974 41.041 1.00 14.18 361 PRO A N 1
ATOM 2715 C CA . PRO A 1 361 ? 13.804 102.106 40.025 1.00 15.79 361 PRO A CA 1
ATOM 2716 C C . PRO A 1 361 ? 14.763 103.268 40.280 1.00 16.37 361 PRO A C 1
ATOM 2717 O O . PRO A 1 361 ? 15.921 103.181 39.865 1.00 20.14 361 PRO A O 1
ATOM 2721 N N . ILE A 1 362 ? 14.334 104.325 40.981 1.00 22.52 362 ILE A N 1
ATOM 2722 C CA . ILE A 1 362 ? 15.201 105.481 41.245 1.00 19.58 362 ILE A CA 1
ATOM 2723 C C . ILE A 1 362 ? 16.506 105.051 41.911 1.00 26.49 362 ILE A C 1
ATOM 2724 O O . ILE A 1 362 ? 17.605 105.318 41.405 1.00 30.11 362 ILE A O 1
ATOM 2729 N N . ALA A 1 363 ? 16.406 104.400 43.073 1.00 29.07 363 ALA A N 1
ATOM 2730 C CA . ALA A 1 363 ? 17.606 103.962 43.779 1.00 27.46 363 ALA A CA 1
ATOM 2731 C C . ALA A 1 363 ? 18.442 103.017 42.928 1.00 22.73 363 ALA A C 1
ATOM 2732 O O . ALA A 1 363 ? 19.673 103.047 42.988 1.00 28.06 363 ALA A O 1
ATOM 2734 N N . LEU A 1 364 ? 17.795 102.164 42.133 1.00 27.10 364 LEU A N 1
ATOM 2735 C CA . LEU A 1 364 ? 18.553 101.255 41.278 1.00 26.71 364 LEU A CA 1
ATOM 2736 C C . LEU A 1 364 ? 19.379 102.031 40.252 1.00 24.18 364 LEU A C 1
ATOM 2737 O O . LEU A 1 364 ? 20.578 101.773 40.078 1.00 29.44 364 LEU A O 1
ATOM 2742 N N . TYR A 1 365 ? 18.765 103.019 39.594 1.00 21.95 365 TYR A N 1
ATOM 2743 C CA . TYR A 1 365 ? 19.504 103.831 38.629 1.00 23.44 365 TYR A CA 1
ATOM 2744 C C . TYR A 1 365 ? 20.642 104.591 39.291 1.00 30.61 365 TYR A C 1
ATOM 2745 O O . TYR A 1 365 ? 21.700 104.786 38.680 1.00 26.71 365 TYR A O 1
ATOM 2754 N N . GLN A 1 366 ? 20.447 105.026 40.539 1.00 31.66 366 GLN A N 1
ATOM 2755 C CA . GLN A 1 366 ? 21.447 105.868 41.186 1.00 33.79 366 GLN A CA 1
ATOM 2756 C C . GLN A 1 366 ? 22.744 105.108 41.435 1.00 33.70 366 GLN A C 1
ATOM 2757 O O . GLN A 1 366 ? 23.831 105.686 41.343 1.00 41.29 366 GLN A O 1
ATOM 2763 N N . LYS A 1 367 ? 22.656 103.813 41.733 1.00 35.54 367 LYS A N 1
ATOM 2764 C CA . LYS A 1 367 ? 23.856 102.989 41.803 1.00 41.19 367 LYS A CA 1
ATOM 2765 C C . LYS A 1 367 ? 24.656 103.020 40.513 1.00 42.38 367 LYS A C 1
ATOM 2766 O O . LYS A 1 367 ? 25.860 102.753 40.531 1.00 54.55 367 LYS A O 1
ATOM 2772 N N . LEU A 1 368 ? 24.011 103.325 39.393 1.00 32.56 368 LEU A N 1
ATOM 2773 C CA . LEU A 1 368 ? 24.594 103.172 38.073 1.00 34.18 368 LEU A CA 1
ATOM 2774 C C . LEU A 1 368 ? 25.106 104.488 37.511 1.00 43.95 368 LEU A C 1
ATOM 2775 O O . LEU A 1 368 ? 26.215 104.539 36.972 1.00 32.61 368 LEU A O 1
ATOM 2780 N N . ALA A 1 369 ? 24.315 105.557 37.607 1.00 54.48 369 ALA A N 1
ATOM 2781 C CA . ALA A 1 369 ? 24.891 106.883 37.476 1.00 56.59 369 ALA A CA 1
ATOM 2782 C C . ALA A 1 369 ? 26.126 106.954 38.375 1.00 57.26 369 ALA A C 1
ATOM 2783 O O . ALA A 1 369 ? 26.090 106.537 39.537 1.00 52.53 369 ALA A O 1
ATOM 2785 N N . GLY A 1 370 ? 27.242 107.404 37.805 1.00 53.12 370 GLY A N 1
ATOM 2786 C CA . GLY A 1 370 ? 28.552 107.193 38.380 1.00 44.18 370 GLY A CA 1
ATOM 2787 C C . GLY A 1 370 ? 29.418 106.226 37.594 1.00 49.52 370 GLY A C 1
ATOM 2788 O O . GLY A 1 370 ? 30.647 106.251 37.745 1.00 49.71 370 GLY A O 1
ATOM 2789 N N . GLU A 1 371 ? 28.815 105.369 36.767 1.00 41.96 371 GLU A N 1
ATOM 2790 C CA . GLU A 1 371 ? 29.558 104.525 35.842 1.00 33.07 371 GLU A CA 1
ATOM 2791 C C . GLU A 1 371 ? 29.794 105.296 34.549 1.00 32.85 371 GLU A C 1
ATOM 2792 O O . GLU A 1 371 ? 28.915 106.019 34.075 1.00 37.45 371 GLU A O 1
ATOM 2798 N N . ARG A 1 372 ? 30.989 105.146 33.980 1.00 31.77 372 ARG A N 1
ATOM 2799 C CA . ARG A 1 372 ? 31.413 106.000 32.880 1.00 33.98 372 ARG A CA 1
ATOM 2800 C C . ARG A 1 372 ? 31.180 105.374 31.505 1.00 32.48 372 ARG A C 1
ATOM 2801 O O . ARG A 1 372 ? 31.793 105.810 30.529 1.00 38.58 372 ARG A O 1
ATOM 2809 N N . ASP A 1 373 ? 30.304 104.380 31.394 1.00 25.55 373 ASP A N 1
ATOM 2810 C CA . ASP A 1 373 ? 30.100 103.712 30.115 1.00 21.25 373 ASP A CA 1
ATOM 2811 C C . ASP A 1 373 ? 28.676 103.956 29.609 1.00 18.55 373 ASP A C 1
ATOM 2812 O O . ASP A 1 373 ? 27.922 104.757 30.172 1.00 17.71 373 ASP A O 1
ATOM 2817 N N . PHE A 1 374 ? 28.315 103.238 28.543 1.00 16.31 374 PHE A N 1
ATOM 2818 C CA . PHE A 1 374 ? 27.022 103.431 27.887 1.00 13.44 374 PHE A CA 1
ATOM 2819 C C . PHE A 1 374 ? 25.858 103.278 28.858 1.00 18.17 374 PHE A C 1
ATOM 2820 O O . PHE A 1 374 ? 24.933 104.095 28.859 1.00 16.19 374 PHE A O 1
ATOM 2828 N N . TYR A 1 375 ? 25.875 102.227 29.691 1.00 17.79 375 TYR A N 1
ATOM 2829 C CA . TYR A 1 375 ? 24.752 102.000 30.596 1.00 13.19 375 TYR A CA 1
ATOM 2830 C C . TYR A 1 375 ? 24.705 103.014 31.744 1.00 17.91 375 TYR A C 1
ATOM 2831 O O . TYR A 1 375 ? 23.626 103.257 32.298 1.00 14.41 375 TYR A O 1
ATOM 2840 N N . GLY A 1 376 ? 25.842 103.600 32.130 1.00 13.96 376 GLY A N 1
ATOM 2841 C CA . GLY A 1 376 ? 25.790 104.715 33.065 1.00 14.49 376 GLY A CA 1
ATOM 2842 C C . GLY A 1 376 ? 25.110 105.938 32.469 1.00 14.32 376 GLY A C 1
ATOM 2843 O O . GLY A 1 376 ? 24.328 106.610 33.139 1.00 17.33 376 GLY A O 1
ATOM 2844 N N . PHE A 1 377 ? 25.393 106.237 31.199 1.00 14.19 377 PHE A N 1
ATOM 2845 C CA . PHE A 1 377 ? 24.672 107.301 30.504 1.00 22.58 377 PHE A CA 1
ATOM 2846 C C . PHE A 1 377 ? 23.171 107.024 30.473 1.00 16.90 377 PHE A C 1
ATOM 2847 O O . PHE A 1 377 ? 22.362 107.911 30.762 1.00 17.18 377 PHE A O 1
ATOM 2855 N N . LEU A 1 378 ? 22.783 105.788 30.127 1.00 14.40 378 LEU A N 1
ATOM 2856 C CA . LEU A 1 378 ? 21.365 105.437 30.102 1.00 13.04 378 LEU A CA 1
ATOM 2857 C C . LEU A 1 378 ? 20.720 105.634 31.468 1.00 13.51 378 LEU A C 1
ATOM 2858 O O . LEU A 1 378 ? 19.627 106.193 31.565 1.00 13.13 378 LEU A O 1
ATOM 2863 N N . ALA A 1 379 ? 21.377 105.172 32.539 1.00 14.01 379 ALA A N 1
ATOM 2864 C CA . ALA A 1 379 ? 20.822 105.377 33.875 1.00 13.69 379 ALA A CA 1
ATOM 2865 C C . ALA A 1 379 ? 20.646 106.860 34.177 1.00 18.44 379 ALA A C 1
ATOM 2866 O O . ALA A 1 379 ? 19.604 107.277 34.701 1.00 19.42 379 ALA A O 1
ATOM 2868 N N . ALA A 1 380 ? 21.661 107.677 33.873 1.00 19.62 380 ALA A N 1
ATOM 2869 C CA . ALA A 1 380 ? 21.534 109.109 34.133 1.00 18.67 380 ALA A CA 1
ATOM 2870 C C . ALA A 1 380 ? 20.413 109.714 33.298 1.00 20.32 380 ALA A C 1
ATOM 2871 O O . ALA A 1 380 ? 19.638 110.544 33.789 1.00 19.05 380 ALA A O 1
ATOM 2873 N N . ASP A 1 381 ? 20.293 109.292 32.038 1.00 20.33 381 ASP A N 1
ATOM 2874 C CA . ASP A 1 381 ? 19.199 109.784 31.210 1.00 21.64 381 ASP A CA 1
ATOM 2875 C C . ASP A 1 381 ? 17.840 109.413 31.794 1.00 16.12 381 ASP A C 1
ATOM 2876 O O . ASP A 1 381 ? 16.906 110.217 31.757 1.00 14.35 381 ASP A O 1
ATOM 2881 N N . ARG A 1 382 ? 17.703 108.198 32.327 1.00 13.29 382 ARG A N 1
ATOM 2882 C CA . ARG A 1 382 ? 16.421 107.817 32.908 1.00 19.43 382 ARG A CA 1
ATOM 2883 C C . ARG A 1 382 ? 16.107 108.620 34.160 1.00 18.25 382 ARG A C 1
ATOM 2884 O O . ARG A 1 382 ? 14.940 108.875 34.447 1.00 19.48 382 ARG A O 1
ATOM 2892 N N . LEU A 1 383 ? 17.123 109.032 34.906 1.00 17.00 383 LEU A N 1
ATOM 2893 C CA . LEU A 1 383 ? 16.932 109.918 36.041 1.00 17.41 383 LEU A CA 1
ATOM 2894 C C . LEU A 1 383 ? 16.853 111.391 35.640 1.00 21.08 383 LEU A C 1
ATOM 2895 O O . LEU A 1 383 ? 16.540 112.221 36.491 1.00 23.91 383 LEU A O 1
ATOM 2900 N N . SER A 1 384 ? 17.155 111.733 34.385 1.00 18.37 384 SER A N 1
ATOM 2901 C CA . SER A 1 384 ? 17.245 113.131 33.934 1.00 21.77 384 SER A CA 1
ATOM 2902 C C . SER A 1 384 ? 18.204 113.948 34.803 1.00 20.57 384 SER A C 1
ATOM 2903 O O . SER A 1 384 ? 17.890 115.054 35.259 1.00 19.88 384 SER A O 1
ATOM 2906 N N . VAL A 1 385 ? 19.377 113.387 35.051 1.00 16.38 385 VAL A N 1
ATOM 2907 C CA . VAL A 1 385 ? 20.425 114.093 35.783 1.00 20.24 385 VAL A CA 1
ATOM 2908 C C . VAL A 1 385 ? 21.595 114.268 34.829 1.00 24.59 385 VAL A C 1
ATOM 2909 O O . VAL A 1 385 ? 21.699 113.546 33.821 1.00 25.05 385 VAL A O 1
ATOM 2913 N N . PRO A 1 386 ? 22.464 115.252 35.073 1.00 31.65 386 PRO A N 1
ATOM 2914 C CA . PRO A 1 386 ? 23.645 115.426 34.215 1.00 31.12 386 PRO A CA 1
ATOM 2915 C C . PRO A 1 386 ? 24.514 114.177 34.171 1.00 26.22 386 PRO A C 1
ATOM 2916 O O . PRO A 1 386 ? 24.535 113.367 35.100 1.00 24.24 386 PRO A O 1
ATOM 2920 N N . TYR A 1 387 ? 25.243 114.031 33.065 1.00 25.82 387 TYR A N 1
ATOM 2921 C CA . TYR A 1 387 ? 26.211 112.948 32.914 1.00 26.16 387 TYR A CA 1
ATOM 2922 C C . TYR A 1 387 ? 27.468 113.204 33.747 1.00 24.58 387 TYR A C 1
ATOM 2923 O O . TYR A 1 387 ? 27.817 114.343 34.059 1.00 25.69 387 TYR A O 1
ATOM 2932 N N . LYS A 1 388 ? 28.168 112.120 34.082 1.00 32.19 388 LYS A N 1
ATOM 2933 C CA . LYS A 1 388 ? 29.473 112.192 34.745 1.00 38.96 388 LYS A CA 1
ATOM 2934 C C . LYS A 1 388 ? 30.556 112.326 33.674 1.00 42.72 388 LYS A C 1
ATOM 2935 O O . LYS A 1 388 ? 30.822 111.372 32.937 1.00 45.09 388 LYS A O 1
ATOM 2941 N N . LEU A 1 389 ? 31.187 113.503 33.581 1.00 50.45 389 LEU A N 1
ATOM 2942 C CA . LEU A 1 389 ? 32.134 113.799 32.501 1.00 53.06 389 LEU A CA 1
ATOM 2943 C C . LEU A 1 389 ? 33.456 114.360 33.020 1.00 61.06 389 LEU A C 1
ATOM 2944 O O . LEU A 1 389 ? 34.016 115.292 32.435 1.00 67.23 389 LEU A O 1
ATOM 2949 N N . GLY A 1 390 ? 33.998 113.798 34.099 1.00 62.50 390 GLY A N 1
ATOM 2950 C CA . GLY A 1 390 ? 35.262 114.286 34.632 1.00 57.79 390 GLY A CA 1
ATOM 2951 C C . GLY A 1 390 ? 36.501 113.866 33.857 1.00 54.39 390 GLY A C 1
ATOM 2952 O O . GLY A 1 390 ? 36.753 112.670 33.688 1.00 51.43 390 GLY A O 1
ATOM 2953 N N . ASN A 1 391 ? 37.292 114.843 33.400 1.00 57.16 391 ASN A N 1
ATOM 2954 C CA . ASN A 1 391 ? 38.503 114.608 32.604 1.00 56.71 391 ASN A CA 1
ATOM 2955 C C . ASN A 1 391 ? 39.716 114.761 33.519 1.00 60.23 391 ASN A C 1
ATOM 2956 O O . ASN A 1 391 ? 40.227 115.867 33.715 1.00 57.02 391 ASN A O 1
ATOM 2961 N N . ARG A 1 392 ? 40.192 113.638 34.056 1.00 63.88 392 ARG A N 1
ATOM 2962 C CA . ARG A 1 392 ? 41.187 113.618 35.131 1.00 65.26 392 ARG A CA 1
ATOM 2963 C C . ARG A 1 392 ? 42.435 112.850 34.704 1.00 56.10 392 ARG A C 1
ATOM 2964 O O . ARG A 1 392 ? 42.452 111.607 34.758 1.00 51.32 392 ARG A O 1
ATOM 2972 N N . PRO A 1 393 ? 43.488 113.531 34.250 1.00 53.06 393 PRO A N 1
ATOM 2973 C CA . PRO A 1 393 ? 44.758 112.838 33.996 1.00 59.38 393 PRO A CA 1
ATOM 2974 C C . PRO A 1 393 ? 45.283 112.164 35.255 1.00 57.94 393 PRO A C 1
ATOM 2975 O O . PRO A 1 393 ? 45.291 112.746 36.341 1.00 53.58 393 PRO A O 1
ATOM 2979 N N . ALA A 1 394 ? 45.718 110.919 35.099 1.00 61.74 394 ALA A N 1
ATOM 2980 C CA . ALA A 1 394 ? 46.279 110.184 36.223 1.00 67.12 394 ALA A CA 1
ATOM 2981 C C . ALA A 1 394 ? 47.552 110.862 36.716 1.00 66.61 394 ALA A C 1
ATOM 2982 O O . ALA A 1 394 ? 48.348 111.370 35.922 1.00 62.84 394 ALA A O 1
ATOM 2984 N N . HIS A 1 395 ? 47.733 110.899 38.036 1.00 64.47 395 HIS A N 1
ATOM 2985 C CA . HIS A 1 395 ? 48.993 111.399 38.561 1.00 72.92 395 HIS A CA 1
ATOM 2986 C C . HIS A 1 395 ? 49.994 110.257 38.606 1.00 67.77 395 HIS A C 1
ATOM 2987 O O . HIS A 1 395 ? 49.724 109.194 39.176 1.00 65.05 395 HIS A O 1
ATOM 2994 N N . ILE A 1 396 ? 51.167 110.497 38.041 1.00 68.21 396 ILE A N 1
ATOM 2995 C CA . ILE A 1 396 ? 52.165 109.466 37.803 1.00 69.59 396 ILE A CA 1
ATOM 2996 C C . ILE A 1 396 ? 53.342 109.724 38.734 1.00 66.50 396 ILE A C 1
ATOM 2997 O O . ILE A 1 396 ? 53.887 110.836 38.774 1.00 63.17 396 ILE A O 1
ATOM 3002 N N . ASP A 1 397 ? 53.706 108.710 39.503 1.00 64.67 397 ASP A N 1
ATOM 3003 C CA . ASP A 1 397 ? 54.948 108.714 40.257 1.00 65.72 397 ASP A CA 1
ATOM 3004 C C . ASP A 1 397 ? 56.119 108.943 39.303 1.00 61.18 397 ASP A C 1
ATOM 3005 O O . ASP A 1 397 ? 56.268 108.188 38.332 1.00 66.16 397 ASP A O 1
ATOM 3010 N N . PRO A 1 398 ? 56.944 109.974 39.516 1.00 59.81 398 PRO A N 1
ATOM 3011 C CA . PRO A 1 398 ? 58.090 110.179 38.614 1.00 58.30 398 PRO A CA 1
ATOM 3012 C C . PRO A 1 398 ? 59.019 108.978 38.526 1.00 56.78 398 PRO A C 1
ATOM 3013 O O . PRO A 1 398 ? 59.671 108.791 37.493 1.00 50.41 398 PRO A O 1
ATOM 3017 N N . ARG A 1 399 ? 59.086 108.147 39.570 1.00 61.49 399 ARG A N 1
ATOM 3018 C CA . ARG A 1 399 ? 59.957 106.977 39.529 1.00 65.99 399 ARG A CA 1
ATOM 3019 C C . ARG A 1 399 ? 59.383 105.879 38.643 1.00 63.44 399 ARG A C 1
ATOM 3020 O O . ARG A 1 399 ? 60.137 105.169 37.969 1.00 64.98 399 ARG A O 1
ATOM 3028 N N . VAL A 1 400 ? 58.060 105.720 38.622 1.00 61.03 400 VAL A N 1
ATOM 3029 C CA . VAL A 1 400 ? 57.466 104.747 37.714 1.00 49.38 400 VAL A CA 1
ATOM 3030 C C . VAL A 1 400 ? 57.553 105.242 36.275 1.00 41.75 400 VAL A C 1
ATOM 3031 O O . VAL A 1 400 ? 57.803 104.462 35.354 1.00 37.76 400 VAL A O 1
ATOM 3035 N N . LEU A 1 401 ? 57.372 106.546 36.055 1.00 47.67 401 LEU A N 1
ATOM 3036 C CA . LEU A 1 401 ? 57.578 107.092 34.717 1.00 47.64 401 LEU A CA 1
ATOM 3037 C C . LEU A 1 401 ? 59.010 106.863 34.246 1.00 53.40 401 LEU A C 1
ATOM 3038 O O . LEU A 1 401 ? 59.243 106.461 33.097 1.00 46.21 401 LEU A O 1
ATOM 3043 N N . GLN A 1 402 ? 59.985 107.102 35.126 1.00 56.19 402 GLN A N 1
ATOM 3044 C CA . GLN A 1 402 ? 61.376 106.879 34.754 1.00 51.35 402 GLN A CA 1
ATOM 3045 C C . GLN A 1 402 ? 61.625 105.407 34.450 1.00 49.21 402 GLN A C 1
ATOM 3046 O O . GLN A 1 402 ? 62.219 105.072 33.422 1.00 45.64 402 GLN A O 1
ATOM 3052 N N . ARG A 1 403 ? 61.156 104.516 35.331 1.00 51.31 403 ARG A N 1
ATOM 3053 C CA . ARG A 1 403 ? 61.234 103.075 35.088 1.00 54.72 403 ARG A CA 1
ATOM 3054 C C . ARG A 1 403 ? 60.773 102.724 33.676 1.00 49.75 403 ARG A C 1
ATOM 3055 O O . ARG A 1 403 ? 61.464 102.014 32.938 1.00 47.36 403 ARG A O 1
ATOM 3063 N N . VAL A 1 404 ? 59.612 103.243 33.278 1.00 38.97 404 VAL A N 1
ATOM 3064 C CA . VAL A 1 404 ? 59.046 102.884 31.984 1.00 41.70 404 VAL A CA 1
ATOM 3065 C C . VAL A 1 404 ? 59.844 103.520 30.848 1.00 35.85 404 VAL A C 1
ATOM 3066 O O . VAL A 1 404 ? 60.141 102.864 29.844 1.00 42.05 404 VAL A O 1
ATOM 3070 N N . ARG A 1 405 ? 60.234 104.783 30.985 1.00 37.45 405 ARG A N 1
ATOM 3071 C CA . ARG A 1 405 ? 61.064 105.350 29.931 1.00 45.17 405 ARG A CA 1
ATOM 3072 C C . ARG A 1 405 ? 62.481 104.769 29.936 1.00 48.88 405 ARG A C 1
ATOM 3073 O O . ARG A 1 405 ? 63.180 104.874 28.925 1.00 50.79 405 ARG A O 1
ATOM 3081 N N . ASN A 1 406 ? 62.907 104.132 31.032 1.00 46.56 406 ASN A N 1
ATOM 3082 C CA . ASN A 1 406 ? 64.223 103.501 31.092 1.00 56.43 406 ASN A CA 1
ATOM 3083 C C . ASN A 1 406 ? 64.242 102.078 30.551 1.00 58.07 406 ASN A C 1
ATOM 3084 O O . ASN A 1 406 ? 65.326 101.570 30.235 1.00 59.04 406 ASN A O 1
ATOM 3089 N N . ALA A 1 407 ? 63.086 101.418 30.463 1.00 46.45 407 ALA A N 1
ATOM 3090 C CA . ALA A 1 407 ? 63.052 100.034 30.013 1.00 42.62 407 ALA A CA 1
ATOM 3091 C C . ALA A 1 407 ? 63.610 99.919 28.600 1.00 49.15 407 ALA A C 1
ATOM 3092 O O . ALA A 1 407 ? 63.441 100.819 27.770 1.00 45.85 407 ALA A O 1
ATOM 3094 N N . ALA A 1 408 ? 64.303 98.804 28.340 1.00 48.86 408 ALA A N 1
ATOM 3095 C CA . ALA A 1 408 ? 64.980 98.622 27.061 1.00 41.73 408 ALA A CA 1
ATOM 3096 C C . ALA A 1 408 ? 63.991 98.615 25.903 1.00 31.71 408 ALA A C 1
ATOM 3097 O O . ALA A 1 408 ? 64.268 99.175 24.838 1.00 34.85 408 ALA A O 1
ATOM 3099 N N . SER A 1 409 ? 62.832 97.988 26.092 1.00 26.07 409 SER A N 1
ATOM 3100 C CA . SER A 1 409 ? 61.804 98.002 25.052 1.00 34.46 409 SER A CA 1
ATOM 3101 C C . SER A 1 409 ? 61.396 99.428 24.686 1.00 35.94 409 SER A C 1
ATOM 3102 O O . SER A 1 409 ? 61.251 99.757 23.502 1.00 32.90 409 SER A O 1
ATOM 3105 N N . THR A 1 410 ? 61.227 100.292 25.688 1.00 33.54 410 THR A N 1
ATOM 3106 C CA . THR A 1 410 ? 60.835 101.675 25.429 1.00 36.20 410 THR A CA 1
ATOM 3107 C C . THR A 1 410 ? 61.901 102.410 24.621 1.00 40.00 410 THR A C 1
ATOM 3108 O O . THR A 1 410 ? 61.603 103.039 23.596 1.00 39.04 410 THR A O 1
ATOM 3112 N N . ARG A 1 411 ? 63.157 102.334 25.070 1.00 45.63 411 ARG A N 1
ATOM 3113 C CA . ARG A 1 411 ? 64.251 102.956 24.336 1.00 43.93 411 ARG A CA 1
ATOM 3114 C C . ARG A 1 411 ? 64.333 102.418 22.915 1.00 40.08 411 ARG A C 1
ATOM 3115 O O . ARG A 1 411 ? 64.502 103.185 21.961 1.00 42.92 411 ARG A O 1
ATOM 3123 N N . ARG A 1 412 ? 64.196 101.101 22.751 1.00 32.80 412 ARG A N 1
ATOM 3124 C CA . ARG A 1 412 ? 64.167 100.537 21.409 1.00 37.04 412 ARG A CA 1
ATOM 3125 C C . ARG A 1 412 ? 62.999 101.103 20.609 1.00 38.25 412 ARG A C 1
ATOM 3126 O O . ARG A 1 412 ? 63.155 101.450 19.433 1.00 43.04 412 ARG A O 1
ATOM 3134 N N . ALA A 1 413 ? 61.825 101.229 21.238 1.00 33.95 413 ALA A N 1
ATOM 3135 C CA . ALA A 1 413 ? 60.667 101.780 20.538 1.00 31.89 413 ALA A CA 1
ATOM 3136 C C . ALA A 1 413 ? 60.879 103.253 20.194 1.00 41.03 413 ALA A C 1
ATOM 3137 O O . ALA A 1 413 ? 60.537 103.695 19.086 1.00 35.95 413 ALA A O 1
ATOM 3139 N N . MET A 1 414 ? 61.444 104.026 21.127 1.00 40.21 414 MET A N 1
ATOM 3140 C CA . MET A 1 414 ? 61.770 105.421 20.844 1.00 46.23 414 MET A CA 1
ATOM 3141 C C . MET A 1 414 ? 62.655 105.537 19.611 1.00 46.45 414 MET A C 1
ATOM 3142 O O . MET A 1 414 ? 62.352 106.288 18.679 1.00 46.88 414 MET A O 1
ATOM 3147 N N . GLU A 1 415 ? 63.763 104.797 19.594 1.00 47.64 415 GLU A N 1
ATOM 3148 C CA . GLU A 1 415 ? 64.709 104.914 18.491 1.00 48.42 415 GLU A CA 1
ATOM 3149 C C . GLU A 1 415 ? 64.087 104.460 17.180 1.00 49.43 415 GLU A C 1
ATOM 3150 O O . GLU A 1 415 ? 64.300 105.091 16.141 1.00 56.81 415 GLU A O 1
ATOM 3156 N N . PHE A 1 416 ? 63.321 103.366 17.207 1.00 50.79 416 PHE A N 1
ATOM 3157 C CA . PHE A 1 416 ? 62.572 102.952 16.023 1.00 54.36 416 PHE A CA 1
ATOM 3158 C C . PHE A 1 416 ? 61.717 104.094 15.501 1.00 56.00 416 PHE A C 1
ATOM 3159 O O . PHE A 1 416 ? 61.671 104.357 14.294 1.00 54.00 416 PHE A O 1
ATOM 3167 N N . PHE A 1 417 ? 61.032 104.784 16.415 1.00 55.46 417 PHE A N 1
ATOM 3168 C CA . PHE A 1 417 ? 60.129 105.867 16.041 1.00 52.76 417 PHE A CA 1
ATOM 3169 C C . PHE A 1 417 ? 60.878 106.998 15.341 1.00 45.91 417 PHE A C 1
ATOM 3170 O O . PHE A 1 417 ? 60.503 107.416 14.239 1.00 37.53 417 PHE A O 1
ATOM 3178 N N . ASN A 1 418 ? 61.944 107.504 15.971 1.00 52.11 418 ASN A N 1
ATOM 3179 C CA . ASN A 1 418 ? 62.698 108.618 15.397 1.00 62.10 418 ASN A CA 1
ATOM 3180 C C . ASN A 1 418 ? 63.228 108.277 14.012 1.00 67.59 418 ASN A C 1
ATOM 3181 O O . ASN A 1 418 ? 63.226 109.125 13.112 1.00 73.07 418 ASN A O 1
ATOM 3186 N N . ARG A 1 419 ? 63.682 107.041 13.820 1.00 64.34 419 ARG A N 1
ATOM 3187 C CA . ARG A 1 419 ? 64.167 106.610 12.518 1.00 56.30 419 ARG A CA 1
ATOM 3188 C C . ARG A 1 419 ? 63.046 106.351 11.519 1.00 46.99 419 ARG A C 1
ATOM 3189 O O . ARG A 1 419 ? 63.332 106.077 10.350 1.00 48.52 419 ARG A O 1
ATOM 3197 N N . GLY A 1 420 ? 61.785 106.423 11.940 1.00 44.12 420 GLY A N 1
ATOM 3198 C CA . GLY A 1 420 ? 60.665 106.213 11.048 1.00 44.19 420 GLY A CA 1
ATOM 3199 C C . GLY A 1 420 ? 60.161 104.786 10.944 1.00 57.87 420 GLY A C 1
ATOM 3200 O O . GLY A 1 420 ? 59.134 104.560 10.290 1.00 65.25 420 GLY A O 1
ATOM 3201 N N . GLU A 1 421 ? 60.840 103.814 11.558 1.00 59.94 421 GLU A N 1
ATOM 3202 C CA . GLU A 1 421 ? 60.419 102.414 11.475 1.00 60.18 421 GLU A CA 1
ATOM 3203 C C . GLU A 1 421 ? 59.231 102.219 12.415 1.00 57.20 421 GLU A C 1
ATOM 3204 O O . GLU A 1 421 ? 59.341 101.729 13.543 1.00 54.95 421 GLU A O 1
ATOM 3210 N N . VAL A 1 422 ? 58.061 102.605 11.907 1.00 57.41 422 VAL A N 1
ATOM 3211 C CA . VAL A 1 422 ? 56.869 102.754 12.734 1.00 52.70 422 VAL A CA 1
ATOM 3212 C C . VAL A 1 422 ? 56.297 101.401 13.141 1.00 50.80 422 VAL A C 1
ATOM 3213 O O . VAL A 1 422 ? 55.761 101.250 14.248 1.00 46.30 422 VAL A O 1
ATOM 3217 N N . ILE A 1 423 ? 56.392 100.401 12.267 1.00 53.42 423 ILE A N 1
ATOM 3218 C CA . ILE A 1 423 ? 55.873 99.082 12.605 1.00 52.97 423 ILE A CA 1
ATOM 3219 C C . ILE A 1 423 ? 56.722 98.440 13.698 1.00 43.03 423 ILE A C 1
ATOM 3220 O O . ILE A 1 423 ? 56.193 97.864 14.658 1.00 42.21 423 ILE A O 1
ATOM 3225 N N . ASN A 1 424 ? 58.046 98.564 13.593 1.00 43.67 424 ASN A N 1
ATOM 3226 C CA . ASN A 1 424 ? 58.924 98.067 14.646 1.00 42.78 424 ASN A CA 1
ATOM 3227 C C . ASN A 1 424 ? 58.666 98.774 15.973 1.00 41.15 424 ASN A C 1
ATOM 3228 O O . ASN A 1 424 ? 58.644 98.132 17.031 1.00 34.11 424 ASN A O 1
ATOM 3233 N N . ALA A 1 425 ? 58.487 100.098 15.940 1.00 39.85 425 ALA A N 1
ATOM 3234 C CA . ALA A 1 425 ? 58.216 100.835 17.170 1.00 38.47 425 ALA A CA 1
ATOM 3235 C C . ALA A 1 425 ? 56.937 100.341 17.831 1.00 33.47 425 ALA A C 1
ATOM 3236 O O . ALA A 1 425 ? 56.900 100.121 19.047 1.00 33.45 425 ALA A O 1
ATOM 3238 N N . ARG A 1 426 ? 55.885 100.141 17.041 1.00 32.84 426 ARG A N 1
ATOM 3239 C CA . ARG A 1 426 ? 54.629 99.671 17.607 1.00 42.04 426 ARG A CA 1
ATOM 3240 C C . ARG A 1 426 ? 54.782 98.283 18.197 1.00 38.22 426 ARG A C 1
ATOM 3241 O O . ARG A 1 426 ? 54.271 98.011 19.291 1.00 33.63 426 ARG A O 1
ATOM 3249 N N . ARG A 1 427 ? 55.477 97.387 17.486 1.00 28.73 427 ARG A N 1
ATOM 3250 C CA . ARG A 1 427 ? 55.631 96.027 17.991 1.00 31.24 427 ARG A CA 1
ATOM 3251 C C . ARG A 1 427 ? 56.371 96.012 19.325 1.00 28.77 427 ARG A C 1
ATOM 3252 O O . ARG A 1 427 ? 55.967 95.302 20.252 1.00 30.66 427 ARG A O 1
ATOM 3260 N N . GLU A 1 428 ? 57.453 96.785 19.447 1.00 25.92 428 GLU A N 1
ATOM 3261 C CA . GLU A 1 428 ? 58.097 96.943 20.747 1.00 21.54 428 GLU A CA 1
ATOM 3262 C C . GLU A 1 428 ? 57.095 97.410 21.785 1.00 34.21 428 GLU A C 1
ATOM 3263 O O . GLU A 1 428 ? 56.972 96.833 22.878 1.00 25.62 428 GLU A O 1
ATOM 3269 N N . TRP A 1 429 ? 56.363 98.470 21.443 1.00 32.50 429 TRP A N 1
ATOM 3270 C CA . TRP A 1 429 ? 55.446 99.091 22.387 1.00 28.55 429 TRP A CA 1
ATOM 3271 C C . TRP A 1 429 ? 54.412 98.090 22.883 1.00 22.93 429 TRP A C 1
ATOM 3272 O O . TRP A 1 429 ? 54.158 97.993 24.087 1.00 27.93 429 TRP A O 1
ATOM 3283 N N . TYR A 1 430 ? 53.819 97.324 21.964 1.00 26.15 430 TYR A N 1
ATOM 3284 C CA . TYR A 1 430 ? 52.752 96.389 22.324 1.00 33.74 430 TYR A CA 1
ATOM 3285 C C . TYR A 1 430 ? 53.291 95.185 23.079 1.00 33.16 430 TYR A C 1
ATOM 3286 O O . TYR A 1 430 ? 52.641 94.692 24.004 1.00 33.58 430 TYR A O 1
ATOM 3295 N N . HIS A 1 431 ? 54.453 94.670 22.671 1.00 36.35 431 HIS A N 1
ATOM 3296 C CA . HIS A 1 431 ? 55.032 93.536 23.380 1.00 36.65 431 HIS A CA 1
ATOM 3297 C C . HIS A 1 431 ? 55.401 93.925 24.804 1.00 30.31 431 HIS A C 1
ATOM 3298 O O . HIS A 1 431 ? 55.075 93.206 25.756 1.00 38.38 431 HIS A O 1
ATOM 3305 N N . ALA A 1 432 ? 56.044 95.081 24.968 1.00 30.77 432 ALA A N 1
ATOM 3306 C CA . ALA A 1 432 ? 56.376 95.581 26.298 1.00 29.39 432 ALA A CA 1
ATOM 3307 C C . ALA A 1 432 ? 55.135 95.709 27.177 1.00 38.53 432 ALA A C 1
ATOM 3308 O O . ALA A 1 432 ? 55.174 95.388 28.372 1.00 38.37 432 ALA A O 1
ATOM 3310 N N . ALA A 1 433 ? 54.016 96.160 26.600 1.00 35.08 433 ALA A N 1
ATOM 3311 C CA . ALA A 1 433 ? 52.802 96.336 27.388 1.00 40.68 433 ALA A CA 1
ATOM 3312 C C . ALA A 1 433 ? 52.284 95.023 27.964 1.00 48.85 433 ALA A C 1
ATOM 3313 O O . ALA A 1 433 ? 51.564 95.048 28.968 1.00 43.48 433 ALA A O 1
ATOM 3315 N N . ARG A 1 434 ? 52.644 93.879 27.365 1.00 51.01 434 ARG A N 1
ATOM 3316 C CA . ARG A 1 434 ? 52.124 92.594 27.825 1.00 50.08 434 ARG A CA 1
ATOM 3317 C C . ARG A 1 434 ? 52.614 92.220 29.218 1.00 48.05 434 ARG A C 1
ATOM 3318 O O . ARG A 1 434 ? 52.079 91.281 29.814 1.00 61.93 434 ARG A O 1
ATOM 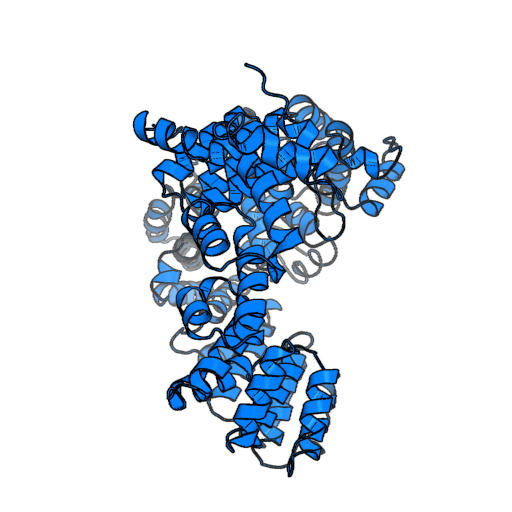3326 N N . LEU A 1 435 ? 53.610 92.916 29.756 1.00 41.21 435 LEU A N 1
ATOM 3327 C CA . LEU A 1 435 ? 54.072 92.634 31.105 1.00 42.09 435 LEU A CA 1
ATOM 3328 C C . LEU A 1 435 ? 53.953 93.809 32.065 1.00 51.66 435 LEU A C 1
ATOM 3329 O O . LEU A 1 435 ? 54.143 93.611 33.269 1.00 61.58 435 LEU A O 1
ATOM 3334 N N . PHE A 1 436 ? 53.644 95.012 31.588 1.00 49.58 436 PHE A N 1
ATOM 3335 C CA . PHE A 1 436 ? 53.568 96.168 32.473 1.00 50.80 436 PHE A CA 1
ATOM 3336 C C . PHE A 1 436 ? 52.404 96.036 33.455 1.00 44.97 436 PHE A C 1
ATOM 3337 O O . PHE A 1 436 ? 51.368 95.435 33.152 1.00 36.87 436 PHE A O 1
ATOM 3345 N N . ASP A 1 437 ? 52.577 96.616 34.645 1.00 46.78 437 ASP A N 1
ATOM 3346 C CA . ASP A 1 437 ? 51.473 96.683 35.591 1.00 51.47 437 ASP A CA 1
ATOM 3347 C C . ASP A 1 437 ? 50.672 97.969 35.359 1.00 50.59 437 ASP A C 1
ATOM 3348 O O . ASP A 1 437 ? 50.953 98.748 34.443 1.00 47.73 437 ASP A O 1
ATOM 3353 N N . ARG A 1 438 ? 49.667 98.197 36.211 1.00 48.59 438 ARG A N 1
ATOM 3354 C CA . ARG A 1 438 ? 48.690 99.254 35.957 1.00 45.29 438 ARG A CA 1
ATOM 3355 C C . ARG A 1 438 ? 49.349 100.626 35.905 1.00 46.66 438 ARG A C 1
ATOM 3356 O O . ARG A 1 438 ? 49.123 101.397 34.966 1.00 44.87 438 ARG A O 1
ATOM 3364 N N . ASP A 1 439 ? 50.171 100.948 36.909 1.00 48.54 439 ASP A N 1
ATOM 3365 C CA . ASP A 1 439 ? 50.828 102.252 36.937 1.00 49.17 439 ASP A CA 1
ATOM 3366 C C . ASP A 1 439 ? 51.756 102.426 35.744 1.00 48.06 439 ASP A C 1
ATOM 3367 O O . ASP A 1 439 ? 51.845 103.517 35.168 1.00 42.40 439 ASP A O 1
ATOM 3372 N N . GLU A 1 440 ? 52.463 101.362 35.365 1.00 50.40 440 GLU A N 1
ATOM 3373 C CA . GLU A 1 440 ? 53.366 101.442 34.226 1.00 51.55 440 GLU A CA 1
ATOM 3374 C C . GLU A 1 440 ? 52.588 101.627 32.931 1.00 40.34 440 GLU A C 1
ATOM 3375 O O . GLU A 1 440 ? 52.953 102.451 32.084 1.00 33.86 440 GLU A O 1
ATOM 3381 N N . LEU A 1 441 ? 51.508 100.863 32.765 1.00 35.64 441 LEU A N 1
ATOM 3382 C CA . LEU A 1 441 ? 50.637 101.039 31.611 1.00 40.70 441 LEU A CA 1
ATOM 3383 C C . LEU A 1 441 ? 50.172 102.484 31.482 1.00 39.08 441 LEU A C 1
ATOM 3384 O O . LEU A 1 441 ? 50.119 103.031 30.374 1.00 30.74 441 LEU A O 1
ATOM 3389 N N . ILE A 1 442 ? 49.832 103.114 32.610 1.00 35.91 442 ILE A N 1
ATOM 3390 C CA . ILE A 1 442 ? 49.402 104.507 32.598 1.00 37.40 442 ILE A CA 1
ATOM 3391 C C . ILE A 1 442 ? 50.546 105.414 32.154 1.00 40.83 442 ILE A C 1
ATOM 3392 O O . ILE A 1 442 ? 50.360 106.309 31.318 1.00 36.83 442 ILE A O 1
ATOM 3397 N N . ALA A 1 443 ? 51.751 105.181 32.682 1.00 40.13 443 ALA A N 1
ATOM 3398 C CA . ALA A 1 443 ? 52.907 105.956 32.245 1.00 40.99 443 ALA A CA 1
ATOM 3399 C C . ALA A 1 443 ? 53.165 105.773 30.753 1.00 39.81 443 ALA A C 1
ATOM 3400 O O . ALA A 1 443 ? 53.443 106.747 30.040 1.00 33.59 443 ALA A O 1
ATOM 3402 N N . GLN A 1 444 ? 53.064 104.532 30.259 1.00 31.30 444 GLN A N 1
ATOM 3403 C CA . GLN A 1 444 ? 53.248 104.288 28.832 1.00 34.53 444 GLN A CA 1
ATOM 3404 C C . GLN A 1 444 ? 52.199 105.031 28.009 1.00 38.22 444 GLN A C 1
ATOM 3405 O O . GLN A 1 444 ? 52.502 105.556 26.928 1.00 30.57 444 GLN A O 1
ATOM 3411 N N . ALA A 1 445 ? 50.959 105.083 28.511 1.00 29.16 445 ALA A N 1
ATOM 3412 C CA . ALA A 1 445 ? 49.908 105.819 27.816 1.00 36.21 445 ALA A CA 1
ATOM 3413 C C . ALA A 1 445 ? 50.277 107.288 27.656 1.00 31.78 445 ALA A C 1
ATOM 3414 O O . ALA A 1 445 ? 50.076 107.872 26.582 1.00 34.65 445 ALA A O 1
ATOM 3416 N N . ARG A 1 446 ? 50.832 107.900 28.705 1.00 30.80 446 ARG A N 1
ATOM 3417 C CA . ARG A 1 446 ? 51.224 109.304 28.605 1.00 36.22 446 ARG A CA 1
ATOM 3418 C C . ARG A 1 446 ? 52.343 109.495 27.591 1.00 36.92 446 ARG A C 1
ATOM 3419 O O . ARG A 1 446 ? 52.323 110.456 26.814 1.00 37.30 446 ARG A O 1
ATOM 3427 N N . LEU A 1 447 ? 53.326 108.587 27.582 1.00 38.47 447 LEU A N 1
ATOM 3428 C CA . LEU A 1 447 ? 54.468 108.726 26.680 1.00 36.81 447 LEU A CA 1
ATOM 3429 C C . LEU A 1 447 ? 54.031 108.624 25.226 1.00 36.22 447 LEU A C 1
ATOM 3430 O O . LEU A 1 447 ? 54.467 109.411 24.378 1.00 38.06 447 LEU A O 1
ATOM 3435 N N . ALA A 1 448 ? 53.164 107.655 24.921 1.00 32.40 448 ALA A N 1
ATOM 3436 C CA . ALA A 1 448 ? 52.673 107.491 23.556 1.00 31.49 448 ALA A CA 1
ATOM 3437 C C . ALA A 1 448 ? 51.784 108.660 23.133 1.00 35.93 448 ALA A C 1
ATOM 3438 O O . ALA A 1 448 ? 51.810 109.074 21.968 1.00 35.37 448 ALA A O 1
ATOM 3440 N N . TYR A 1 449 ? 50.980 109.196 24.057 1.00 33.13 449 TYR A N 1
ATOM 3441 C CA . TYR A 1 449 ? 50.165 110.363 23.730 1.00 38.35 449 TYR A CA 1
ATOM 3442 C C . TYR A 1 449 ? 51.039 111.554 23.341 1.00 42.61 449 TYR A C 1
ATOM 3443 O O . TYR A 1 449 ? 50.763 112.242 22.349 1.00 36.46 449 TYR A O 1
ATOM 3452 N N . ASP A 1 450 ? 52.115 111.801 24.093 1.00 40.57 450 ASP A N 1
ATOM 3453 C CA . ASP A 1 450 ? 52.997 112.916 23.772 1.00 46.61 450 ASP A CA 1
ATOM 3454 C C . ASP A 1 450 ? 53.748 112.719 22.460 1.00 48.16 450 ASP A C 1
ATOM 3455 O O . ASP A 1 450 ? 54.340 113.677 21.956 1.00 51.96 450 ASP A O 1
ATOM 3460 N N . MET A 1 451 ? 53.726 111.517 21.890 1.00 43.98 451 MET A N 1
ATOM 3461 C CA . MET A 1 451 ? 54.275 111.261 20.568 1.00 46.89 451 MET A CA 1
ATOM 3462 C C . MET A 1 451 ? 53.218 111.332 19.471 1.00 45.90 451 MET A C 1
ATOM 3463 O O . MET A 1 451 ? 53.517 111.001 18.317 1.00 44.93 451 MET A O 1
ATOM 3468 N N . GLN A 1 452 ? 51.992 111.754 19.806 1.00 44.14 452 GLN A N 1
ATOM 3469 C CA . GLN A 1 452 ? 50.858 111.768 18.875 1.00 45.09 452 GLN A CA 1
ATOM 3470 C C . GLN A 1 452 ? 50.514 110.359 18.420 1.00 47.42 452 GLN A C 1
ATOM 3471 O O . GLN A 1 452 ? 50.057 110.139 17.296 1.00 51.06 452 GLN A O 1
ATOM 3477 N N . TRP A 1 453 ? 50.738 109.388 19.297 1.00 41.22 453 TRP A N 1
ATOM 3478 C CA . TRP A 1 453 ? 50.434 108.002 18.988 1.00 41.69 453 TRP A CA 1
ATOM 3479 C C . TRP A 1 453 ? 49.164 107.610 19.726 1.00 38.45 453 TRP A C 1
ATOM 3480 O O . TRP A 1 453 ? 49.170 106.885 20.725 1.00 35.90 453 TRP A O 1
ATOM 3491 N N . TYR A 1 454 ? 48.052 108.079 19.156 1.00 34.31 454 TYR A N 1
ATOM 3492 C CA . TYR A 1 454 ? 46.770 108.059 19.843 1.00 30.20 454 TYR A CA 1
ATOM 3493 C C . TYR A 1 454 ? 46.307 106.644 20.133 1.00 26.30 454 TYR A C 1
ATOM 3494 O O . TYR A 1 454 ? 45.889 106.352 21.258 1.00 36.06 454 TYR A O 1
ATOM 3503 N N . PHE A 1 455 ? 46.401 105.735 19.150 1.00 18.99 455 PHE A N 1
ATOM 3504 C CA . PHE A 1 455 ? 45.950 104.367 19.415 1.00 31.54 455 PHE A CA 1
ATOM 3505 C C . PHE A 1 455 ? 46.842 103.640 20.412 1.00 28.16 455 PHE A C 1
ATOM 3506 O O . PHE A 1 455 ? 46.303 103.039 21.358 1.00 30.75 455 PHE A O 1
ATOM 3514 N N . PRO A 1 456 ? 48.174 103.624 20.276 1.00 31.51 456 PRO A N 1
ATOM 3515 C CA . PRO A 1 456 ? 48.988 103.047 21.363 1.00 30.15 456 PRO A CA 1
ATOM 3516 C C . PRO A 1 456 ? 48.6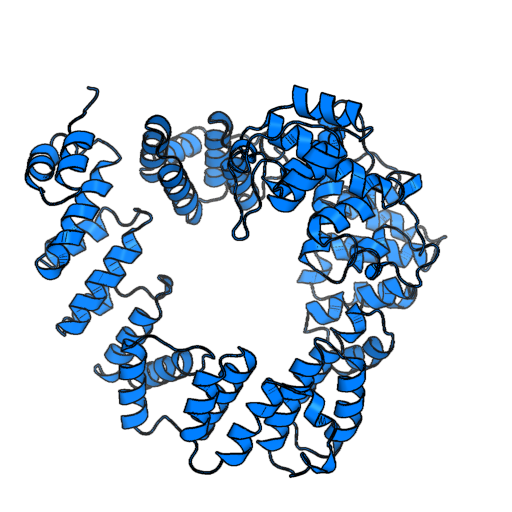22 103.609 22.730 1.00 23.33 456 PRO A C 1
ATOM 3517 O O . PRO A 1 456 ? 48.492 102.852 23.696 1.00 22.62 456 PRO A O 1
ATOM 3521 N N . ALA A 1 457 ? 48.438 104.927 22.826 1.00 20.48 457 ALA A N 1
ATOM 3522 C CA . ALA A 1 457 ? 48.047 105.534 24.092 1.00 27.30 457 ALA A CA 1
ATOM 3523 C C . ALA A 1 457 ? 46.682 105.031 24.549 1.00 31.77 457 ALA A C 1
ATOM 3524 O O . ALA A 1 457 ? 46.511 104.657 25.718 1.00 28.93 457 ALA A O 1
ATOM 3526 N N . ILE A 1 458 ? 45.700 105.013 23.639 1.00 26.73 458 ILE A N 1
ATOM 3527 C CA . ILE A 1 458 ? 44.371 104.493 23.964 1.00 24.30 458 ILE A CA 1
ATOM 3528 C C . ILE A 1 458 ? 44.460 103.031 24.390 1.00 30.66 458 ILE A C 1
ATOM 3529 O O . ILE A 1 458 ? 43.822 102.608 25.363 1.00 31.28 458 ILE A O 1
ATOM 3534 N N . ARG A 1 459 ? 45.253 102.238 23.664 1.00 33.22 459 ARG A N 1
ATOM 3535 C CA . ARG A 1 459 ? 45.413 100.824 23.990 1.00 40.94 459 ARG A CA 1
ATOM 3536 C C . ARG A 1 459 ? 45.982 100.636 25.399 1.00 36.47 459 ARG A C 1
ATOM 3537 O O . ARG A 1 459 ? 45.475 99.827 26.182 1.00 32.35 459 ARG A O 1
ATOM 3545 N N . SER A 1 460 ? 47.015 101.404 25.753 1.00 33.45 460 SER A N 1
ATOM 3546 C CA . SER A 1 460 ? 47.637 101.240 27.065 1.00 41.28 460 SER A CA 1
ATOM 3547 C C . SER A 1 460 ? 46.688 101.655 28.181 1.00 32.28 460 SER A C 1
ATOM 3548 O O . SER A 1 460 ? 46.502 100.923 29.160 1.00 25.94 460 SER A O 1
ATOM 3551 N N . ILE A 1 461 ? 46.096 102.845 28.058 1.00 29.70 461 ILE A N 1
ATOM 3552 C CA . ILE A 1 461 ? 45.228 103.362 29.107 1.00 33.74 461 ILE A CA 1
ATOM 3553 C C . ILE A 1 461 ? 43.993 102.486 29.261 1.00 34.30 461 ILE A C 1
ATOM 3554 O O . ILE A 1 461 ? 43.416 102.400 30.351 1.00 35.75 461 ILE A O 1
ATOM 3559 N N . SER A 1 462 ? 43.578 101.810 28.187 1.00 33.26 462 SER A N 1
ATOM 3560 C CA . SER A 1 462 ? 42.456 100.886 28.302 1.00 35.69 462 SER A CA 1
ATOM 3561 C C . SER A 1 462 ? 42.864 99.615 29.035 1.00 39.69 462 SER A C 1
ATOM 3562 O O . SER A 1 462 ? 42.103 99.108 29.867 1.00 46.25 462 SER A O 1
ATOM 3565 N N . GLN A 1 463 ? 44.060 99.088 28.751 1.00 34.94 463 GLN A N 1
ATOM 3566 C CA . GLN A 1 463 ? 44.544 97.943 29.518 1.00 44.85 463 GLN A CA 1
ATOM 3567 C C . GLN A 1 463 ? 44.611 98.283 30.997 1.00 44.55 463 GLN A C 1
ATOM 3568 O O . GLN A 1 463 ? 44.269 97.458 31.853 1.00 47.74 463 GLN A O 1
ATOM 3574 N N . ALA A 1 464 ? 45.044 99.503 31.315 1.00 39.47 464 ALA A N 1
ATOM 3575 C CA . ALA A 1 464 ? 45.141 99.950 32.695 1.00 35.65 464 ALA A CA 1
ATOM 3576 C C . ALA A 1 464 ? 43.779 100.206 33.328 1.00 51.99 464 ALA A C 1
ATOM 3577 O O . ALA A 1 464 ? 43.711 100.416 34.546 1.00 56.47 464 ALA A O 1
ATOM 3579 N N . GLN A 1 465 ? 42.705 100.205 32.533 1.00 43.65 465 GLN A N 1
ATOM 3580 C CA . GLN A 1 465 ? 41.352 100.445 33.031 1.00 49.45 465 GLN A CA 1
ATOM 3581 C C . GLN A 1 465 ? 41.263 101.778 33.768 1.00 44.59 465 GLN A C 1
ATOM 3582 O O . GLN A 1 465 ? 40.568 101.910 34.776 1.00 46.98 465 GLN A O 1
ATOM 3588 N N . TYR A 1 466 ? 41.982 102.772 33.262 1.00 35.23 466 TYR A N 1
ATOM 3589 C CA . TYR A 1 466 ? 41.930 104.126 33.799 1.00 35.51 466 TYR A CA 1
ATOM 3590 C C . TYR A 1 466 ? 41.114 104.982 32.836 1.00 39.54 466 TYR A C 1
ATOM 3591 O O . TYR A 1 466 ? 41.631 105.519 31.858 1.00 46.91 466 TYR A O 1
ATOM 3600 N N . TRP A 1 467 ? 39.838 105.147 33.145 1.00 32.30 467 TRP A N 1
ATOM 3601 C CA . TRP A 1 467 ? 38.903 105.752 32.214 1.00 35.82 467 TRP A CA 1
ATOM 3602 C C . TRP A 1 467 ? 38.780 107.270 32.344 1.00 38.88 467 TRP A C 1
ATOM 3603 O O . TRP A 1 467 ? 38.209 107.901 31.446 1.00 31.07 467 TRP A O 1
ATOM 3614 N N . ASP A 1 468 ? 39.311 107.873 33.408 1.00 33.04 468 ASP A N 1
ATOM 3615 C CA . ASP A 1 468 ? 39.056 109.284 33.675 1.00 38.42 468 ASP A CA 1
ATOM 3616 C C . ASP A 1 468 ? 39.920 110.231 32.852 1.00 35.78 468 ASP A C 1
ATOM 3617 O O . ASP A 1 468 ? 39.712 111.448 32.926 1.00 37.87 468 ASP A O 1
ATOM 3622 N N . ASP A 1 469 ? 40.872 109.732 32.069 1.00 29.64 469 ASP A N 1
ATOM 3623 C CA . ASP A 1 469 ? 41.704 110.611 31.249 1.00 35.43 469 ASP A CA 1
ATOM 3624 C C . ASP A 1 469 ? 41.062 110.703 29.873 1.00 36.34 469 ASP A C 1
ATOM 3625 O O . ASP A 1 469 ? 41.279 109.849 29.009 1.00 33.54 469 ASP A O 1
ATOM 3630 N N . LEU A 1 470 ? 40.287 111.761 29.665 1.00 38.50 470 LEU A N 1
ATOM 3631 C CA . LEU A 1 470 ? 39.546 111.945 28.431 1.00 31.51 470 LEU A CA 1
ATOM 3632 C C . LEU A 1 470 ? 40.354 112.652 27.354 1.00 38.36 470 LEU A C 1
ATOM 3633 O O . LEU A 1 470 ? 39.929 112.676 26.195 1.00 41.09 470 LEU A O 1
ATOM 3638 N N . ASP A 1 471 ? 41.504 113.228 27.705 1.00 37.21 471 ASP A N 1
ATOM 3639 C CA . ASP A 1 471 ? 42.409 113.725 26.678 1.00 38.57 471 ASP A CA 1
ATOM 3640 C C . ASP A 1 471 ? 43.040 112.564 25.918 1.00 40.23 471 ASP A C 1
ATOM 3641 O O . ASP A 1 471 ? 43.056 112.550 24.681 1.00 39.43 471 ASP A O 1
ATOM 3646 N N . ILE A 1 472 ? 43.534 111.560 26.642 1.00 30.33 472 ILE A N 1
ATOM 3647 C CA . ILE A 1 472 ? 44.150 110.425 25.967 1.00 28.25 472 ILE A CA 1
ATOM 3648 C C . ILE A 1 472 ? 43.091 109.570 25.293 1.00 22.95 472 ILE A C 1
ATOM 3649 O O . ILE A 1 472 ? 43.261 109.148 24.148 1.00 33.02 472 ILE A O 1
ATOM 3654 N N . ARG A 1 473 ? 41.973 109.316 25.975 1.00 21.15 473 ARG A N 1
ATOM 3655 C CA . ARG A 1 473 ? 40.980 108.411 25.414 1.00 28.73 473 ARG A CA 1
ATOM 3656 C C . ARG A 1 473 ? 40.247 109.011 24.222 1.00 33.91 473 ARG A C 1
ATOM 3657 O O . ARG A 1 473 ? 39.660 108.258 23.436 1.00 32.78 473 ARG A O 1
ATOM 3665 N N . PHE A 1 474 ? 40.267 110.334 24.058 1.00 31.87 474 PHE A N 1
ATOM 3666 C CA . PHE A 1 474 ? 39.478 111.006 23.025 1.00 22.53 474 PHE A CA 1
ATOM 3667 C C . PHE A 1 474 ? 40.310 112.088 22.339 1.00 23.89 474 PHE A C 1
ATOM 3668 O O . PHE A 1 474 ? 40.146 113.286 22.576 1.00 21.76 474 PHE A O 1
ATOM 3676 N N . PRO A 1 475 ? 41.202 111.675 21.446 1.00 24.04 475 PRO A N 1
ATOM 3677 C CA . PRO A 1 475 ? 42.026 112.652 20.731 1.00 28.68 475 PRO A CA 1
ATOM 3678 C C . PRO A 1 475 ? 41.195 113.557 19.830 1.00 31.30 475 PRO A C 1
ATOM 3679 O O . PRO A 1 475 ? 40.093 113.209 19.387 1.00 25.34 475 PRO A O 1
ATOM 3683 N N . MET A 1 476 ? 41.768 114.733 19.528 1.00 27.48 476 MET A N 1
ATOM 3684 C CA . MET A 1 476 ? 41.101 115.759 18.730 1.00 27.49 476 MET A CA 1
ATOM 3685 C C . MET A 1 476 ? 41.868 116.101 17.461 1.00 32.94 476 MET A C 1
ATOM 3686 O O . MET A 1 476 ? 41.727 117.215 16.948 1.00 39.72 476 MET A O 1
ATOM 3691 N N . ALA A 1 477 ? 42.698 115.191 16.960 1.00 21.20 477 ALA A N 1
ATOM 3692 C CA . ALA A 1 477 ? 43.489 115.494 15.773 1.00 27.87 477 ALA A CA 1
ATOM 3693 C C . ALA A 1 477 ? 42.586 115.734 14.566 1.00 25.42 477 ALA A C 1
ATOM 3694 O O . ALA A 1 477 ? 41.538 115.103 14.417 1.00 21.85 477 ALA A O 1
ATOM 3696 N N . HIS A 1 478 ? 43.006 116.654 13.696 1.00 30.79 478 HIS A N 1
ATOM 3697 C CA . HIS A 1 478 ? 42.286 116.989 12.467 1.00 33.68 478 HIS A CA 1
ATOM 3698 C C . HIS A 1 478 ? 40.921 117.591 12.760 1.00 31.61 478 HIS A C 1
ATOM 3699 O O . HIS A 1 478 ? 39.995 117.485 11.949 1.00 30.76 478 HIS A O 1
ATOM 3706 N N . ARG A 1 479 ? 40.839 118.260 13.914 1.00 23.69 479 ARG A N 1
ATOM 3707 C CA . ARG A 1 479 ? 39.611 118.882 14.387 1.00 26.38 479 ARG A CA 1
ATOM 3708 C C . ARG A 1 479 ? 38.985 119.817 13.354 1.00 32.33 479 ARG A C 1
ATOM 3709 O O . ARG A 1 479 ? 37.761 119.808 13.161 1.00 27.69 479 ARG A O 1
ATOM 3717 N N . ALA A 1 480 ? 39.799 120.657 12.707 1.00 30.53 480 ALA A N 1
ATOM 3718 C CA . ALA A 1 480 ? 39.248 121.692 11.836 1.00 34.09 480 ALA A CA 1
ATOM 3719 C C . ALA A 1 480 ? 38.526 121.075 10.644 1.00 32.51 480 ALA A C 1
ATOM 3720 O O . ALA A 1 480 ? 37.411 121.482 10.302 1.00 37.38 480 ALA A O 1
ATOM 3722 N N . THR A 1 481 ? 39.150 120.084 10.001 1.00 22.35 481 THR A N 1
ATOM 3723 C CA . THR A 1 481 ? 38.496 119.380 8.904 1.00 21.90 481 THR A CA 1
ATOM 3724 C C . THR A 1 481 ? 37.298 118.560 9.387 1.00 26.04 481 THR A C 1
ATOM 3725 O O . THR A 1 481 ? 36.276 118.491 8.696 1.00 28.53 481 THR A O 1
ATOM 3729 N N . LEU A 1 482 ? 37.396 117.925 10.561 1.00 20.64 482 LEU A N 1
ATOM 3730 C CA . LEU A 1 482 ? 36.256 117.158 11.064 1.00 24.03 482 LEU A CA 1
ATOM 3731 C C . LEU A 1 482 ? 35.026 118.042 11.260 1.00 30.35 482 LEU A C 1
ATOM 3732 O O . LEU A 1 482 ? 33.916 117.675 10.849 1.00 23.31 482 LEU A O 1
ATOM 3737 N N . VAL A 1 483 ? 35.207 119.216 11.874 1.00 33.20 483 VAL A N 1
ATOM 3738 C CA . VAL A 1 483 ? 34.089 120.115 12.141 1.00 20.14 483 VAL A CA 1
ATOM 3739 C C . VAL A 1 483 ? 33.537 120.689 10.838 1.00 20.29 483 VAL A C 1
ATOM 3740 O O . VAL A 1 483 ? 32.317 120.757 10.639 1.00 22.80 483 VAL A O 1
ATOM 3744 N N . ARG A 1 484 ? 34.422 121.080 9.918 1.00 20.90 484 ARG A N 1
ATOM 3745 C CA . ARG A 1 484 ? 33.987 121.634 8.641 1.00 21.17 484 ARG A CA 1
ATOM 3746 C C . ARG A 1 484 ? 33.167 120.626 7.835 1.00 24.38 484 ARG A C 1
ATOM 3747 O O . ARG A 1 484 ? 32.077 120.944 7.347 1.00 29.95 484 ARG A O 1
ATOM 3755 N N . GLU A 1 485 ? 33.669 119.403 7.677 1.00 26.31 485 GLU A N 1
ATOM 3756 C CA . GLU A 1 485 ? 32.928 118.453 6.855 1.00 24.79 485 GLU A CA 1
ATOM 3757 C C . GLU A 1 485 ? 31.654 118.016 7.541 1.00 24.52 485 GLU A C 1
ATOM 3758 O O . GLU A 1 485 ? 30.638 117.789 6.874 1.00 25.96 485 GLU A O 1
ATOM 3764 N N . ALA A 1 486 ? 31.672 117.896 8.871 1.00 19.84 486 ALA A N 1
ATOM 3765 C CA . ALA A 1 486 ? 30.411 117.649 9.557 1.00 20.46 486 ALA A CA 1
ATOM 3766 C C . ALA A 1 486 ? 29.403 118.749 9.239 1.00 24.94 486 ALA A C 1
ATOM 3767 O O . ALA A 1 486 ? 28.227 118.470 8.965 1.00 21.12 486 ALA A O 1
ATOM 3769 N N . LYS A 1 487 ? 29.853 120.006 9.265 1.00 18.84 487 LYS A N 1
ATOM 3770 C CA . LYS A 1 487 ? 28.965 121.124 8.978 1.00 30.31 487 LYS A CA 1
ATOM 3771 C C . LYS A 1 487 ? 28.459 121.064 7.543 1.00 26.49 487 LYS A C 1
ATOM 3772 O O . LYS A 1 487 ? 27.254 121.168 7.302 1.00 22.49 487 LYS A O 1
ATOM 3778 N N . ASN A 1 488 ? 29.378 120.887 6.578 1.00 19.39 488 ASN A N 1
ATOM 3779 C CA . ASN A 1 488 ? 29.005 120.743 5.168 1.00 28.01 488 ASN A CA 1
ATOM 3780 C C . ASN A 1 488 ? 27.973 119.645 4.939 1.00 26.67 488 ASN A C 1
ATOM 3781 O O . ASN A 1 488 ? 27.050 119.813 4.133 1.00 28.23 488 ASN A O 1
ATOM 3786 N N . ARG A 1 489 ? 28.110 118.511 5.621 1.00 22.29 489 ARG A N 1
ATOM 3787 C CA . ARG A 1 489 ? 27.206 117.390 5.399 1.00 22.15 489 ARG A CA 1
ATOM 3788 C C . ARG A 1 489 ? 26.026 117.367 6.370 1.00 20.78 489 ARG A C 1
ATOM 3789 O O . ARG A 1 489 ? 25.267 116.395 6.382 1.00 27.30 489 ARG A O 1
ATOM 3797 N N . GLY A 1 490 ? 25.862 118.397 7.195 1.00 23.25 490 GLY A N 1
ATOM 3798 C CA . GLY A 1 490 ? 24.708 118.427 8.091 1.00 22.80 490 GLY A CA 1
ATOM 3799 C C . GLY A 1 490 ? 24.718 117.421 9.225 1.00 24.31 490 GLY A C 1
ATOM 3800 O O . GLY A 1 490 ? 23.646 116.971 9.664 1.00 21.42 490 GLY A O 1
ATOM 3801 N N . LEU A 1 491 ? 25.900 117.067 9.726 1.00 17.39 491 LEU A N 1
ATOM 3802 C CA . LEU A 1 491 ? 26.030 116.090 10.799 1.00 19.39 491 LEU A CA 1
ATOM 3803 C C . LEU A 1 491 ? 26.426 116.757 12.107 1.00 19.93 491 LEU A C 1
ATOM 3804 O O . LEU A 1 491 ? 27.117 117.781 12.113 1.00 18.06 491 LEU A O 1
ATOM 3809 N N . HIS A 1 492 ? 25.974 116.166 13.218 1.00 20.75 492 HIS A N 1
ATOM 3810 C CA . HIS A 1 492 ? 26.524 116.538 14.517 1.00 23.87 492 HIS A CA 1
ATOM 3811 C C . HIS A 1 492 ? 28.010 116.227 14.485 1.00 20.20 492 HIS A C 1
ATOM 3812 O O . HIS A 1 492 ? 28.402 115.088 14.214 1.00 27.88 492 HIS A O 1
ATOM 3819 N N . SER A 1 493 ? 28.851 117.230 14.721 1.00 22.15 493 SER A N 1
ATOM 3820 C CA . SER A 1 493 ? 30.282 116.984 14.547 1.00 27.66 493 SER A CA 1
ATOM 3821 C C . SER A 1 493 ? 30.834 116.040 15.616 1.00 17.51 493 SER A C 1
ATOM 3822 O O . SER A 1 493 ? 31.827 115.353 15.368 1.00 23.32 493 SER A O 1
ATOM 3825 N N . SER A 1 494 ? 30.201 115.963 16.786 1.00 16.95 494 SER A N 1
ATOM 3826 C CA . SER A 1 494 ? 30.610 114.972 17.770 1.00 16.73 494 SER A CA 1
ATOM 3827 C C . SER A 1 494 ? 30.452 113.562 17.224 1.00 18.98 494 SER A C 1
ATOM 3828 O O . SER A 1 494 ? 31.232 112.671 17.570 1.00 22.40 494 SER A O 1
ATOM 3831 N N . TRP A 1 495 ? 29.468 113.349 16.356 1.00 17.05 495 TRP A N 1
ATOM 3832 C CA . TRP A 1 495 ? 29.238 112.018 15.813 1.00 15.39 495 TRP A CA 1
ATOM 3833 C C . TRP A 1 495 ? 30.404 111.574 14.938 1.00 20.13 495 TRP A C 1
ATOM 3834 O O . TRP A 1 495 ? 30.851 110.425 15.025 1.00 18.75 495 TRP A O 1
ATOM 3845 N N . ILE A 1 496 ? 30.938 112.478 14.114 1.00 16.11 496 ILE A N 1
ATOM 3846 C CA . ILE A 1 496 ? 32.014 112.076 13.223 1.00 16.36 496 ILE A CA 1
ATOM 3847 C C . ILE A 1 496 ? 33.319 111.851 13.999 1.00 18.74 496 ILE A C 1
ATOM 3848 O O . ILE A 1 496 ? 34.088 110.937 13.676 1.00 19.41 496 ILE A O 1
ATOM 3853 N N . PHE A 1 497 ? 33.596 112.658 15.025 1.00 16.97 497 PHE A N 1
ATOM 3854 C CA . PHE A 1 497 ? 34.693 112.340 15.934 1.00 20.93 497 PHE A CA 1
ATOM 3855 C C . PHE A 1 497 ? 34.496 110.960 16.557 1.00 24.06 497 PHE A C 1
ATOM 3856 O O . PHE A 1 497 ? 35.437 110.162 16.632 1.00 18.54 497 PHE A O 1
ATOM 3864 N N . ALA A 1 498 ? 33.267 110.672 17.014 1.00 16.17 498 ALA A N 1
ATOM 3865 C CA . ALA A 1 498 ? 32.961 109.374 17.609 1.00 15.67 498 ALA A CA 1
ATOM 3866 C C . ALA A 1 498 ? 33.191 108.229 16.628 1.00 15.42 498 ALA A C 1
ATOM 3867 O O . ALA A 1 498 ? 33.792 107.211 16.982 1.00 15.30 498 ALA A O 1
ATOM 3869 N N . ILE A 1 499 ? 32.697 108.365 15.397 1.00 15.39 499 ILE A N 1
ATOM 3870 C CA . ILE A 1 499 ? 32.875 107.304 14.416 1.00 15.13 499 ILE A CA 1
ATOM 3871 C C . ILE A 1 499 ? 34.358 107.108 14.143 1.00 24.11 499 ILE A C 1
ATOM 3872 O O . ILE A 1 499 ? 34.854 105.977 14.064 1.00 18.54 499 ILE A O 1
ATOM 3877 N N . THR A 1 500 ? 35.095 108.211 14.033 1.00 20.06 500 THR A N 1
ATOM 3878 C CA . THR A 1 500 ? 36.531 108.120 13.812 1.00 23.25 500 THR A CA 1
ATOM 3879 C C . THR A 1 500 ? 37.227 107.462 14.995 1.00 24.99 500 THR A C 1
ATOM 3880 O O . THR A 1 500 ? 38.087 106.594 14.815 1.00 24.10 500 THR A O 1
ATOM 3884 N N . ARG A 1 501 ? 36.854 107.853 16.214 1.00 17.54 501 ARG A N 1
ATOM 3885 C CA . ARG A 1 501 ? 37.477 107.271 17.394 1.00 19.22 501 ARG A CA 1
ATOM 3886 C C . ARG A 1 501 ? 37.272 105.753 17.441 1.00 23.55 501 ARG A C 1
ATOM 3887 O O . ARG A 1 501 ? 38.201 105.004 17.768 1.00 20.91 501 ARG A O 1
ATOM 3895 N N . GLN A 1 502 ? 36.078 105.279 17.074 1.00 15.43 502 GLN A N 1
ATOM 3896 C CA . GLN A 1 502 ? 35.788 103.847 17.058 1.00 17.92 502 GLN A CA 1
ATOM 3897 C C . GLN A 1 502 ? 36.497 103.132 15.915 1.00 17.68 502 GLN A C 1
ATOM 3898 O O . GLN A 1 502 ? 37.041 102.043 16.106 1.00 20.46 502 GLN A O 1
ATOM 3904 N N . GLU A 1 503 ? 36.513 103.731 14.729 1.00 20.05 503 GLU A N 1
ATOM 3905 C CA . GLU A 1 503 ? 37.000 103.027 13.549 1.00 23.47 503 GLU A CA 1
ATOM 3906 C C . GLU A 1 503 ? 38.518 102.871 13.572 1.00 21.40 503 GLU A C 1
ATOM 3907 O O . GLU A 1 503 ? 39.044 101.784 13.311 1.00 17.65 503 GLU A O 1
ATOM 3913 N N . SER A 1 504 ? 39.237 103.952 13.862 1.00 20.28 504 SER A N 1
ATOM 3914 C CA . SER A 1 504 ? 40.685 103.983 13.730 1.00 24.39 504 SER A CA 1
ATOM 3915 C C . SER A 1 504 ? 41.409 104.422 14.987 1.00 20.77 504 SER A C 1
ATOM 3916 O O . SER A 1 504 ? 42.641 104.320 15.026 1.00 24.46 504 SER A O 1
ATOM 3919 N N . ALA A 1 505 ? 40.696 104.939 15.992 1.00 24.00 505 ALA A N 1
ATOM 3920 C CA . ALA A 1 505 ? 41.330 105.572 17.151 1.00 23.92 505 ALA A CA 1
ATOM 3921 C C . ALA A 1 505 ? 42.310 106.646 16.692 1.00 28.39 505 ALA A C 1
ATOM 3922 O O . ALA A 1 505 ? 43.390 106.824 17.259 1.00 30.79 505 ALA A O 1
ATOM 3924 N N . PHE A 1 506 ? 41.940 107.332 15.612 1.00 30.28 506 PHE A N 1
ATOM 3925 C CA . PHE A 1 506 ? 42.668 108.472 15.073 1.00 30.99 506 PHE A CA 1
ATOM 3926 C C . PHE A 1 506 ? 44.050 108.120 14.540 1.00 34.37 506 PHE A C 1
ATOM 3927 O O . PHE A 1 506 ? 44.913 108.991 14.438 1.00 36.32 506 PHE A O 1
ATOM 3935 N N . MET A 1 507 ? 44.281 106.874 14.151 1.00 32.71 507 MET A N 1
ATOM 3936 C CA . MET A 1 507 ? 45.480 106.528 13.399 1.00 35.75 507 MET A CA 1
ATOM 3937 C C . MET A 1 507 ? 45.138 106.573 11.916 1.00 30.11 507 MET A C 1
ATOM 3938 O O . MET A 1 507 ? 44.452 105.685 11.404 1.00 22.98 507 MET A O 1
ATOM 3943 N N . SER A 1 508 ? 45.620 107.614 11.231 1.00 29.64 508 SER A N 1
ATOM 3944 C CA . SER A 1 508 ? 45.183 107.926 9.877 1.00 38.34 508 SER A CA 1
ATOM 3945 C C . SER A 1 508 ? 45.732 106.971 8.829 1.00 35.94 508 SER A C 1
ATOM 3946 O O . SER A 1 508 ? 45.251 107.001 7.691 1.00 34.17 508 SER A O 1
ATOM 3949 N N . ASP A 1 509 ? 46.727 106.151 9.169 1.00 35.21 509 ASP A N 1
ATOM 3950 C CA . ASP A 1 509 ? 47.266 105.153 8.256 1.00 42.83 509 ASP A CA 1
ATOM 3951 C C . ASP A 1 509 ? 46.811 103.752 8.624 1.00 40.69 509 ASP A C 1
ATOM 3952 O O . ASP A 1 509 ? 47.372 102.772 8.120 1.00 33.56 509 ASP A O 1
ATOM 3957 N N . ALA A 1 510 ? 45.819 103.638 9.503 1.00 33.10 510 ALA A N 1
ATOM 3958 C CA . ALA A 1 510 ? 45.306 102.330 9.876 1.00 30.13 510 ALA A CA 1
ATOM 3959 C C . ALA A 1 510 ? 44.711 101.632 8.664 1.00 31.27 510 ALA A C 1
ATOM 3960 O O . ALA A 1 510 ? 44.095 102.257 7.794 1.00 29.51 510 ALA A O 1
ATOM 3962 N N . ARG A 1 511 ? 44.892 100.324 8.606 1.00 36.57 511 ARG A N 1
ATOM 3963 C CA . ARG A 1 511 ? 44.346 99.552 7.504 1.00 38.29 511 ARG A CA 1
ATOM 3964 C C . ARG A 1 511 ? 43.932 98.194 8.042 1.00 37.27 511 ARG A C 1
ATOM 3965 O O . ARG A 1 511 ? 44.712 97.542 8.742 1.00 36.66 511 ARG A O 1
ATOM 3973 N N . SER A 1 512 ? 42.701 97.788 7.742 1.00 31.01 512 SER A N 1
ATOM 3974 C CA . SER A 1 512 ? 42.164 96.545 8.261 1.00 32.58 512 SER A CA 1
ATOM 3975 C C . SER A 1 512 ? 42.519 95.385 7.338 1.00 43.65 512 SER A C 1
ATOM 3976 O O . SER A 1 512 ? 43.004 95.571 6.219 1.00 47.78 512 SER A O 1
ATOM 3979 N N . GLY A 1 513 ? 42.248 94.170 7.821 1.00 45.53 513 GLY A N 1
ATOM 3980 C CA . GLY A 1 513 ? 42.589 92.970 7.077 1.00 50.90 513 GLY A CA 1
ATOM 3981 C C . GLY A 1 513 ? 41.864 92.819 5.755 1.00 52.93 513 GLY A C 1
ATOM 3982 O O . GLY A 1 513 ? 42.372 92.132 4.864 1.00 48.44 513 GLY A O 1
ATOM 3983 N N . VAL A 1 514 ? 40.692 93.441 5.604 1.00 48.50 514 VAL A N 1
ATOM 3984 C CA . VAL A 1 514 ? 39.917 93.325 4.371 1.00 46.58 514 VAL A CA 1
ATOM 3985 C C . VAL A 1 514 ? 40.053 94.560 3.483 1.00 43.32 514 VAL A C 1
ATOM 3986 O O . VAL A 1 514 ? 39.392 94.645 2.443 1.00 42.28 514 VAL A O 1
ATOM 3990 N N . GLY A 1 515 ? 40.902 95.515 3.858 1.00 39.43 515 GLY A N 1
ATOM 3991 C CA . GLY A 1 515 ? 41.179 96.662 3.013 1.00 44.19 515 GLY A CA 1
ATOM 3992 C C . GLY A 1 515 ? 40.612 97.994 3.472 1.00 37.91 515 GLY A C 1
ATOM 3993 O O . GLY A 1 515 ? 40.868 99.005 2.812 1.00 31.41 515 GLY A O 1
ATOM 3994 N N . ALA A 1 516 ? 39.848 98.040 4.562 1.00 37.33 516 ALA A N 1
ATOM 3995 C CA . ALA A 1 516 ? 39.358 99.315 5.068 1.00 32.80 516 ALA A CA 1
ATOM 3996 C C . ALA A 1 516 ? 40.533 100.181 5.501 1.00 35.09 516 ALA A C 1
ATOM 3997 O O . ALA A 1 516 ? 41.439 99.713 6.194 1.00 36.21 516 ALA A O 1
ATOM 3999 N N . THR A 1 517 ? 40.511 101.451 5.098 1.00 39.74 517 THR A N 1
ATOM 4000 C CA . THR A 1 517 ? 41.689 102.306 5.140 1.00 38.55 517 THR A CA 1
ATOM 4001 C C . THR A 1 517 ?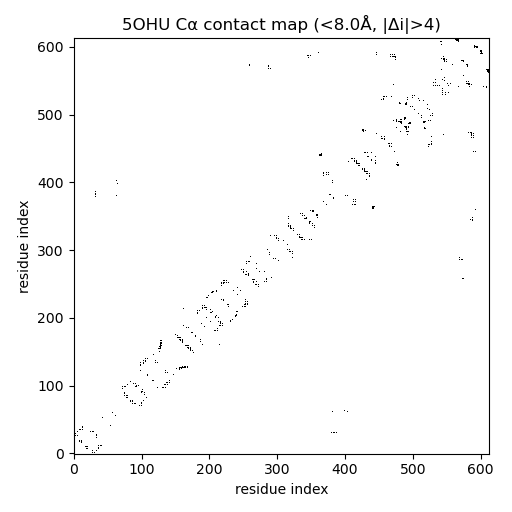 41.369 103.651 5.770 1.00 32.05 517 THR A C 1
ATOM 4002 O O . THR A 1 517 ? 40.385 104.296 5.397 1.00 35.19 517 THR A O 1
ATOM 4006 N N . GLY A 1 518 ? 42.209 104.074 6.707 1.00 27.56 518 GLY A N 1
ATOM 4007 C CA . GLY A 1 518 ? 42.267 105.458 7.138 1.00 25.28 518 GLY A CA 1
ATOM 4008 C C . GLY A 1 518 ? 41.455 105.744 8.388 1.00 25.74 518 GLY A C 1
ATOM 4009 O O . GLY A 1 518 ? 40.986 104.844 9.094 1.00 19.11 518 GLY A O 1
ATOM 4010 N N . LEU A 1 519 ? 41.303 107.054 8.656 1.00 24.93 519 LEU A N 1
ATOM 4011 C CA . LEU A 1 519 ? 40.634 107.514 9.877 1.00 25.12 519 LEU A CA 1
ATOM 4012 C C . LEU A 1 519 ? 39.237 106.929 10.014 1.00 19.90 519 LEU A C 1
ATOM 4013 O O . LEU A 1 519 ? 38.802 106.589 11.121 1.00 17.76 519 LEU A O 1
ATOM 4018 N N . MET A 1 520 ? 38.523 106.804 8.901 1.00 17.16 520 MET A N 1
ATOM 4019 C CA . MET A 1 520 ? 37.136 106.382 8.906 1.00 17.49 520 MET A CA 1
ATOM 4020 C C . MET A 1 520 ? 36.945 105.010 8.263 1.00 27.56 520 MET A C 1
ATOM 4021 O O . MET A 1 520 ? 35.799 104.574 8.091 1.00 21.82 520 MET A O 1
ATOM 4026 N N . GLN A 1 521 ? 38.046 104.301 7.966 1.00 23.14 521 GLN A N 1
ATOM 4027 C CA . GLN A 1 521 ? 38.034 102.877 7.608 1.00 26.13 521 GLN A CA 1
ATOM 4028 C C . GLN A 1 521 ? 37.133 102.626 6.399 1.00 24.28 521 GLN A C 1
ATOM 4029 O O . GLN A 1 521 ? 36.195 101.826 6.430 1.00 27.51 521 GLN A O 1
ATOM 4035 N N . LEU A 1 522 ? 37.419 103.354 5.334 1.00 21.92 522 LEU A N 1
ATOM 4036 C CA . LEU A 1 522 ? 36.626 103.262 4.124 1.00 24.32 522 LEU A CA 1
ATOM 4037 C C . LEU A 1 522 ? 37.110 102.107 3.262 1.00 31.99 522 LEU A C 1
ATOM 4038 O O . LEU A 1 522 ? 38.317 101.916 3.073 1.00 30.45 522 LEU A O 1
ATOM 4043 N N . MET A 1 523 ? 36.163 101.341 2.750 1.00 29.82 523 MET A N 1
ATOM 4044 C CA . MET A 1 523 ? 36.475 100.391 1.700 1.00 26.45 523 MET A CA 1
ATOM 4045 C C . MET A 1 523 ? 36.680 101.135 0.383 1.00 29.21 523 MET A C 1
ATOM 4046 O O . MET A 1 523 ? 35.988 102.122 0.111 1.00 32.44 523 MET A O 1
ATOM 4051 N N . PRO A 1 524 ? 37.626 100.683 -0.441 1.00 30.77 524 PRO A N 1
ATOM 4052 C CA . PRO A 1 524 ? 38.006 101.468 -1.625 1.00 33.01 524 PRO A CA 1
ATOM 4053 C C . PRO A 1 524 ? 36.904 101.584 -2.652 1.00 38.45 524 PRO A C 1
ATOM 4054 O O . PRO A 1 524 ? 36.805 102.619 -3.321 1.00 36.35 524 PRO A O 1
ATOM 4058 N N . GLY A 1 525 ? 36.081 100.552 -2.816 1.00 42.08 525 GLY A N 1
ATOM 4059 C CA . GLY A 1 525 ? 34.931 100.685 -3.689 1.00 39.69 525 GLY A CA 1
ATOM 4060 C C . GLY A 1 525 ? 33.894 101.635 -3.125 1.00 36.39 525 GLY A C 1
ATOM 4061 O O . GLY A 1 525 ? 33.289 102.413 -3.862 1.00 43.19 525 GLY A O 1
ATOM 4062 N N . THR A 1 526 ? 33.670 101.578 -1.810 1.00 32.54 526 THR A N 1
ATOM 4063 C CA . THR A 1 526 ? 32.807 102.555 -1.157 1.00 32.75 526 THR A CA 1
ATOM 4064 C C . THR A 1 526 ? 33.321 103.974 -1.375 1.00 34.39 526 THR A C 1
ATOM 4065 O O . THR A 1 526 ? 32.543 104.889 -1.680 1.00 31.17 526 THR A O 1
ATOM 4069 N N . ALA A 1 527 ? 34.631 104.178 -1.214 1.00 26.44 527 ALA A N 1
ATOM 4070 C CA . ALA A 1 527 ? 35.183 105.517 -1.369 1.00 23.80 527 ALA A CA 1
ATOM 4071 C C . ALA A 1 527 ? 35.026 106.020 -2.798 1.00 27.37 527 ALA A C 1
ATOM 4072 O O . ALA A 1 527 ? 34.732 107.200 -3.011 1.00 25.28 527 ALA A O 1
ATOM 4074 N N . LYS A 1 528 ? 35.215 105.150 -3.796 1.00 31.48 528 LYS A N 1
ATOM 4075 C CA . LYS A 1 528 ? 35.113 105.633 -5.171 1.00 31.35 528 LYS A CA 1
ATOM 4076 C C . LYS A 1 528 ? 33.673 105.987 -5.531 1.00 28.32 528 LYS A C 1
ATOM 4077 O O . LYS A 1 528 ? 33.440 106.971 -6.239 1.00 27.99 528 LYS A O 1
ATOM 4083 N N . GLU A 1 529 ? 32.701 105.219 -5.034 1.00 25.60 529 GLU A N 1
ATOM 4084 C CA . GLU A 1 529 ? 31.297 105.519 -5.293 1.00 36.71 529 GLU A CA 1
ATOM 4085 C C . GLU A 1 529 ? 30.883 106.829 -4.632 1.00 37.85 529 GLU A C 1
ATOM 4086 O O . GLU A 1 529 ? 30.209 107.663 -5.253 1.00 32.73 529 GLU A O 1
ATOM 4092 N N . THR A 1 530 ? 31.269 107.014 -3.363 1.00 28.33 530 THR A N 1
ATOM 4093 C CA . THR A 1 530 ? 31.019 108.272 -2.666 1.00 29.76 530 THR A CA 1
ATOM 4094 C C . THR A 1 530 ? 31.633 109.439 -3.422 1.00 30.66 530 THR A C 1
ATOM 4095 O O . THR A 1 530 ? 30.994 110.486 -3.607 1.00 28.21 530 THR A O 1
ATOM 4099 N N . SER A 1 531 ? 32.858 109.250 -3.906 1.00 27.64 531 SER A N 1
ATOM 4100 C CA . SER A 1 531 ? 33.536 110.277 -4.687 1.00 28.42 531 SER A CA 1
ATOM 4101 C C . SER A 1 531 ? 32.727 110.665 -5.919 1.00 26.93 531 SER A C 1
ATOM 4102 O O . SER A 1 531 ? 32.595 111.851 -6.241 1.00 28.53 531 SER A O 1
ATOM 4105 N N . ARG A 1 532 ? 32.175 109.679 -6.625 1.00 32.34 532 ARG A N 1
ATOM 4106 C CA . ARG A 1 532 ? 31.395 110.013 -7.812 1.00 36.90 532 ARG A CA 1
ATOM 4107 C C . ARG A 1 532 ? 30.062 110.644 -7.435 1.00 26.80 532 ARG A C 1
ATOM 4108 O O . ARG A 1 532 ? 29.597 111.564 -8.112 1.00 30.22 532 ARG A O 1
ATOM 4116 N N . LYS A 1 533 ? 29.443 110.172 -6.350 1.00 25.93 533 LYS A N 1
ATOM 4117 C CA . LYS A 1 533 ? 28.128 110.670 -5.966 1.00 21.01 533 LYS A CA 1
ATOM 4118 C C . LYS A 1 533 ? 28.184 112.146 -5.592 1.00 22.61 533 LYS A C 1
ATOM 4119 O O . LYS A 1 533 ? 27.285 112.916 -5.940 1.00 23.92 533 LYS A O 1
ATOM 4125 N N . PHE A 1 534 ? 29.235 112.565 -4.892 1.00 30.17 534 PHE A N 1
ATOM 4126 C CA . PHE A 1 534 ? 29.305 113.932 -4.396 1.00 27.72 534 PHE A CA 1
ATOM 4127 C C . PHE A 1 534 ? 30.142 114.858 -5.260 1.00 20.13 534 PHE A C 1
ATOM 4128 O O . PHE A 1 534 ? 30.137 116.063 -5.012 1.00 30.02 534 PHE A O 1
ATOM 4136 N N . GLY A 1 535 ? 30.858 114.344 -6.254 1.00 24.18 535 GLY A N 1
ATOM 4137 C CA . GLY A 1 535 ? 31.801 115.187 -6.961 1.00 23.92 535 GLY A CA 1
ATOM 4138 C C . GLY A 1 535 ? 33.029 115.550 -6.147 1.00 33.28 535 GLY A C 1
ATOM 4139 O O . GLY A 1 535 ? 33.638 116.594 -6.392 1.00 37.20 535 GLY A O 1
ATOM 4140 N N . ILE A 1 536 ? 33.408 114.717 -5.191 1.00 30.61 536 ILE A N 1
ATOM 4141 C CA . ILE A 1 536 ? 34.601 114.933 -4.372 1.00 33.01 536 ILE A CA 1
ATOM 4142 C C . ILE A 1 536 ? 35.775 114.229 -5.045 1.00 32.85 536 ILE A C 1
ATOM 4143 O O . ILE A 1 536 ? 35.717 112.994 -5.205 1.00 31.96 536 ILE A O 1
ATOM 4148 N N . PRO A 1 537 ? 36.838 114.930 -5.417 1.00 35.78 537 PRO A N 1
ATOM 4149 C CA . PRO A 1 537 ? 37.937 114.294 -6.155 1.00 35.88 537 PRO A CA 1
ATOM 4150 C C . PRO A 1 537 ? 38.660 113.243 -5.328 1.00 41.01 537 PRO A C 1
ATOM 4151 O O . PRO A 1 537 ? 38.962 113.454 -4.152 1.00 44.80 537 PRO A O 1
ATOM 4155 N N . LEU A 1 538 ? 38.956 112.112 -5.970 1.00 41.22 538 LEU A N 1
ATOM 4156 C CA . LEU A 1 538 ? 39.712 111.020 -5.359 1.00 40.35 538 LEU A CA 1
ATOM 4157 C C . LEU A 1 538 ? 40.679 110.480 -6.404 1.00 51.22 538 LEU A C 1
ATOM 4158 O O . LEU A 1 538 ? 40.259 109.764 -7.318 1.00 53.19 538 LEU A O 1
ATOM 4163 N N . ALA A 1 539 ? 41.968 110.804 -6.258 1.00 57.82 539 ALA A N 1
ATOM 4164 C CA . ALA A 1 539 ? 42.957 110.421 -7.268 1.00 60.09 539 ALA A CA 1
ATOM 4165 C C . ALA A 1 539 ? 43.162 108.910 -7.319 1.00 59.65 539 ALA A C 1
ATOM 4166 O O . ALA A 1 539 ? 43.216 108.327 -8.408 1.00 55.89 539 ALA A O 1
ATOM 4168 N N . SER A 1 540 ? 43.278 108.261 -6.161 1.00 56.62 540 SER A N 1
ATOM 4169 C CA . SER A 1 540 ? 43.461 106.816 -6.105 1.00 48.63 540 SER A CA 1
ATOM 4170 C C . SER A 1 540 ? 43.026 106.320 -4.735 1.00 45.17 540 SER A C 1
ATOM 4171 O O . SER A 1 540 ? 42.876 107.097 -3.792 1.00 47.66 540 SER A O 1
ATOM 4174 N N . THR A 1 541 ? 42.843 104.999 -4.639 1.00 42.82 541 THR A N 1
ATOM 4175 C CA . THR A 1 541 ? 42.648 104.360 -3.340 1.00 47.27 541 THR A CA 1
ATOM 4176 C C . THR A 1 541 ? 43.750 104.749 -2.361 1.00 47.01 541 THR A C 1
ATOM 4177 O O . THR A 1 541 ? 43.497 104.915 -1.162 1.00 46.70 541 THR A O 1
ATOM 4181 N N . GLN A 1 542 ? 44.976 104.928 -2.858 1.00 50.19 542 GLN A N 1
ATOM 4182 C CA . GLN A 1 542 ? 46.101 105.206 -1.968 1.00 57.65 542 GLN A CA 1
ATOM 4183 C C . GLN A 1 542 ? 45.906 106.509 -1.195 1.00 53.54 542 GLN A C 1
ATOM 4184 O O . GLN A 1 542 ? 46.290 106.604 -0.023 1.00 45.30 542 GLN A O 1
ATOM 4190 N N . GLN A 1 543 ? 45.295 107.518 -1.823 1.00 51.01 543 GLN A N 1
ATOM 4191 C CA . GLN A 1 543 ? 45.082 108.797 -1.151 1.00 46.51 543 GLN A CA 1
ATOM 4192 C C . GLN A 1 543 ? 44.207 108.688 0.093 1.00 39.85 543 GLN A C 1
ATOM 4193 O O . GLN A 1 543 ? 44.161 109.645 0.873 1.00 36.39 543 GLN A O 1
ATOM 4199 N N . LEU A 1 544 ? 43.532 107.554 0.306 1.00 35.51 544 LEU A N 1
ATOM 4200 C CA . LEU A 1 544 ? 42.666 107.372 1.468 1.00 32.88 544 LEU A CA 1
ATOM 4201 C C . LEU A 1 544 ? 43.403 107.400 2.805 1.00 35.45 544 LEU A C 1
ATOM 4202 O O . LEU A 1 544 ? 42.739 107.446 3.848 1.00 30.47 544 LEU A O 1
ATOM 4207 N N . ILE A 1 545 ? 44.742 107.352 2.827 1.00 29.44 545 ILE A N 1
ATOM 4208 C CA . ILE A 1 545 ? 45.428 107.544 4.106 1.00 28.94 545 ILE A CA 1
ATOM 4209 C C . ILE A 1 545 ? 45.809 108.996 4.339 1.00 28.87 545 ILE A C 1
ATOM 4210 O O . ILE A 1 545 ? 46.370 109.317 5.396 1.00 35.37 545 ILE A O 1
ATOM 4215 N N . VAL A 1 546 ? 45.547 109.881 3.384 1.00 22.60 546 VAL A N 1
ATOM 4216 C CA . VAL A 1 546 ? 45.657 111.313 3.645 1.00 30.43 546 VAL A CA 1
ATOM 4217 C C . VAL A 1 546 ? 44.458 111.713 4.498 1.00 36.38 546 VAL A C 1
ATOM 4218 O O . VAL A 1 546 ? 43.313 111.580 4.043 1.00 30.61 546 VAL A O 1
ATOM 4222 N N . PRO A 1 547 ? 44.673 112.198 5.728 1.00 36.82 547 PRO A N 1
ATOM 4223 C CA . PRO A 1 547 ? 43.533 112.446 6.634 1.00 30.78 547 PRO A CA 1
ATOM 4224 C C . PRO A 1 547 ? 42.402 113.254 6.016 1.00 31.99 547 PRO A C 1
ATOM 4225 O O . PRO A 1 547 ? 41.240 112.846 6.103 1.00 33.59 547 PRO A O 1
ATOM 4229 N N . ASP A 1 548 ? 42.704 114.376 5.362 1.00 38.96 548 ASP A N 1
ATOM 4230 C CA . ASP A 1 548 ? 41.628 115.233 4.877 1.00 39.42 548 ASP A CA 1
ATOM 4231 C C . ASP A 1 548 ? 40.824 114.560 3.770 1.00 35.48 548 ASP A C 1
ATOM 4232 O O . ASP A 1 548 ? 39.610 114.781 3.665 1.00 26.90 548 ASP A O 1
ATOM 4237 N N . VAL A 1 549 ? 41.480 113.758 2.921 1.00 26.95 549 VAL A N 1
ATOM 4238 C CA . VAL A 1 549 ? 40.748 113.017 1.896 1.00 29.11 549 VAL A CA 1
ATOM 4239 C C . VAL A 1 549 ? 39.848 111.972 2.544 1.00 27.37 549 VAL A C 1
ATOM 4240 O O . VAL A 1 549 ? 38.697 111.775 2.133 1.00 24.80 549 VAL A O 1
ATOM 4244 N N . ASN A 1 550 ? 40.360 111.294 3.571 1.00 23.16 550 ASN A N 1
ATOM 4245 C CA . ASN A 1 550 ? 39.570 110.298 4.284 1.00 26.75 550 ASN A CA 1
ATOM 4246 C C . ASN A 1 550 ? 38.340 110.928 4.932 1.00 25.33 550 ASN A C 1
ATOM 4247 O O . ASN A 1 550 ? 37.219 110.410 4.817 1.00 23.78 550 ASN A O 1
ATOM 4252 N N . ILE A 1 551 ? 38.538 112.045 5.631 1.00 19.42 551 ILE A N 1
ATOM 4253 C CA . ILE A 1 551 ? 37.443 112.690 6.347 1.00 23.26 551 ILE A CA 1
ATOM 4254 C C . ILE A 1 551 ? 36.393 113.215 5.377 1.00 19.12 551 ILE A C 1
ATOM 4255 O O . ILE A 1 551 ? 35.188 113.127 5.639 1.00 19.64 551 ILE A O 1
ATOM 4260 N N . ARG A 1 552 ? 36.825 113.765 4.241 1.00 19.69 552 ARG A N 1
ATOM 4261 C CA . ARG A 1 552 ? 35.868 114.317 3.289 1.00 19.73 552 ARG A CA 1
ATOM 4262 C C . ARG A 1 552 ? 34.977 113.226 2.712 1.00 24.58 552 ARG A C 1
ATOM 4263 O O . ARG A 1 552 ? 33.752 113.385 2.639 1.00 24.92 552 ARG A O 1
ATOM 4271 N N . LEU A 1 553 ? 35.578 112.113 2.282 1.00 21.64 553 LEU A N 1
ATOM 4272 C CA . LEU A 1 553 ? 34.789 110.987 1.790 1.00 18.48 553 LEU A CA 1
ATOM 4273 C C . LEU A 1 553 ? 34.051 110.283 2.913 1.00 17.78 553 LEU A C 1
ATOM 4274 O O . LEU A 1 553 ? 32.905 109.865 2.727 1.00 25.57 553 LEU A O 1
ATOM 4279 N N . GLY A 1 554 ? 34.677 110.141 4.080 1.00 19.51 554 GLY A N 1
ATOM 4280 C CA . GLY A 1 554 ? 33.996 109.473 5.178 1.00 17.90 554 GLY A CA 1
ATOM 4281 C C . GLY A 1 554 ? 32.789 110.252 5.679 1.00 20.86 554 GLY A C 1
ATOM 4282 O O . GLY A 1 554 ? 31.747 109.667 5.991 1.00 17.28 554 GLY A O 1
ATOM 4283 N N . ALA A 1 555 ? 32.914 111.579 5.776 1.00 19.30 555 ALA A N 1
ATOM 4284 C CA . ALA A 1 555 ? 31.781 112.401 6.199 1.00 18.66 555 ALA A CA 1
ATOM 4285 C C . ALA A 1 555 ? 30.642 112.309 5.202 1.00 19.84 555 ALA A C 1
ATOM 4286 O O . ALA A 1 555 ? 29.473 112.218 5.597 1.00 18.95 555 ALA A O 1
ATOM 4288 N N . ALA A 1 556 ? 30.964 112.354 3.907 1.00 17.28 556 ALA A N 1
ATOM 4289 C CA . ALA A 1 556 ? 29.935 112.239 2.882 1.00 19.89 556 ALA A CA 1
ATOM 4290 C C . ALA A 1 556 ? 29.219 110.894 2.970 1.00 19.89 556 ALA A C 1
ATOM 4291 O O . ALA A 1 556 ? 27.987 110.838 3.027 1.00 22.38 556 ALA A O 1
ATOM 4293 N N . TYR A 1 557 ? 29.978 109.795 2.991 1.00 19.49 557 TYR A N 1
ATOM 4294 C CA . TYR A 1 557 ? 29.353 108.479 3.101 1.00 16.01 557 TYR A CA 1
ATOM 4295 C C . TYR A 1 557 ? 28.516 108.368 4.373 1.00 20.06 557 TYR A C 1
ATOM 4296 O O . TYR A 1 557 ? 27.376 107.888 4.339 1.00 20.69 557 TYR A O 1
ATOM 4305 N N . LEU A 1 558 ? 29.056 108.835 5.497 1.00 18.83 558 LEU A N 1
ATOM 4306 C CA . LEU A 1 558 ? 28.317 108.814 6.755 1.00 19.80 558 LEU A CA 1
ATOM 4307 C C . LEU A 1 558 ? 27.002 109.586 6.645 1.00 26.39 558 LEU A C 1
ATOM 4308 O O . LEU A 1 558 ? 25.985 109.186 7.228 1.00 16.99 558 LEU A O 1
ATOM 4313 N N . SER A 1 559 ? 26.989 110.682 5.882 1.00 15.28 559 SER A N 1
ATOM 4314 C CA . SER A 1 559 ? 25.749 111.439 5.755 1.00 17.60 559 SER A CA 1
ATOM 4315 C C . SER A 1 559 ? 24.725 110.698 4.905 1.00 19.38 559 SER A C 1
ATOM 4316 O O . SER A 1 559 ? 23.521 110.867 5.117 1.00 22.74 559 SER A O 1
ATOM 4319 N N . GLN A 1 560 ? 25.180 109.886 3.943 1.00 22.73 560 GLN A N 1
ATOM 4320 C CA . GLN A 1 560 ? 24.269 109.034 3.174 1.00 22.15 560 GLN A CA 1
ATOM 4321 C C . GLN A 1 560 ? 23.601 107.987 4.060 1.00 17.38 560 GLN A C 1
ATOM 4322 O O . GLN A 1 560 ? 22.387 107.775 3.993 1.00 20.38 560 GLN A O 1
ATOM 4328 N N . VAL A 1 561 ? 24.387 107.280 4.864 1.00 18.82 561 VAL A N 1
ATOM 4329 C CA . VAL A 1 561 ? 23.783 106.314 5.771 1.00 18.79 561 VAL A CA 1
ATOM 4330 C C . VAL A 1 561 ? 22.839 107.037 6.728 1.00 22.99 561 VAL A C 1
ATOM 4331 O O . VAL A 1 561 ? 21.745 106.555 7.038 1.00 14.24 561 VAL A O 1
ATOM 4335 N N . HIS A 1 562 ? 23.217 108.246 7.133 1.00 22.54 562 HIS A N 1
ATOM 4336 C CA . HIS A 1 562 ? 22.413 109.030 8.060 1.00 19.20 562 HIS A CA 1
ATOM 4337 C C . HIS A 1 562 ? 21.044 109.364 7.463 1.00 24.33 562 HIS A C 1
ATOM 4338 O O . HIS A 1 562 ? 20.005 109.150 8.105 1.00 16.51 562 HIS A O 1
ATOM 4345 N N . SER A 1 563 ? 21.007 109.877 6.230 1.00 13.53 563 SER A N 1
ATOM 4346 C CA . SER A 1 563 ? 19.682 110.175 5.684 1.00 20.23 563 SER A CA 1
ATOM 4347 C C . SER A 1 563 ? 18.936 108.920 5.261 1.00 15.59 563 SER A C 1
ATOM 4348 O O . SER A 1 563 ? 17.707 108.908 5.302 1.00 21.37 563 SER A O 1
ATOM 4351 N N . GLN A 1 564 ? 19.639 107.850 4.919 1.00 19.37 564 GLN A N 1
ATOM 4352 C CA . GLN A 1 564 ? 18.957 106.609 4.587 1.00 20.89 564 GLN A CA 1
ATOM 4353 C C . GLN A 1 564 ? 18.155 106.064 5.770 1.00 29.15 564 GLN A C 1
ATOM 4354 O O . GLN A 1 564 ? 17.144 105.390 5.556 1.00 27.33 564 GLN A O 1
ATOM 4360 N N . PHE A 1 565 ? 18.550 106.380 7.007 1.00 19.06 565 PHE A N 1
ATOM 4361 C CA . PHE A 1 565 ? 17.816 105.982 8.204 1.00 16.25 565 PHE A CA 1
ATOM 4362 C C . PHE A 1 565 ? 17.226 107.191 8.913 1.00 18.00 565 PHE A C 1
ATOM 4363 O O . PHE A 1 565 ? 17.241 107.289 10.148 1.00 20.80 565 PHE A O 1
ATOM 4371 N N . ASN A 1 566 ? 16.736 108.139 8.116 1.00 21.39 566 ASN A N 1
ATOM 4372 C CA . ASN A 1 566 ? 15.955 109.284 8.588 1.00 28.53 566 ASN A CA 1
ATOM 4373 C C . ASN A 1 566 ? 16.701 110.100 9.640 1.00 23.86 566 ASN A C 1
ATOM 4374 O O . ASN A 1 566 ? 16.100 110.645 10.561 1.00 21.67 566 ASN A O 1
ATOM 4379 N N . GLY A 1 567 ? 18.019 110.215 9.483 1.00 24.20 567 GLY A N 1
ATOM 4380 C CA . GLY A 1 567 ? 18.808 111.029 10.383 1.00 19.03 567 GLY A CA 1
ATOM 4381 C C . GLY A 1 567 ? 18.940 110.472 11.777 1.00 21.15 567 GLY A C 1
ATOM 4382 O O . GLY A 1 567 ? 19.235 111.223 12.710 1.00 15.09 567 GLY A O 1
ATOM 4383 N N . ASN A 1 568 ? 18.712 109.169 11.947 1.00 12.89 568 ASN A N 1
ATOM 4384 C CA . ASN A 1 568 ? 18.778 108.525 13.253 1.00 15.12 568 ASN A CA 1
ATOM 4385 C C . ASN A 1 568 ? 20.183 107.940 13.418 1.00 12.23 568 ASN A C 1
ATOM 4386 O O . ASN A 1 568 ? 20.563 107.026 12.684 1.00 17.67 568 ASN A O 1
ATOM 4391 N N . ARG A 1 569 ? 20.930 108.449 14.401 1.00 15.51 569 ARG A N 1
ATOM 4392 C CA . ARG A 1 569 ? 22.334 108.079 14.587 1.00 12.66 569 ARG A CA 1
ATOM 4393 C C . ARG A 1 569 ? 22.479 106.653 15.098 1.00 12.38 569 ARG A C 1
ATOM 4394 O O . ARG A 1 569 ? 23.491 105.996 14.820 1.00 15.61 569 ARG A O 1
ATOM 4402 N N . VAL A 1 570 ? 21.510 106.171 15.876 1.00 16.06 570 VAL A N 1
ATOM 4403 C CA . VAL A 1 570 ? 21.552 104.788 16.348 1.00 13.30 570 VAL A CA 1
ATOM 4404 C C . VAL A 1 570 ? 21.534 103.819 15.171 1.00 16.85 570 VAL A C 1
ATOM 4405 O O . VAL A 1 570 ? 22.370 102.912 15.069 1.00 11.68 570 VAL A O 1
ATOM 4409 N N . LEU A 1 571 ? 20.559 103.980 14.280 1.00 13.13 571 LEU A N 1
ATOM 4410 C CA . LEU A 1 571 ? 20.468 103.096 13.128 1.00 13.81 571 LEU A CA 1
ATOM 4411 C C . LEU A 1 571 ? 21.638 103.311 12.174 1.00 16.11 571 LEU A C 1
ATOM 4412 O O . LEU A 1 571 ? 22.233 102.348 11.674 1.00 13.82 571 LEU A O 1
ATOM 4417 N N . ALA A 1 572 ? 21.975 104.575 11.901 1.00 13.30 572 ALA A N 1
ATOM 4418 C CA . ALA A 1 572 ? 23.053 104.853 10.957 1.00 12.83 572 ALA A CA 1
ATOM 4419 C C . ALA A 1 572 ? 24.391 104.314 11.467 1.00 15.18 572 ALA A C 1
ATOM 4420 O O . ALA A 1 572 ? 25.197 103.804 10.683 1.00 19.88 572 ALA A O 1
ATOM 4422 N N . SER A 1 573 ? 24.639 104.410 12.777 1.00 14.96 573 SER A N 1
ATOM 4423 C CA . SER A 1 573 ? 25.873 103.860 13.329 1.00 16.37 573 SER A CA 1
ATOM 4424 C C . SER A 1 573 ? 25.910 102.356 13.134 1.00 18.23 573 SER A C 1
ATOM 4425 O O . SER A 1 573 ? 26.943 101.793 12.734 1.00 14.51 573 SER A O 1
ATOM 4428 N N . ALA A 1 574 ? 24.786 101.690 13.417 1.00 12.00 574 ALA A N 1
ATOM 4429 C CA . ALA A 1 574 ? 24.705 100.246 13.216 1.00 20.96 574 ALA A CA 1
ATOM 4430 C C . ALA A 1 574 ? 24.954 99.892 11.755 1.00 11.84 574 ALA A C 1
ATOM 4431 O O . ALA A 1 574 ? 25.654 98.920 11.449 1.00 14.90 574 ALA A O 1
ATOM 4433 N N . ALA A 1 575 ? 24.415 100.690 10.841 1.00 11.93 575 ALA A N 1
ATOM 4434 C CA . ALA A 1 575 ? 24.571 100.388 9.427 1.00 15.35 575 ALA A CA 1
ATOM 4435 C C . ALA A 1 575 ? 26.003 100.603 8.974 1.00 18.20 575 ALA A C 1
ATOM 4436 O O . ALA A 1 575 ? 26.499 99.848 8.130 1.00 23.11 575 ALA A O 1
ATOM 4438 N N . TYR A 1 576 ? 26.678 101.621 9.521 1.00 20.39 576 TYR A N 1
ATOM 4439 C CA . TYR A 1 576 ? 28.087 101.817 9.212 1.00 20.35 576 TYR A CA 1
ATOM 4440 C C . TYR A 1 576 ? 28.879 100.550 9.486 1.00 25.27 576 TYR A C 1
ATOM 4441 O O . TYR A 1 576 ? 29.765 100.186 8.707 1.00 20.99 576 TYR A O 1
ATOM 4450 N N . ASN A 1 577 ? 28.544 99.844 10.564 1.00 20.69 577 ASN A N 1
ATOM 4451 C CA . ASN A 1 577 ? 29.333 98.702 10.981 1.00 12.57 577 ASN A CA 1
ATOM 4452 C C . ASN A 1 577 ? 28.847 97.404 10.342 1.00 22.76 577 ASN A C 1
ATOM 4453 O O . ASN A 1 577 ? 29.668 96.565 9.959 1.00 20.51 577 ASN A O 1
ATOM 4458 N N . ALA A 1 578 ? 27.523 97.224 10.211 1.00 19.18 578 ALA A N 1
ATOM 4459 C CA . ALA A 1 578 ? 26.953 95.962 9.758 1.00 20.30 578 ALA A CA 1
ATOM 4460 C C . ALA A 1 578 ? 26.324 96.031 8.376 1.00 22.08 578 ALA A C 1
ATOM 4461 O O . ALA A 1 578 ? 25.987 94.982 7.823 1.00 25.42 578 ALA A O 1
ATOM 4463 N N . GLY A 1 579 ? 26.139 97.220 7.816 1.00 18.29 579 GLY A N 1
ATOM 4464 C CA . GLY A 1 579 ? 25.502 97.367 6.530 1.00 23.47 579 GLY A CA 1
ATOM 4465 C C . GLY A 1 579 ? 24.034 97.743 6.643 1.00 23.01 579 GLY A C 1
ATOM 4466 O O . GLY A 1 579 ? 23.331 97.358 7.584 1.00 21.73 579 GLY A O 1
ATOM 4467 N N . PRO A 1 580 ? 23.538 98.493 5.664 1.00 24.78 580 PRO A N 1
ATOM 4468 C CA . PRO A 1 580 ? 22.121 98.894 5.708 1.00 24.16 580 PRO A CA 1
ATOM 4469 C C . PRO A 1 580 ? 21.152 97.725 5.673 1.00 29.82 580 PRO A C 1
ATOM 4470 O O . PRO A 1 580 ? 20.111 97.779 6.345 1.00 26.68 580 PRO A O 1
ATOM 4474 N N . GLY A 1 581 ? 21.473 96.661 4.932 1.00 26.85 581 GLY A N 1
ATOM 4475 C CA . GLY A 1 581 ? 20.535 95.559 4.797 1.00 17.49 581 GLY A CA 1
ATOM 4476 C C . GLY A 1 581 ? 20.308 94.830 6.105 1.00 26.09 581 GLY A C 1
ATOM 4477 O O . GLY A 1 581 ? 19.167 94.550 6.485 1.00 28.32 581 GLY A O 1
ATOM 4478 N N . ARG A 1 582 ? 21.395 94.513 6.812 1.00 25.30 582 ARG A N 1
ATOM 4479 C CA . ARG A 1 582 ? 21.259 93.898 8.124 1.00 24.31 582 ARG A CA 1
ATOM 4480 C C . ARG A 1 582 ? 20.409 94.756 9.056 1.00 29.04 582 ARG A C 1
ATOM 4481 O O . ARG A 1 582 ? 19.611 94.226 9.836 1.00 26.22 582 ARG A O 1
ATOM 4489 N N . VAL A 1 583 ? 20.574 96.081 9.001 1.00 23.06 583 VAL A N 1
ATOM 4490 C CA . VAL A 1 583 ? 19.823 96.939 9.912 1.00 26.08 583 VAL A CA 1
ATOM 4491 C C . VAL A 1 583 ? 18.338 96.909 9.575 1.00 25.08 583 VAL A C 1
ATOM 4492 O O . VAL A 1 583 ? 17.496 96.779 10.468 1.00 21.09 583 VAL A O 1
ATOM 4496 N N . ARG A 1 584 ? 17.988 96.991 8.287 1.00 30.61 584 ARG A N 1
ATOM 4497 C CA A ARG A 1 584 ? 16.582 96.871 7.909 0.51 33.13 584 ARG A CA 1
ATOM 4498 C CA B ARG A 1 584 ? 16.581 96.872 7.914 0.49 33.07 584 ARG A CA 1
ATOM 4499 C C . ARG A 1 584 ? 16.001 95.536 8.371 1.00 31.20 584 ARG A C 1
ATOM 4500 O O . ARG A 1 584 ? 14.848 95.471 8.810 1.00 31.50 584 ARG A O 1
ATOM 4515 N N . GLN A 1 585 ? 16.793 94.461 8.305 1.00 19.27 585 GLN A N 1
ATOM 4516 C CA . GLN A 1 585 ? 16.325 93.184 8.839 1.00 26.76 585 GLN A CA 1
ATOM 4517 C C . GLN A 1 585 ? 16.054 93.274 10.334 1.00 33.48 585 GLN A C 1
ATOM 4518 O O . GLN A 1 585 ? 15.081 92.694 10.829 1.00 32.67 585 GLN A O 1
ATOM 4524 N N . TRP A 1 586 ? 16.910 93.985 11.074 1.00 28.28 586 TRP A N 1
ATOM 4525 C CA . TRP A 1 586 ? 16.709 94.126 12.510 1.00 27.21 586 TRP A CA 1
ATOM 4526 C C . TRP A 1 586 ? 15.564 95.071 12.860 1.00 22.32 586 TRP A C 1
ATOM 4527 O O . TRP A 1 586 ? 15.226 95.206 14.038 1.00 21.53 586 TRP A O 1
ATOM 4538 N N . LEU A 1 587 ? 14.953 95.707 11.873 1.00 19.90 587 LEU A N 1
ATOM 4539 C CA . LEU A 1 587 ? 13.809 96.572 12.092 1.00 24.69 587 LEU A CA 1
ATOM 4540 C C . LEU A 1 587 ? 12.480 95.944 11.679 1.00 28.67 587 LEU A C 1
ATOM 4541 O O . LEU A 1 587 ? 11.434 96.569 11.892 1.00 24.10 587 LEU A O 1
ATOM 4546 N N . LYS A 1 588 ? 12.492 94.746 11.086 1.00 33.13 588 LYS A N 1
ATOM 4547 C CA . LYS A 1 588 ? 11.270 94.149 10.551 1.00 27.20 588 LYS A CA 1
ATOM 4548 C C . LYS A 1 588 ? 10.231 93.974 11.648 1.00 32.13 588 LYS A C 1
ATOM 4549 O O . LYS A 1 588 ? 10.527 93.444 12.722 1.00 27.51 588 LYS A O 1
ATOM 4555 N N . ASP A 1 589 ? 9.007 94.418 11.367 1.00 39.95 589 ASP A N 1
ATOM 4556 C CA . ASP A 1 589 ? 7.848 94.196 12.227 1.00 46.41 589 ASP A CA 1
ATOM 4557 C C . ASP A 1 589 ? 8.000 94.843 13.594 1.00 37.30 589 ASP A C 1
ATOM 4558 O O . ASP A 1 589 ? 7.370 94.410 14.557 1.00 52.57 589 ASP A O 1
ATOM 4563 N N . THR A 1 590 ? 8.833 95.863 13.705 1.00 28.61 590 THR A N 1
ATOM 4564 C CA . THR A 1 590 ? 8.880 96.645 14.924 1.00 25.04 590 THR A CA 1
ATOM 4565 C C . THR A 1 590 ? 7.827 97.742 14.861 1.00 31.00 590 THR A C 1
ATOM 4566 O O . THR A 1 590 ? 7.349 98.122 13.790 1.00 41.02 590 THR A O 1
ATOM 4570 N N . ARG A 1 591 ? 7.458 98.239 16.032 1.00 22.25 591 ARG A N 1
ATOM 4571 C CA . ARG A 1 591 ? 6.507 99.339 16.127 1.00 20.66 591 ARG A CA 1
ATOM 4572 C C . ARG A 1 591 ? 6.691 99.978 17.490 1.00 21.26 591 ARG A C 1
ATOM 4573 O O . ARG A 1 591 ? 6.565 99.292 18.513 1.00 26.28 591 ARG A O 1
ATOM 4581 N N . HIS A 1 592 ? 6.995 101.273 17.506 1.00 16.15 592 HIS A N 1
ATOM 4582 C CA . HIS A 1 592 ? 7.242 102.005 18.752 1.00 26.02 592 HIS A CA 1
ATOM 4583 C C . HIS A 1 592 ? 8.245 101.279 19.646 1.00 22.68 592 HIS A C 1
ATOM 4584 O O . HIS A 1 592 ? 8.078 101.210 20.860 1.00 23.37 592 HIS A O 1
ATOM 4591 N N . LEU A 1 593 ? 9.281 100.703 19.039 1.00 21.92 593 LEU A N 1
ATOM 4592 C CA . LEU A 1 593 ? 10.320 100.027 19.800 1.00 14.20 593 LEU A CA 1
ATOM 4593 C C . LEU A 1 593 ? 11.237 101.073 20.430 1.00 11.71 593 LEU A C 1
ATOM 4594 O O . LEU A 1 593 ? 11.671 102.011 19.764 1.00 14.91 593 LEU A O 1
ATOM 4599 N N . ALA A 1 594 ? 11.504 100.944 21.715 1.00 12.10 594 ALA A N 1
ATOM 4600 C CA . ALA A 1 594 ? 12.384 101.896 22.371 1.00 15.96 594 ALA A CA 1
ATOM 4601 C C . ALA A 1 594 ? 13.824 101.671 21.921 1.00 14.22 594 ALA A C 1
ATOM 4602 O O . ALA A 1 594 ? 14.242 100.545 21.655 1.00 10.37 594 ALA A O 1
ATOM 4604 N N . PHE A 1 595 ? 14.585 102.763 21.850 1.00 11.77 595 PHE A N 1
ATOM 4605 C CA . PHE A 1 595 ? 15.954 102.698 21.337 1.00 12.12 595 PHE A CA 1
ATOM 4606 C C . PHE A 1 595 ? 16.860 101.799 22.191 1.00 11.92 595 PHE A C 1
ATOM 4607 O O . PHE A 1 595 ? 17.744 101.122 21.656 1.00 13.50 595 PHE A O 1
ATOM 4615 N N . ASP A 1 596 ? 16.688 101.795 23.516 1.00 10.93 596 ASP A N 1
ATOM 4616 C CA . ASP A 1 596 ? 17.595 100.988 24.329 1.00 11.04 596 ASP A CA 1
ATOM 4617 C C . ASP A 1 596 ? 17.288 99.492 24.201 1.00 14.37 596 ASP A C 1
ATOM 4618 O O . ASP A 1 596 ? 18.216 98.671 24.202 1.00 12.67 596 ASP A O 1
ATOM 4623 N N . VAL A 1 597 ? 16.012 99.121 24.044 1.00 10.66 597 VAL A N 1
ATOM 4624 C CA . VAL A 1 597 ? 15.679 97.733 23.743 1.00 14.37 597 VAL A CA 1
ATOM 4625 C C . VAL A 1 597 ? 16.264 97.321 22.392 1.00 12.09 597 VAL A C 1
ATOM 4626 O O . VAL A 1 597 ? 16.840 96.234 22.246 1.00 14.39 597 VAL A O 1
ATOM 4630 N N . TRP A 1 598 ? 16.102 98.170 21.376 1.00 12.06 598 TRP A N 1
ATOM 4631 C CA . TRP A 1 598 ? 16.609 97.820 20.049 1.00 14.16 598 TRP A CA 1
ATOM 4632 C C . TRP A 1 598 ? 18.109 97.582 20.080 1.00 11.98 598 TRP A C 1
ATOM 4633 O O . TRP A 1 598 ? 18.597 96.592 19.525 1.00 16.53 598 TRP A O 1
ATOM 4644 N N . ILE A 1 599 ? 18.857 98.473 20.738 1.00 11.12 599 ILE A N 1
ATOM 4645 C CA . ILE A 1 599 ? 20.305 98.306 20.823 1.00 11.27 599 ILE A CA 1
ATOM 4646 C C . ILE A 1 599 ? 20.640 97.021 21.553 1.00 11.85 599 ILE A C 1
ATOM 4647 O O . ILE A 1 599 ? 21.492 96.239 21.113 1.00 13.04 599 ILE A O 1
ATOM 4652 N N . GLU A 1 600 ? 19.973 96.789 22.685 1.00 15.60 600 GLU A N 1
ATOM 4653 C CA . GLU A 1 600 ? 20.278 95.627 23.505 1.00 10.83 600 GLU A CA 1
ATOM 4654 C C . GLU A 1 600 ? 20.025 94.326 22.756 1.00 19.87 600 GLU A C 1
ATOM 4655 O O . GLU A 1 600 ? 20.684 93.314 23.031 1.00 13.37 600 GLU A O 1
ATOM 4661 N N . THR A 1 601 ? 19.078 94.324 21.811 1.00 15.88 601 THR A N 1
ATOM 4662 C CA . THR A 1 601 ? 18.687 93.099 21.127 1.00 14.44 601 THR A CA 1
ATOM 4663 C C . THR A 1 601 ? 19.260 93.018 19.724 1.00 10.59 601 THR A C 1
ATOM 4664 O O . THR A 1 601 ? 18.789 92.214 18.917 1.00 15.22 601 THR A O 1
ATOM 4668 N N . ILE A 1 602 ? 20.273 93.823 19.420 1.00 11.33 602 ILE A N 1
ATOM 4669 C CA . ILE A 1 602 ? 21.015 93.640 18.164 1.00 11.17 602 ILE A CA 1
ATOM 4670 C C . ILE A 1 602 ? 21.635 92.238 18.149 1.00 16.58 602 ILE A C 1
ATOM 4671 O O . ILE A 1 602 ? 22.301 91.839 19.122 1.00 11.32 602 ILE A O 1
ATOM 4676 N N . PRO A 1 603 ? 21.445 91.444 17.101 1.00 13.67 603 PRO A N 1
ATOM 4677 C CA . PRO A 1 603 ? 21.955 90.062 17.131 1.00 15.83 603 PRO A CA 1
ATOM 4678 C C . PRO A 1 603 ? 23.471 89.942 17.172 1.00 20.41 603 PRO A C 1
ATOM 4679 O O . PRO A 1 603 ? 23.974 88.981 17.765 1.00 21.25 603 PRO A O 1
ATOM 4683 N N . PHE A 1 604 ? 24.218 90.858 16.542 1.00 15.67 604 PHE A N 1
ATOM 4684 C CA . PHE A 1 604 ? 25.679 90.763 16.491 1.00 19.91 604 PHE A CA 1
ATOM 4685 C C . PHE A 1 604 ? 26.285 91.455 17.708 1.00 17.79 604 PHE A C 1
ATOM 4686 O O . PHE A 1 604 ? 26.108 92.665 17.873 1.00 19.86 604 PHE A O 1
ATOM 4694 N N . ASP A 1 605 ? 27.023 90.695 18.532 1.00 15.26 605 ASP A N 1
ATOM 4695 C CA . ASP A 1 605 ? 27.742 91.283 19.660 1.00 11.85 605 ASP A CA 1
ATOM 4696 C C . ASP A 1 605 ? 28.601 92.452 19.217 1.00 19.87 605 ASP A C 1
ATOM 4697 O O . ASP A 1 605 ? 28.705 93.462 19.927 1.00 15.17 605 ASP A O 1
ATOM 4702 N N . GLU A 1 606 ? 29.272 92.309 18.069 1.00 18.80 606 GLU A N 1
ATOM 4703 C CA . GLU A 1 606 ? 30.168 93.361 17.610 1.00 20.68 606 GLU A CA 1
ATOM 4704 C C . GLU A 1 606 ? 29.395 94.635 17.335 1.00 21.10 606 GLU A C 1
ATOM 4705 O O . GLU A 1 606 ? 29.827 95.733 17.706 1.00 16.02 606 GLU A O 1
ATOM 4711 N N . THR A 1 607 ? 28.251 94.510 16.664 1.00 14.95 607 THR A N 1
ATOM 4712 C CA . THR A 1 607 ? 27.534 95.711 16.270 1.00 11.57 607 THR A CA 1
ATOM 4713 C C . THR A 1 607 ? 26.901 96.387 17.481 1.00 14.15 607 THR A C 1
ATOM 4714 O O . THR A 1 607 ? 26.877 97.623 17.568 1.00 12.70 607 THR A O 1
ATOM 4718 N N . ARG A 1 608 ? 26.423 95.596 18.444 1.00 11.39 608 ARG A N 1
ATOM 4719 C CA . ARG A 1 608 ? 25.857 96.187 19.657 1.00 15.67 608 ARG A CA 1
ATOM 4720 C C . ARG A 1 608 ? 26.897 97.036 20.377 1.00 18.19 608 ARG A C 1
ATOM 4721 O O . ARG A 1 608 ? 26.632 98.191 20.743 1.00 12.82 608 ARG A O 1
ATOM 4729 N N . GLN A 1 609 ? 28.110 96.495 20.540 1.00 11.85 609 GLN A N 1
ATOM 4730 C CA . GLN A 1 609 ? 29.160 97.233 21.236 1.00 12.18 609 GLN A CA 1
ATOM 4731 C C . GLN A 1 609 ? 29.635 98.418 20.407 1.00 12.41 609 GLN A C 1
ATOM 4732 O O . GLN A 1 609 ? 29.917 99.492 20.951 1.00 12.67 609 GLN A O 1
ATOM 4738 N N . TYR A 1 610 ? 29.752 98.231 19.091 1.00 12.36 610 TYR A N 1
ATOM 4739 C CA . TYR A 1 610 ? 30.051 99.346 18.201 1.00 12.59 610 TYR A CA 1
ATOM 4740 C C . TYR A 1 610 ? 29.104 100.522 18.447 1.00 12.59 610 TYR A C 1
ATOM 4741 O O . TYR A 1 610 ? 29.540 101.652 18.698 1.00 14.78 610 TYR A O 1
ATOM 4750 N N . VAL A 1 611 ? 27.797 100.272 18.364 1.00 13.87 611 VAL A N 1
ATOM 4751 C CA . VAL A 1 611 ? 26.808 101.338 18.537 1.00 12.26 611 VAL A CA 1
ATOM 4752 C C . VAL A 1 611 ? 26.924 101.968 19.923 1.00 12.44 611 VAL A C 1
ATOM 4753 O O . VAL A 1 611 ? 26.924 103.195 20.068 1.00 12.67 611 VAL A O 1
ATOM 4757 N N . GLN A 1 612 ? 26.988 101.140 20.967 1.00 12.35 612 GLN A N 1
ATOM 4758 C CA . GLN A 1 612 ? 27.095 101.709 22.302 1.00 12.55 612 GLN A CA 1
ATOM 4759 C C . GLN A 1 612 ? 28.361 102.538 22.446 1.00 12.98 612 GLN A C 1
ATOM 4760 O O . GLN A 1 612 ? 28.324 103.602 23.079 1.00 14.25 612 GLN A O 1
ATOM 4766 N N . ASN A 1 613 ? 29.467 102.111 21.821 1.00 13.10 613 ASN A N 1
ATOM 4767 C CA . ASN A 1 613 ? 30.695 102.903 21.880 1.00 13.55 613 ASN A CA 1
ATOM 4768 C C . ASN A 1 613 ? 30.505 104.260 21.202 1.00 15.08 613 ASN A C 1
ATOM 4769 O O . ASN A 1 613 ? 30.845 105.306 21.764 1.00 14.12 613 ASN A O 1
ATOM 4774 N N . VAL A 1 614 ? 30.034 104.243 19.949 1.00 14.08 614 VAL A N 1
ATOM 4775 C CA . VAL A 1 614 ? 29.899 105.466 19.163 1.00 13.81 614 VAL A CA 1
ATOM 4776 C C . VAL A 1 614 ? 28.982 106.459 19.866 1.00 13.84 614 VAL A C 1
ATOM 4777 O O . VAL A 1 614 ? 29.302 107.645 19.974 1.00 14.60 614 VAL A O 1
ATOM 4781 N N . LEU A 1 615 ? 27.829 105.995 20.358 1.00 13.47 615 LEU A N 1
ATOM 4782 C CA . LEU A 1 615 ? 26.931 106.915 21.047 1.00 18.14 615 LEU A CA 1
ATOM 4783 C C . LEU A 1 615 ? 27.592 107.481 22.293 1.00 13.86 615 LEU A C 1
ATOM 4784 O O . LEU A 1 615 ? 27.464 108.675 22.578 1.00 17.54 615 LEU A O 1
ATOM 4789 N N . SER A 1 616 ? 28.288 106.636 23.057 1.00 21.31 616 SER A N 1
ATOM 4790 C CA . SER A 1 616 ? 28.947 107.116 24.268 1.00 14.26 616 SER A CA 1
ATOM 4791 C C . SER A 1 616 ? 30.054 108.105 23.924 1.00 17.93 616 SER A C 1
ATOM 4792 O O . SER A 1 616 ? 30.210 109.131 24.593 1.00 15.14 616 SER A O 1
ATOM 4795 N N . TYR A 1 617 ? 30.822 107.816 22.873 1.00 14.81 617 TYR A N 1
ATOM 4796 C CA . TYR A 1 617 ? 31.915 108.699 22.491 1.00 15.33 617 TYR A CA 1
ATOM 4797 C C . TYR A 1 617 ? 31.388 110.051 22.036 1.00 20.04 617 TYR A C 1
ATOM 4798 O O . TYR A 1 617 ? 32.010 111.083 22.319 1.00 18.64 617 TYR A O 1
ATOM 4807 N N . ALA A 1 618 ? 30.244 110.061 21.339 1.00 15.17 618 ALA A N 1
ATOM 4808 C CA . ALA A 1 618 ? 29.688 111.318 20.863 1.00 15.36 618 ALA A CA 1
ATOM 4809 C C . ALA A 1 618 ? 29.297 112.213 22.025 1.00 15.57 618 ALA A C 1
ATOM 4810 O O . ALA A 1 618 ? 29.393 113.436 21.923 1.00 17.51 618 ALA A O 1
ATOM 4812 N N . VAL A 1 619 ? 28.844 111.628 23.137 1.00 21.71 619 VAL A N 1
ATOM 4813 C CA . VAL A 1 619 ? 28.566 112.437 24.314 1.00 15.59 619 VAL A CA 1
ATOM 4814 C C . VAL A 1 619 ? 29.831 113.148 24.753 1.00 20.11 619 VAL A C 1
ATOM 4815 O O . VAL A 1 619 ? 29.839 114.364 24.987 1.00 19.13 619 VAL A O 1
ATOM 4819 N N . ILE A 1 620 ? 30.927 112.396 24.862 1.00 21.21 620 ILE A N 1
ATOM 4820 C CA . ILE A 1 620 ? 32.180 112.983 25.326 1.00 16.93 620 ILE A CA 1
ATOM 4821 C C . ILE A 1 620 ? 32.645 114.055 24.356 1.00 18.39 620 ILE A C 1
ATOM 4822 O O . ILE A 1 620 ? 33.031 115.159 24.757 1.00 18.82 620 ILE A O 1
ATOM 4827 N N . TYR A 1 621 ? 32.612 113.745 23.057 1.00 20.07 621 TYR A N 1
ATOM 4828 C CA . TYR A 1 621 ? 33.073 114.719 22.082 1.00 28.94 621 TYR A CA 1
ATOM 4829 C C . TYR A 1 621 ? 32.181 115.950 22.079 1.00 27.10 621 TYR A C 1
ATOM 4830 O O . TYR A 1 621 ? 32.661 117.057 21.803 1.00 22.09 621 TYR A O 1
ATOM 4839 N N . GLY A 1 622 ? 30.896 115.778 22.414 1.00 22.26 622 GLY A N 1
ATOM 4840 C CA . GLY A 1 622 ? 30.015 116.927 22.554 1.00 17.36 622 GLY A CA 1
ATOM 4841 C C . GLY A 1 622 ? 30.517 117.918 23.585 1.00 21.65 622 GLY A C 1
ATOM 4842 O O . GLY A 1 622 ? 30.523 119.130 23.350 1.00 19.33 622 GLY A O 1
ATOM 4843 N N . GLN A 1 623 ? 30.967 117.415 24.740 1.00 21.55 623 GLN A N 1
ATOM 4844 C CA . GLN A 1 623 ? 31.547 118.302 25.744 1.00 27.19 623 GLN A CA 1
ATOM 4845 C C . GLN A 1 623 ? 32.810 118.971 25.216 1.00 28.27 623 GLN A C 1
ATOM 4846 O O . GLN A 1 623 ? 32.959 120.194 25.307 1.00 31.45 623 GLN A O 1
ATOM 4852 N N . LYS A 1 624 ? 33.728 118.183 24.642 1.00 27.58 624 LYS A N 1
ATOM 4853 C CA . LYS A 1 624 ? 34.986 118.741 24.150 1.00 26.80 624 LYS A CA 1
ATOM 4854 C C . LYS A 1 624 ? 34.754 119.742 23.032 1.00 28.15 624 LYS A C 1
ATOM 4855 O O . LYS A 1 624 ? 35.558 120.662 22.847 1.00 31.61 624 LYS A O 1
ATOM 4861 N N . LEU A 1 625 ? 33.687 119.572 22.266 1.00 21.04 625 LEU A N 1
ATOM 4862 C CA . LEU A 1 625 ? 33.373 120.499 21.192 1.00 28.69 625 LEU A CA 1
ATOM 4863 C C . LEU A 1 625 ? 32.474 121.645 21.641 1.00 28.76 625 LEU A C 1
ATOM 4864 O O . LEU A 1 625 ? 32.135 122.493 20.814 1.00 32.19 625 LEU A O 1
ATOM 4869 N N . ASN A 1 626 ? 32.117 121.703 22.929 1.00 22.76 626 ASN A N 1
ATOM 4870 C CA . ASN A 1 626 ? 31.181 122.701 23.444 1.00 28.49 626 ASN A CA 1
ATOM 4871 C C . ASN A 1 626 ? 29.888 122.684 22.634 1.00 32.37 626 ASN A C 1
ATOM 4872 O O . ASN A 1 626 ? 29.360 123.721 22.218 1.00 32.50 626 ASN A O 1
ATOM 4877 N N . ALA A 1 627 ? 29.396 121.475 22.381 1.00 30.59 627 ALA A N 1
ATOM 4878 C CA . ALA A 1 627 ? 28.189 121.247 21.592 1.00 22.61 627 ALA A CA 1
ATOM 4879 C C . ALA A 1 627 ? 27.520 120.023 22.192 1.00 23.01 627 ALA A C 1
ATOM 4880 O O . ALA A 1 627 ? 27.577 118.923 21.633 1.00 23.24 627 ALA A O 1
ATOM 4882 N N . PRO A 1 628 ? 26.863 120.191 23.341 1.00 28.47 628 PRO A N 1
ATOM 4883 C CA . PRO A 1 628 ? 26.411 119.034 24.123 1.00 23.74 628 PRO A CA 1
ATOM 4884 C C . PRO A 1 628 ? 25.551 118.085 23.307 1.00 25.20 628 PRO A C 1
ATOM 4885 O O . PRO A 1 628 ? 24.698 118.493 22.513 1.00 21.95 628 PRO A O 1
ATOM 4889 N N . GLN A 1 629 ? 25.779 116.802 23.542 1.00 24.72 629 GLN A N 1
ATOM 4890 C CA . GLN A 1 629 ? 25.170 115.693 22.814 1.00 18.51 629 GLN A CA 1
ATOM 4891 C C . GLN A 1 629 ? 24.587 114.749 23.853 1.00 18.26 629 GLN A C 1
ATOM 4892 O O . GLN A 1 629 ? 25.345 114.107 24.603 1.00 21.48 629 GLN A O 1
ATOM 4898 N N . PRO A 1 630 ? 23.274 114.659 23.978 1.00 15.27 630 PRO A N 1
ATOM 4899 C CA . PRO A 1 630 ? 22.686 113.636 24.841 1.00 14.41 630 PRO A CA 1
ATOM 4900 C C . PRO A 1 630 ? 22.957 112.250 24.260 1.00 14.06 630 PRO A C 1
ATOM 4901 O O . PRO A 1 630 ? 23.225 112.099 23.065 1.00 17.63 630 PRO A O 1
ATOM 4905 N N . ILE A 1 631 ? 22.830 111.218 25.103 1.00 13.85 631 ILE A N 1
ATOM 4906 C CA . ILE A 1 631 ? 23.152 109.864 24.642 1.00 14.51 631 ILE A CA 1
ATOM 4907 C C . ILE A 1 631 ? 22.300 109.479 23.427 1.00 15.35 631 ILE A C 1
ATOM 4908 O O . ILE A 1 631 ? 22.777 108.790 22.517 1.00 15.53 631 ILE A O 1
ATOM 4913 N N . VAL A 1 632 ? 21.026 109.900 23.395 1.00 14.05 632 VAL A N 1
ATOM 4914 C CA . VAL A 1 632 ? 20.220 109.873 22.178 1.00 12.72 632 VAL A CA 1
ATOM 4915 C C . VAL A 1 632 ? 19.391 111.146 22.113 1.00 13.91 632 VAL A C 1
ATOM 4916 O O . VAL A 1 632 ? 19.021 111.739 23.130 1.00 18.87 632 VAL A O 1
ATOM 4920 N N . ASP A 1 633 ? 19.077 111.541 20.896 1.00 13.87 633 ASP A N 1
ATOM 4921 C CA . ASP A 1 633 ? 18.259 112.715 20.655 1.00 12.86 633 ASP A CA 1
ATOM 4922 C C . ASP A 1 633 ? 16.776 112.371 20.750 1.00 12.47 633 ASP A C 1
ATOM 4923 O O . ASP A 1 633 ? 16.378 111.208 20.642 1.00 12.57 633 ASP A O 1
ATOM 4928 N N . TRP A 1 634 ? 15.961 113.410 20.976 1.00 16.49 634 TRP A N 1
ATOM 4929 C CA . TRP A 1 634 ? 14.509 113.231 21.061 1.00 14.57 634 TRP A CA 1
ATOM 4930 C C . TRP A 1 634 ? 13.987 112.405 19.906 1.00 11.91 634 TRP A C 1
ATOM 4931 O O . TRP A 1 634 ? 13.190 111.483 20.105 1.00 13.90 634 TRP A O 1
ATOM 4942 N N . HIS A 1 635 ? 14.426 112.708 18.688 1.00 12.02 635 HIS A N 1
ATOM 4943 C CA . HIS A 1 635 ? 13.838 112.005 17.558 1.00 11.75 635 HIS A CA 1
ATOM 4944 C C . HIS A 1 635 ? 14.342 110.581 17.410 1.00 11.94 635 HIS A C 1
ATOM 4945 O O . HIS A 1 635 ? 13.837 109.861 16.549 1.00 12.25 635 HIS A O 1
ATOM 4952 N N . GLU A 1 636 ? 15.314 110.163 18.221 1.00 16.30 636 GLU A N 1
ATOM 4953 C CA . GLU A 1 636 ? 15.885 108.823 18.147 1.00 14.37 636 GLU A CA 1
ATOM 4954 C C . GLU A 1 636 ? 15.311 107.854 19.178 1.00 15.68 636 GLU A C 1
ATOM 4955 O O . GLU A 1 636 ? 15.565 106.651 19.078 1.00 15.45 636 GLU A O 1
ATOM 4961 N N . ARG A 1 637 ? 14.535 108.337 20.155 1.00 11.27 637 ARG A N 1
ATOM 4962 C CA . ARG A 1 637 ? 14.172 107.493 21.290 1.00 16.96 637 ARG A CA 1
ATOM 4963 C C . ARG A 1 637 ? 13.220 106.355 20.909 1.00 24.45 637 ARG A C 1
ATOM 4964 O O . ARG A 1 637 ? 13.179 105.339 21.610 1.00 14.70 637 ARG A O 1
ATOM 4972 N N . TYR A 1 638 ? 12.434 106.514 19.838 1.00 10.68 638 TYR A N 1
ATOM 4973 C CA . TYR A 1 638 ? 11.583 105.456 19.303 1.00 22.48 638 TYR A CA 1
ATOM 4974 C C . TYR A 1 638 ? 11.728 105.417 17.792 1.00 18.60 638 TYR A C 1
ATOM 4975 O O . TYR A 1 638 ? 11.967 106.447 17.155 1.00 24.76 638 TYR A O 1
ATOM 4984 N N . PHE A 1 639 ? 11.550 104.226 17.227 1.00 20.10 639 PHE A N 1
ATOM 4985 C CA . PHE A 1 639 ? 11.518 104.069 15.780 1.00 36.03 639 PHE A CA 1
ATOM 4986 C C . PHE A 1 639 ? 10.838 102.753 15.419 1.00 45.54 639 PHE A C 1
ATOM 4987 O O . PHE A 1 639 ? 10.827 101.798 16.206 1.00 32.58 639 PHE A O 1
ATOM 4995 N N . ASP A 1 640 ? 10.252 102.737 14.223 1.00 58.82 640 ASP A N 1
ATOM 4996 C CA . ASP A 1 640 ? 9.355 101.701 13.727 1.00 62.98 640 ASP A CA 1
ATOM 4997 C C . ASP A 1 640 ? 9.937 101.089 12.458 1.00 70.10 640 ASP A C 1
ATOM 4998 O O . ASP A 1 640 ? 10.992 101.496 11.970 1.00 57.79 640 ASP A O 1
ATOM 5003 N N . ASP A 1 641 ? 9.207 100.125 11.906 1.00 81.06 641 ASP A N 1
ATOM 5004 C CA . ASP A 1 641 ? 9.582 99.475 10.656 1.00 81.17 641 ASP A CA 1
ATOM 5005 C C . ASP A 1 641 ? 9.070 100.271 9.465 1.00 78.49 641 ASP A C 1
ATOM 5006 O O . ASP A 1 641 ? 7.890 100.619 9.410 1.00 81.99 641 ASP A O 1
#